Protein AF-A0ABD5N9R4-F1 (afdb_monomer_lite)

Structure (mmCIF, N/CA/C/O backbone):
data_AF-A0ABD5N9R4-F1
#
_entry.id   AF-A0ABD5N9R4-F1
#
loop_
_atom_site.group_PDB
_atom_site.id
_atom_site.type_symbol
_atom_site.label_atom_id
_atom_site.label_alt_id
_atom_site.label_comp_id
_atom_site.label_asym_id
_atom_site.label_entity_id
_atom_site.label_seq_id
_atom_site.pdbx_PDB_ins_code
_atom_site.Cartn_x
_atom_site.Cartn_y
_atom_site.Cartn_z
_atom_site.occupancy
_atom_site.B_iso_or_equiv
_atom_site.auth_seq_id
_atom_site.auth_comp_id
_atom_site.auth_asym_id
_atom_site.auth_atom_id
_atom_site.pdbx_PDB_model_num
ATOM 1 N N . MET A 1 1 ? -5.301 -21.729 -15.595 1.00 51.50 1 MET A N 1
ATOM 2 C CA . MET A 1 1 ? -5.747 -20.342 -15.837 1.00 51.50 1 MET A CA 1
ATOM 3 C C . MET A 1 1 ? -7.260 -20.371 -15.809 1.00 51.50 1 MET A C 1
ATOM 5 O O . MET A 1 1 ? -7.817 -21.216 -16.497 1.00 51.50 1 MET A O 1
ATOM 9 N N . ASN A 1 2 ? -7.903 -19.556 -14.974 1.00 59.22 2 ASN A N 1
ATOM 10 C CA . ASN A 1 2 ? -9.364 -19.480 -14.957 1.00 59.22 2 ASN A CA 1
ATOM 11 C C . ASN A 1 2 ? -9.816 -18.661 -16.173 1.00 59.22 2 ASN A C 1
ATOM 13 O O . ASN A 1 2 ? -9.183 -17.664 -16.515 1.00 59.22 2 ASN A O 1
ATOM 17 N N . ILE A 1 3 ? -10.873 -19.101 -16.843 1.00 66.06 3 ILE A N 1
ATOM 18 C CA . ILE A 1 3 ? -11.441 -18.445 -18.021 1.00 66.06 3 ILE A CA 1
ATOM 19 C C . ILE A 1 3 ? -12.918 -18.212 -17.729 1.00 66.06 3 ILE A C 1
ATOM 21 O O . ILE A 1 3 ? -13.575 -19.082 -17.156 1.00 66.06 3 ILE A O 1
ATOM 25 N N . VAL A 1 4 ? -13.426 -17.036 -18.092 1.00 63.66 4 VAL A N 1
ATOM 26 C CA . VAL A 1 4 ? -14.857 -16.722 -18.028 1.00 63.66 4 VAL A CA 1
ATOM 27 C C . VAL A 1 4 ? -15.351 -16.415 -19.425 1.00 63.66 4 VAL A C 1
ATOM 29 O O . VAL A 1 4 ? -14.721 -15.662 -20.163 1.00 63.66 4 VAL A O 1
ATOM 32 N N . GLU A 1 5 ? -16.484 -17.000 -19.781 1.00 67.12 5 GLU A N 1
ATOM 33 C CA . GLU A 1 5 ? -17.205 -16.638 -20.989 1.00 67.12 5 GLU A CA 1
ATOM 34 C C . GLU A 1 5 ? -17.888 -15.282 -20.786 1.00 67.12 5 GLU A C 1
ATOM 36 O O . GLU A 1 5 ? -18.753 -15.129 -19.924 1.00 67.12 5 GLU A O 1
ATOM 41 N N . ILE A 1 6 ? -17.489 -14.287 -21.575 1.00 62.09 6 ILE A N 1
ATOM 42 C CA . ILE A 1 6 ? -18.112 -12.961 -21.586 1.00 62.09 6 ILE A CA 1
ATOM 43 C C . ILE A 1 6 ? -18.734 -12.689 -22.952 1.00 62.09 6 ILE A C 1
ATOM 45 O O . ILE A 1 6 ? -18.165 -13.033 -23.993 1.00 62.09 6 ILE A O 1
ATOM 49 N N . SER A 1 7 ? -19.902 -12.049 -22.969 1.00 54.31 7 SER A N 1
ATOM 50 C CA . SER A 1 7 ? -20.544 -11.626 -24.209 1.00 54.31 7 SER A CA 1
ATOM 51 C C . SER A 1 7 ? -20.049 -10.232 -24.592 1.00 54.31 7 SER A C 1
ATOM 53 O O . SER A 1 7 ? -20.533 -9.209 -24.113 1.00 54.31 7 SER A O 1
ATOM 55 N N . LEU A 1 8 ? -19.083 -10.162 -25.509 1.00 58.31 8 LEU A N 1
ATOM 56 C CA . LEU A 1 8 ? -18.629 -8.893 -26.083 1.00 58.31 8 LEU A CA 1
ATOM 57 C C . LEU A 1 8 ? -19.235 -8.723 -27.475 1.00 58.31 8 LEU A C 1
ATOM 59 O O . LEU A 1 8 ? -18.879 -9.433 -28.416 1.00 58.31 8 LEU A O 1
ATOM 63 N N . GLY A 1 9 ? -20.163 -7.775 -27.628 1.00 50.84 9 GLY A N 1
ATOM 64 C CA . GLY A 1 9 ? -20.777 -7.514 -28.934 1.00 50.84 9 GLY A CA 1
ATOM 65 C C . GLY A 1 9 ? -21.716 -8.608 -29.430 1.00 50.84 9 GLY A C 1
ATOM 66 O O . GLY A 1 9 ? -21.839 -8.790 -30.638 1.00 50.84 9 GLY A O 1
ATOM 67 N N . GLY A 1 10 ? -22.334 -9.368 -28.519 1.00 47.50 10 GLY A N 1
ATOM 68 C CA . GLY A 1 10 ? -23.195 -10.505 -28.862 1.00 47.50 10 GLY A CA 1
ATOM 69 C C . GLY A 1 10 ? -22.431 -11.770 -29.270 1.00 47.50 10 GLY A C 1
ATOM 70 O O . GLY A 1 10 ? -23.050 -12.738 -29.705 1.00 47.50 10 GLY A O 1
ATOM 71 N N . LYS A 1 11 ? -21.097 -11.783 -29.136 1.00 48.91 11 LYS A N 1
ATOM 72 C CA . LYS A 1 11 ? -20.264 -12.980 -29.297 1.00 48.91 11 LYS A CA 1
ATOM 73 C C . LYS A 1 11 ? -19.715 -13.400 -27.938 1.00 48.91 11 LYS A C 1
ATOM 75 O O . LYS A 1 11 ? -19.073 -12.595 -27.265 1.00 48.91 11 LYS A O 1
ATOM 80 N N . ILE A 1 12 ? -19.942 -14.660 -27.576 1.00 52.25 12 ILE A N 1
ATOM 81 C CA . ILE A 1 12 ? -19.327 -15.283 -26.403 1.00 52.25 12 ILE A CA 1
ATOM 82 C C . ILE A 1 12 ? -17.834 -15.442 -26.690 1.00 52.25 12 ILE A C 1
ATOM 84 O O . ILE A 1 12 ? -17.449 -15.976 -27.733 1.00 52.25 12 ILE A O 1
ATOM 88 N N . ARG A 1 13 ? -16.995 -14.926 -25.796 1.00 65.44 13 ARG A N 1
ATOM 89 C CA . ARG A 1 13 ? -15.540 -15.045 -25.872 1.00 65.44 13 ARG A CA 1
ATOM 90 C C . ARG A 1 13 ? -14.983 -15.465 -24.526 1.00 65.44 13 ARG A C 1
ATOM 92 O O . ARG A 1 13 ? -15.447 -15.012 -23.485 1.00 65.44 13 ARG A O 1
ATOM 99 N N . GLU A 1 14 ? -13.949 -16.288 -24.577 1.00 69.00 14 GLU A N 1
ATOM 100 C CA . GLU A 1 14 ? -13.136 -16.632 -23.420 1.00 69.00 14 GLU A CA 1
ATOM 101 C C . GLU A 1 14 ? -12.318 -15.416 -22.975 1.00 69.00 14 GLU A C 1
ATOM 103 O O . GLU A 1 14 ? -11.557 -14.840 -23.757 1.00 69.00 14 GLU A O 1
ATOM 108 N N . PHE A 1 15 ? -12.479 -15.016 -21.717 1.00 77.94 15 PHE A N 1
ATOM 109 C CA . PHE A 1 15 ? -11.725 -13.931 -21.106 1.00 77.94 15 PHE A CA 1
ATOM 110 C C . PHE A 1 15 ? -10.826 -14.461 -19.988 1.00 77.94 15 PHE A C 1
ATOM 112 O O . PHE A 1 15 ? -11.316 -15.153 -19.087 1.00 77.94 15 PHE A O 1
ATOM 119 N N . PRO A 1 16 ? -9.516 -14.156 -20.022 1.00 78.88 16 PRO A N 1
ATOM 120 C CA . PRO A 1 16 ? -8.583 -14.670 -19.035 1.00 78.88 16 PRO A CA 1
ATOM 121 C C . PRO A 1 16 ? -8.808 -14.006 -17.673 1.00 78.88 16 PRO A C 1
ATOM 123 O O . PRO A 1 16 ? -8.843 -12.778 -17.549 1.00 78.88 16 PRO A O 1
ATOM 126 N N . LEU A 1 17 ? -8.915 -14.834 -16.636 1.00 83.44 17 LEU A N 1
ATOM 127 C CA . LEU A 1 17 ? -8.889 -14.403 -15.245 1.00 83.44 17 LEU A CA 1
ATOM 128 C C . LEU A 1 17 ? -7.485 -14.508 -14.644 1.00 83.44 17 LEU A C 1
ATOM 130 O O . LEU A 1 17 ? -6.694 -15.377 -15.022 1.00 83.44 17 LEU A O 1
ATOM 134 N N . GLY A 1 18 ? -7.194 -13.643 -13.672 1.00 86.88 18 GLY A N 1
ATOM 135 C CA . GLY A 1 18 ? -5.923 -13.663 -12.949 1.00 86.88 18 GLY A CA 1
ATOM 136 C C . GLY A 1 18 ? -4.744 -13.146 -13.775 1.00 86.88 18 GLY A C 1
ATOM 137 O O . GLY A 1 18 ? -3.619 -13.593 -13.565 1.00 86.88 18 GLY A O 1
ATOM 138 N N . VAL A 1 19 ? -4.987 -12.237 -14.726 1.00 90.06 19 VAL A N 1
ATOM 139 C CA . VAL A 1 19 ? -3.951 -11.645 -15.594 1.00 90.06 19 VAL A CA 1
ATOM 140 C C . VAL A 1 19 ? -3.947 -10.121 -15.521 1.00 90.06 19 VAL A C 1
ATOM 142 O O . VAL A 1 19 ? -4.953 -9.506 -15.177 1.00 90.06 19 VAL A O 1
ATOM 145 N N . SER A 1 20 ? -2.829 -9.491 -15.872 1.00 92.56 20 SER A N 1
ATOM 146 C CA . SER A 1 20 ? -2.759 -8.049 -16.116 1.00 92.56 20 SER A CA 1
ATOM 147 C C . SER A 1 20 ? -2.824 -7.745 -17.616 1.00 92.56 20 SER A C 1
ATOM 149 O O . SER A 1 20 ? -2.050 -8.281 -18.411 1.00 92.56 20 SER A O 1
ATOM 151 N N . LEU A 1 21 ? -3.759 -6.888 -18.017 1.00 93.12 21 LEU A N 1
ATOM 152 C CA . LEU A 1 21 ? -3.956 -6.450 -19.395 1.00 93.12 21 LEU A CA 1
ATOM 153 C C . LEU A 1 21 ? -3.776 -4.934 -19.492 1.00 93.12 21 LEU A C 1
ATOM 155 O O . LEU A 1 21 ? -4.336 -4.180 -18.696 1.00 93.12 21 LEU A O 1
ATOM 159 N N . LEU A 1 22 ? -3.032 -4.491 -20.501 1.00 94.81 22 LEU A N 1
ATOM 160 C CA . LEU A 1 22 ? -2.934 -3.088 -20.886 1.00 94.81 22 LEU A CA 1
ATOM 161 C C . LEU A 1 22 ? -3.953 -2.780 -21.982 1.00 94.81 22 LEU A C 1
ATOM 163 O O . LEU A 1 22 ? -4.025 -3.510 -22.965 1.00 94.81 22 LEU A O 1
ATOM 167 N N . MET A 1 23 ? -4.688 -1.681 -21.862 1.00 94.81 23 MET A N 1
ATOM 168 C CA . MET A 1 23 ? -5.454 -1.093 -22.960 1.00 94.81 23 MET A CA 1
ATOM 169 C C . MET A 1 23 ? -4.713 0.137 -23.462 1.00 94.81 23 MET A C 1
ATOM 171 O O . MET A 1 23 ? -4.661 1.148 -22.765 1.00 94.81 23 MET A O 1
ATOM 175 N N . TYR A 1 24 ? -4.142 0.038 -24.656 1.00 94.81 24 TYR A N 1
ATOM 176 C CA . TYR A 1 24 ? -3.303 1.059 -25.276 1.00 94.81 24 TYR A CA 1
ATOM 177 C C . TYR A 1 24 ? -4.003 1.673 -26.491 1.00 94.81 24 TYR A C 1
ATOM 179 O O . TYR A 1 24 ? -4.726 0.966 -27.177 1.00 94.81 24 TYR A O 1
ATOM 187 N N . GLY A 1 25 ? -3.827 2.964 -26.776 1.00 93.25 25 GLY A N 1
ATOM 188 C CA . GLY A 1 25 ? -4.340 3.588 -28.011 1.00 93.25 25 GLY A CA 1
ATOM 189 C C . GLY A 1 25 ? -4.744 5.057 -27.847 1.00 93.25 25 GLY A C 1
ATOM 190 O O . GLY A 1 25 ? -4.665 5.583 -26.731 1.00 93.25 25 GLY A O 1
ATOM 191 N N . PRO A 1 26 ? -5.243 5.739 -28.898 1.00 91.75 26 PRO A N 1
ATOM 192 C CA . PRO A 1 26 ? -5.515 7.178 -28.915 1.00 91.75 26 PRO A CA 1
ATOM 193 C C . PRO A 1 26 ? -6.707 7.577 -28.023 1.00 91.75 26 PRO A C 1
ATOM 195 O O . PRO A 1 26 ? -7.539 6.735 -27.656 1.00 91.75 26 PRO A O 1
ATOM 198 N N . VAL A 1 27 ? -6.804 8.859 -27.657 1.00 89.00 27 VAL A N 1
ATOM 199 C CA . VAL A 1 27 ? -7.923 9.399 -26.861 1.00 89.00 27 VAL A CA 1
ATOM 200 C C . VAL A 1 27 ? -9.216 9.222 -27.658 1.00 89.00 27 VAL A C 1
ATOM 202 O O . VAL A 1 27 ? -9.228 9.352 -28.879 1.00 89.00 27 VAL A O 1
ATOM 205 N N . GLY A 1 28 ? -10.317 8.875 -26.990 1.00 84.50 28 GLY A N 1
ATOM 206 C CA . GLY A 1 28 ? -11.612 8.700 -27.660 1.00 84.50 28 GLY A CA 1
ATOM 207 C C . GLY A 1 28 ? -11.765 7.401 -28.467 1.00 84.50 28 GLY A C 1
ATOM 208 O O . GLY A 1 28 ? -12.822 7.167 -29.050 1.00 84.50 28 GLY A O 1
ATOM 209 N N . SER A 1 29 ? -10.772 6.507 -28.447 1.00 88.12 29 SER A N 1
ATOM 210 C CA . SER A 1 29 ? -10.854 5.180 -29.084 1.00 88.12 29 SER A CA 1
ATOM 211 C C . SER A 1 29 ? -11.812 4.196 -28.393 1.00 88.12 29 SER A C 1
ATOM 213 O O . SER A 1 29 ? -12.108 3.135 -28.938 1.00 88.12 29 SER A O 1
ATOM 215 N N . GLY A 1 30 ? -12.355 4.556 -27.224 1.00 87.25 30 GLY A N 1
ATOM 216 C CA . GLY A 1 30 ? -13.383 3.780 -26.524 1.00 87.25 30 GLY A CA 1
ATOM 217 C C . GLY A 1 30 ? -12.875 2.849 -25.422 1.00 87.25 30 GLY A C 1
ATOM 218 O O . GLY A 1 30 ? -13.630 1.974 -25.011 1.00 87.25 30 GLY A O 1
ATOM 219 N N . LYS A 1 31 ? -11.648 3.042 -24.918 1.00 91.88 31 LYS A N 1
ATOM 220 C CA . LYS A 1 31 ? -11.060 2.252 -23.816 1.00 91.88 31 LYS A CA 1
ATOM 221 C C . LYS A 1 31 ? -11.963 2.204 -22.572 1.00 91.88 31 LYS A C 1
ATOM 223 O O . LYS A 1 31 ? -12.402 1.130 -22.177 1.00 91.88 31 LYS A O 1
ATOM 228 N N . THR A 1 32 ? -12.351 3.359 -22.024 1.00 91.75 32 THR A N 1
ATOM 229 C CA . THR A 1 32 ? -13.267 3.424 -20.868 1.00 91.75 32 THR A CA 1
ATOM 230 C C . THR A 1 32 ? -14.640 2.819 -21.185 1.00 91.75 32 THR A C 1
ATOM 232 O O . THR A 1 32 ? -15.190 2.083 -20.373 1.00 91.75 32 THR A O 1
ATOM 235 N N . SER A 1 33 ? -15.185 3.045 -22.389 1.00 89.69 33 SER A N 1
ATOM 236 C CA . SER A 1 33 ? -16.454 2.426 -22.815 1.00 89.69 33 SER A CA 1
ATOM 237 C C . SER A 1 33 ? -16.365 0.896 -22.860 1.00 89.69 33 SER A C 1
ATOM 239 O O . SER A 1 33 ? -17.309 0.207 -22.477 1.00 89.69 33 SER A O 1
ATOM 241 N N . PHE A 1 34 ? -15.225 0.355 -23.291 1.00 89.88 34 PHE A N 1
ATOM 242 C CA . PHE A 1 34 ? -14.964 -1.079 -23.263 1.00 89.88 34 PHE A CA 1
ATOM 243 C C . PHE A 1 34 ? -14.914 -1.602 -21.821 1.00 89.88 34 PHE A C 1
ATOM 245 O O . PHE A 1 34 ? -15.547 -2.613 -21.527 1.00 89.88 34 PHE A O 1
ATOM 252 N N . CYS A 1 35 ? -14.247 -0.892 -20.905 1.00 93.62 35 CYS A N 1
ATOM 253 C CA . CYS A 1 35 ? -14.219 -1.230 -19.477 1.00 93.62 35 CYS A CA 1
ATOM 254 C C . CYS A 1 35 ? -15.606 -1.202 -18.819 1.00 93.62 35 CYS A C 1
ATOM 256 O O . CYS A 1 35 ? -15.921 -2.074 -18.009 1.00 93.62 35 CYS A O 1
ATOM 258 N N . VAL A 1 36 ? -16.460 -0.245 -19.189 1.00 93.12 36 VAL A N 1
ATOM 259 C CA . VAL A 1 36 ? -17.861 -0.182 -18.739 1.00 93.12 36 VAL A CA 1
ATOM 260 C C . VAL A 1 36 ? -18.638 -1.414 -19.209 1.00 93.12 36 VAL A C 1
ATOM 262 O O . VAL A 1 36 ? -19.299 -2.071 -18.403 1.00 93.12 36 VAL A O 1
ATOM 265 N N . ASN A 1 37 ? -18.508 -1.792 -20.484 1.00 89.94 37 ASN A N 1
ATOM 266 C CA . ASN A 1 37 ? -19.157 -3.000 -20.993 1.00 89.94 37 ASN A CA 1
ATOM 267 C C . ASN A 1 37 ? -18.599 -4.277 -20.340 1.00 89.94 37 ASN A C 1
ATOM 269 O O . ASN A 1 37 ? -19.351 -5.192 -20.027 1.00 89.94 37 ASN A O 1
ATOM 273 N N . LEU A 1 38 ? -17.294 -4.331 -20.076 1.00 90.56 38 LEU A N 1
ATOM 274 C CA . LEU A 1 38 ? -16.677 -5.449 -19.364 1.00 90.56 38 LEU A CA 1
ATOM 275 C C . LEU A 1 38 ? -17.198 -5.554 -17.923 1.00 90.56 38 LEU A C 1
ATOM 277 O O . LEU A 1 38 ? -17.530 -6.642 -17.465 1.00 90.56 38 LEU A O 1
ATOM 281 N N . THR A 1 39 ? -17.348 -4.420 -17.235 1.00 94.00 39 THR A N 1
ATOM 282 C CA . THR A 1 39 ? -17.932 -4.352 -15.886 1.00 94.00 39 THR A CA 1
ATOM 283 C C . THR A 1 39 ? -19.353 -4.914 -15.875 1.00 94.00 39 THR A C 1
ATOM 285 O O . THR A 1 39 ? -19.696 -5.698 -14.992 1.00 94.00 39 THR A O 1
ATOM 288 N N . LYS A 1 40 ? -20.166 -4.580 -16.886 1.00 92.31 40 LYS A N 1
ATOM 289 C CA . LYS A 1 40 ? -21.520 -5.129 -17.050 1.00 92.31 40 LYS A CA 1
ATOM 290 C C . LYS A 1 40 ? -21.521 -6.656 -17.089 1.00 92.31 40 LYS A C 1
ATOM 292 O O . LYS A 1 40 ? -22.282 -7.286 -16.358 1.00 92.31 40 LYS A O 1
ATOM 297 N N . GLU A 1 41 ? -20.663 -7.238 -17.923 1.00 89.69 41 GLU A N 1
ATOM 298 C CA . GLU A 1 41 ? -20.555 -8.691 -18.087 1.00 89.69 41 GLU A CA 1
ATOM 299 C C . GLU A 1 41 ? -20.064 -9.373 -16.801 1.00 89.69 41 GLU A C 1
ATOM 301 O O . GLU A 1 41 ? -20.590 -10.413 -16.407 1.00 89.69 41 GLU A O 1
ATOM 306 N N . PHE A 1 42 ? -19.101 -8.779 -16.094 1.00 91.88 42 PHE A N 1
ATOM 307 C CA . PHE A 1 42 ? -18.612 -9.324 -14.824 1.00 91.88 42 PHE A CA 1
ATOM 308 C C . PHE A 1 42 ? -19.687 -9.288 -13.731 1.00 91.88 42 PHE A C 1
ATOM 310 O O . PHE A 1 42 ? -19.921 -10.305 -13.076 1.00 91.88 42 PHE A O 1
ATOM 317 N N . ILE A 1 43 ? -20.403 -8.169 -13.582 1.00 92.62 43 ILE A N 1
ATOM 318 C CA . ILE A 1 43 ? -21.507 -8.050 -12.619 1.00 92.62 43 ILE A CA 1
ATOM 319 C C . ILE A 1 43 ? -22.628 -9.045 -12.953 1.00 92.62 43 ILE A C 1
ATOM 321 O O . ILE A 1 43 ? -23.144 -9.703 -12.047 1.00 92.62 43 ILE A O 1
ATOM 325 N N . ALA A 1 44 ? -22.970 -9.219 -14.236 1.00 90.25 44 ALA A N 1
ATOM 326 C CA . ALA A 1 44 ? -23.965 -10.202 -14.674 1.00 90.25 44 ALA A CA 1
ATOM 327 C C . ALA A 1 44 ? -23.572 -11.643 -14.291 1.00 90.25 44 ALA A C 1
ATOM 329 O O . ALA A 1 44 ? -24.425 -12.438 -13.894 1.00 90.25 44 ALA A O 1
ATOM 330 N N . ASN A 1 45 ? -22.273 -11.950 -14.320 1.00 88.81 45 ASN A N 1
ATOM 331 C CA . ASN A 1 45 ? -21.705 -13.224 -13.879 1.00 88.81 45 ASN A CA 1
ATOM 332 C C . ASN A 1 45 ? -21.451 -13.307 -12.359 1.00 88.81 45 ASN A C 1
ATOM 334 O O . ASN A 1 45 ? -20.839 -14.268 -11.891 1.00 88.81 45 ASN A O 1
ATOM 338 N N . LYS A 1 46 ? -21.931 -12.334 -11.569 1.00 92.12 46 LYS A N 1
ATOM 339 C CA . LYS A 1 46 ? -21.718 -12.232 -10.111 1.00 92.12 46 LYS A CA 1
ATOM 340 C C . LYS A 1 46 ? -20.239 -12.183 -9.714 1.00 92.12 46 LYS A C 1
ATOM 342 O O . LYS A 1 46 ? -19.863 -12.671 -8.648 1.00 92.12 46 LYS A O 1
ATOM 347 N N . LEU A 1 47 ? -19.405 -11.594 -10.568 1.00 92.81 47 LEU A N 1
ATOM 348 C CA . LEU A 1 47 ? -17.993 -11.365 -10.301 1.00 92.81 47 LEU A CA 1
ATOM 349 C C . LEU A 1 47 ? -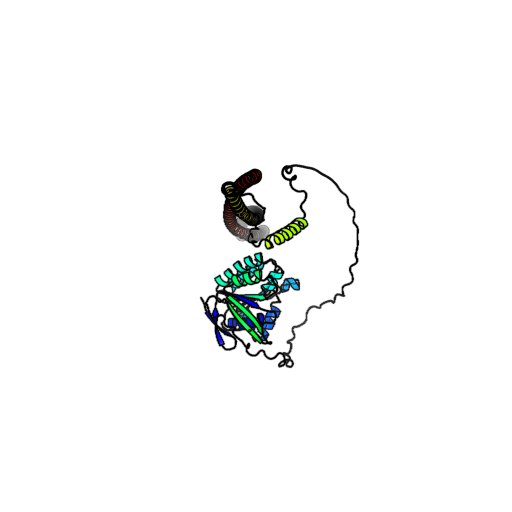17.774 -9.908 -9.868 1.00 92.81 47 LEU A C 1
ATOM 351 O O . LEU A 1 47 ? -18.216 -8.994 -10.570 1.00 92.81 47 LEU A O 1
ATOM 355 N N . PRO A 1 48 ? -17.099 -9.665 -8.732 1.00 95.38 48 PRO A N 1
ATOM 356 C CA . PRO A 1 48 ? -16.842 -8.319 -8.244 1.00 95.38 48 PRO A CA 1
ATOM 357 C C . PRO A 1 48 ? -15.946 -7.504 -9.183 1.00 95.38 48 PRO A C 1
ATOM 359 O O . PRO A 1 48 ? -15.002 -8.018 -9.784 1.00 95.38 48 PRO A O 1
ATOM 362 N N . CYS A 1 49 ? -16.230 -6.207 -9.263 1.00 96.44 49 CYS A N 1
ATOM 363 C CA . CYS A 1 49 ? -15.496 -5.209 -10.028 1.00 96.44 49 CYS A CA 1
ATOM 364 C C . CYS A 1 49 ? -15.032 -4.069 -9.116 1.00 96.44 49 CYS A C 1
ATOM 366 O O . CYS A 1 49 ? -15.814 -3.517 -8.340 1.00 96.44 49 CYS A O 1
ATOM 368 N N . VAL A 1 50 ? -13.762 -3.689 -9.241 1.00 97.56 50 VAL A N 1
ATOM 369 C CA . VAL A 1 50 ? -13.160 -2.560 -8.529 1.00 97.56 50 VAL A CA 1
ATOM 370 C C . VAL A 1 50 ? -12.690 -1.525 -9.540 1.00 97.56 50 VAL A C 1
ATOM 372 O O . VAL A 1 50 ? -11.848 -1.831 -10.381 1.00 97.56 50 VAL A O 1
ATOM 375 N N . TRP A 1 51 ? -13.197 -0.301 -9.439 1.00 97.69 51 TRP A N 1
ATOM 376 C CA . TRP A 1 51 ? -12.747 0.832 -10.248 1.00 97.69 51 TRP A CA 1
ATOM 377 C C . TRP A 1 51 ? -11.807 1.722 -9.443 1.00 97.69 51 TRP A C 1
ATOM 379 O O . TRP A 1 51 ? -12.198 2.284 -8.423 1.00 97.69 51 TRP A O 1
ATOM 389 N N . ILE A 1 52 ? -10.570 1.866 -9.901 1.00 96.94 52 ILE A N 1
ATOM 390 C CA . ILE A 1 52 ? -9.599 2.814 -9.360 1.00 96.94 52 ILE A CA 1
ATOM 391 C C . ILE A 1 52 ? -9.665 4.065 -10.230 1.00 96.94 52 ILE A C 1
ATOM 393 O O . ILE A 1 52 ? -9.286 4.029 -11.401 1.00 96.94 52 ILE A O 1
ATOM 397 N N . CYS A 1 53 ? -10.185 5.143 -9.651 1.00 95.75 53 CYS A N 1
ATOM 398 C CA . CYS A 1 53 ? -10.572 6.354 -10.359 1.00 95.75 53 CYS A CA 1
ATOM 399 C C . CYS A 1 53 ? -9.503 7.437 -10.150 1.00 95.75 53 CYS A C 1
ATOM 401 O O . CYS A 1 53 ? -9.386 7.987 -9.051 1.00 95.75 53 CYS A O 1
ATOM 403 N N . LEU A 1 54 ? -8.703 7.699 -11.186 1.00 94.19 54 LEU A N 1
ATOM 404 C CA . LEU A 1 54 ? -7.686 8.757 -11.217 1.00 94.19 54 LEU A CA 1
ATOM 405 C C . LEU A 1 54 ? -8.095 9.908 -12.141 1.00 94.19 54 LEU A C 1
ATOM 407 O O . LEU A 1 54 ? -7.722 11.045 -11.878 1.00 94.19 54 LEU A O 1
ATOM 411 N N . ASP A 1 55 ? -8.845 9.621 -13.207 1.00 91.56 55 ASP A N 1
ATOM 412 C CA . ASP A 1 55 ? -9.193 10.613 -14.236 1.00 91.56 55 ASP A CA 1
ATOM 413 C C . ASP A 1 55 ? -10.483 11.376 -13.905 1.00 91.56 55 ASP A C 1
ATOM 415 O O . ASP A 1 55 ? 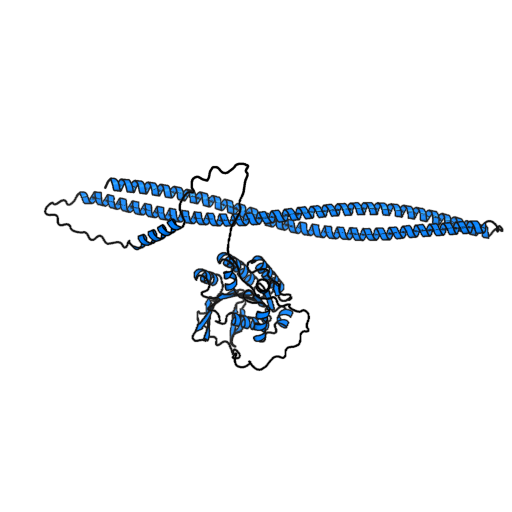-10.669 12.522 -14.317 1.00 91.56 55 ASP A O 1
ATOM 419 N N . GLU A 1 56 ? -11.388 10.736 -13.165 1.00 93.56 56 GLU A N 1
ATOM 420 C CA . GLU A 1 56 ? -12.711 11.260 -12.841 1.00 93.56 56 GLU A CA 1
ATOM 421 C C . GLU A 1 56 ? -13.220 10.746 -11.494 1.00 93.56 56 GLU A C 1
ATOM 423 O O . GLU A 1 56 ? -12.670 9.812 -10.914 1.00 93.56 56 GLU A O 1
ATOM 428 N N . SER A 1 57 ? -14.294 11.352 -10.985 1.00 95.00 57 SER A N 1
ATOM 429 C CA . SER A 1 57 ? -14.881 10.933 -9.712 1.00 95.00 57 SER A CA 1
ATOM 430 C C . SER A 1 57 ? -15.641 9.602 -9.848 1.00 95.00 57 SER A C 1
ATOM 432 O O . SER A 1 57 ? -16.260 9.356 -10.890 1.00 95.00 57 SER A O 1
ATOM 434 N N . PRO A 1 58 ? -15.731 8.786 -8.782 1.00 96.31 58 PRO A N 1
ATOM 435 C CA . PRO A 1 58 ? -16.576 7.591 -8.764 1.00 96.31 58 PRO A CA 1
ATOM 436 C C . PRO A 1 58 ? -18.040 7.858 -9.127 1.00 96.31 58 PRO A C 1
ATOM 438 O O . PRO A 1 58 ? -18.698 6.996 -9.698 1.00 96.31 58 PRO A O 1
ATOM 441 N N . ASN A 1 59 ? -18.563 9.053 -8.828 1.00 94.75 59 ASN A N 1
ATOM 442 C CA . ASN A 1 59 ? -19.925 9.431 -9.212 1.00 94.75 59 ASN A CA 1
ATOM 443 C C . ASN A 1 59 ? -20.069 9.529 -10.737 1.00 94.75 59 ASN A C 1
ATOM 445 O O . ASN A 1 59 ? -21.053 9.048 -11.286 1.00 94.75 59 ASN A O 1
ATOM 449 N N . THR A 1 60 ? -19.066 10.076 -11.424 1.00 94.12 60 THR A N 1
ATOM 450 C CA . THR A 1 60 ? -19.032 10.151 -12.891 1.00 94.12 60 THR A CA 1
ATOM 451 C C . THR A 1 60 ? -18.916 8.760 -13.515 1.00 94.12 60 THR A C 1
ATOM 453 O O . THR A 1 60 ? -19.623 8.450 -14.474 1.00 94.12 60 THR A O 1
ATOM 456 N N . VAL A 1 61 ? -18.087 7.880 -12.940 1.00 95.12 61 VAL A N 1
ATOM 457 C CA . VAL A 1 61 ? -18.024 6.469 -13.362 1.00 95.12 61 VAL A CA 1
ATOM 458 C C . VAL A 1 61 ? -19.383 5.792 -13.166 1.00 95.12 61 VAL A C 1
ATOM 460 O O . VAL A 1 61 ? -19.855 5.086 -14.056 1.00 95.12 61 VAL A O 1
ATOM 463 N N . ARG A 1 62 ? -20.053 6.047 -12.034 1.00 94.94 62 ARG A N 1
ATOM 464 C CA . ARG A 1 62 ? -21.385 5.509 -11.732 1.00 94.94 62 ARG A CA 1
ATOM 465 C C . ARG A 1 62 ? -22.418 5.933 -12.774 1.00 94.94 62 ARG A C 1
ATOM 467 O O . ARG A 1 62 ? -23.133 5.074 -13.278 1.00 94.94 62 ARG A O 1
ATOM 474 N N . GLU A 1 63 ? -22.448 7.210 -13.149 1.00 94.19 63 GLU A N 1
ATOM 475 C CA . GLU A 1 63 ? -23.332 7.728 -14.205 1.00 94.19 63 GLU A CA 1
ATOM 476 C C . GLU A 1 63 ? -23.090 7.021 -15.549 1.00 94.19 63 GLU A C 1
ATOM 478 O O . GLU A 1 63 ? -24.039 6.640 -16.238 1.00 94.19 63 GLU A O 1
ATOM 483 N N . LYS A 1 64 ? -21.823 6.770 -15.909 1.00 93.44 64 LYS A N 1
ATOM 484 C CA . LYS A 1 64 ? -21.476 6.008 -17.120 1.00 93.44 64 LYS A CA 1
ATOM 485 C C . LYS A 1 64 ? -21.941 4.557 -17.039 1.00 93.44 64 LYS A C 1
ATOM 487 O O . LYS A 1 64 ? -22.447 4.032 -18.023 1.00 93.44 64 LYS A O 1
ATOM 492 N N . LEU A 1 65 ? -21.780 3.895 -15.897 1.00 94.00 65 LEU A N 1
ATOM 493 C CA . LEU A 1 65 ? -22.240 2.517 -15.703 1.00 94.00 65 LEU A CA 1
ATOM 494 C C . LEU A 1 65 ? -23.778 2.430 -15.764 1.00 94.00 65 LEU A C 1
ATOM 496 O O . LEU A 1 65 ? -24.320 1.552 -16.441 1.00 94.00 65 LEU A O 1
ATOM 500 N N . GLU A 1 66 ? -24.480 3.377 -15.140 1.00 93.12 66 GLU A N 1
ATOM 501 C CA . GLU A 1 66 ? -25.945 3.481 -15.172 1.00 93.12 66 GLU A CA 1
ATOM 502 C C . GLU A 1 66 ? -26.469 3.716 -16.592 1.00 93.12 66 GLU A C 1
ATOM 504 O O . GLU A 1 66 ? -27.435 3.072 -17.005 1.00 93.12 66 GLU A O 1
ATOM 509 N N . PHE A 1 67 ? -25.784 4.546 -17.387 1.00 89.44 67 PHE A N 1
ATOM 510 C CA . PHE A 1 67 ? -26.096 4.733 -18.808 1.00 89.44 67 PHE A CA 1
ATOM 511 C C . PHE A 1 67 ? -26.047 3.415 -19.605 1.00 89.44 67 PHE A C 1
ATOM 513 O O . PHE A 1 67 ? -26.802 3.231 -20.560 1.00 89.44 67 PHE A O 1
ATOM 520 N N . PHE A 1 68 ? -25.219 2.452 -19.187 1.00 85.00 68 PHE A N 1
ATOM 521 C CA . PHE A 1 68 ? -25.133 1.112 -19.784 1.00 85.00 68 PHE A CA 1
ATOM 522 C C . PHE A 1 68 ? -26.112 0.088 -19.171 1.00 85.00 68 PHE A C 1
ATOM 524 O O . PHE A 1 68 ? -26.005 -1.121 -19.436 1.00 85.00 68 PHE A O 1
ATOM 531 N N . ASN A 1 69 ? -27.121 0.569 -18.434 1.00 89.00 69 ASN A N 1
ATOM 532 C CA . ASN A 1 69 ? -28.143 -0.206 -17.725 1.00 89.00 69 ASN A CA 1
ATOM 533 C C . ASN A 1 69 ? -27.571 -1.121 -16.631 1.00 89.00 69 ASN A C 1
ATOM 535 O O . ASN A 1 69 ? -28.042 -2.245 -16.449 1.00 89.00 69 ASN A O 1
ATOM 539 N N . ILE A 1 70 ? -26.539 -0.663 -15.922 1.00 90.81 70 ILE A N 1
ATOM 540 C CA . ILE A 1 70 ? -26.049 -1.320 -14.708 1.00 90.81 70 ILE A CA 1
ATOM 541 C C . ILE A 1 70 ? -26.704 -0.628 -13.512 1.00 90.81 70 ILE A C 1
ATOM 543 O O . ILE A 1 70 ? -26.554 0.578 -13.337 1.00 90.81 70 ILE A O 1
ATOM 547 N N . ASP A 1 71 ? -27.419 -1.381 -12.674 1.00 92.38 71 ASP A N 1
ATOM 548 C CA . ASP A 1 71 ? -27.901 -0.863 -11.390 1.00 92.38 71 ASP A CA 1
ATOM 549 C C . ASP A 1 71 ? -26.731 -0.819 -10.400 1.00 92.38 71 ASP A C 1
ATOM 551 O O . ASP A 1 71 ? -26.403 -1.805 -9.732 1.00 92.38 71 ASP A O 1
ATOM 555 N N . CYS A 1 72 ? -26.059 0.330 -10.358 1.00 93.31 72 CYS A N 1
ATOM 556 C CA . CYS A 1 72 ? -24.873 0.522 -9.539 1.00 93.31 72 CYS A CA 1
ATOM 557 C C . CYS A 1 72 ? -25.159 0.344 -8.048 1.00 93.31 72 CYS A C 1
ATOM 559 O O . CYS A 1 72 ? -24.347 -0.267 -7.362 1.00 93.31 72 CYS A O 1
ATOM 561 N N . ARG A 1 73 ? -26.308 0.810 -7.540 1.00 92.19 73 ARG A N 1
ATOM 562 C CA . ARG A 1 73 ? -26.639 0.678 -6.112 1.00 92.19 73 ARG A CA 1
ATOM 563 C C . ARG A 1 73 ? -26.863 -0.773 -5.726 1.00 92.19 73 ARG A C 1
ATOM 565 O O . ARG A 1 73 ? -26.287 -1.236 -4.746 1.00 92.19 73 ARG A O 1
ATOM 572 N N . LEU A 1 74 ? -27.598 -1.521 -6.547 1.00 92.44 74 LEU A N 1
ATOM 573 C CA . LEU A 1 74 ? -27.769 -2.951 -6.324 1.00 92.44 74 LEU A CA 1
ATOM 574 C C . LEU A 1 74 ? -26.431 -3.705 -6.400 1.00 92.44 74 LEU A C 1
ATOM 576 O O . LEU A 1 74 ? -26.196 -4.625 -5.614 1.00 92.44 74 LEU A O 1
ATOM 580 N N . ALA A 1 75 ? -25.544 -3.340 -7.329 1.00 94.12 75 ALA A N 1
ATOM 581 C CA . ALA A 1 75 ? -24.224 -3.957 -7.440 1.00 94.12 75 ALA A CA 1
ATOM 582 C C . ALA A 1 75 ? -23.321 -3.628 -6.236 1.00 94.12 75 ALA A C 1
ATOM 584 O O . ALA A 1 75 ? -22.625 -4.511 -5.736 1.00 94.12 75 ALA A O 1
ATOM 585 N N . GLU A 1 76 ? -23.352 -2.393 -5.738 1.00 95.06 76 GLU A N 1
ATOM 586 C CA . GLU A 1 76 ? -22.616 -1.951 -4.547 1.00 95.06 76 GLU A CA 1
ATOM 587 C C . GLU A 1 76 ? -23.091 -2.685 -3.282 1.00 95.06 76 GLU A C 1
ATOM 589 O O . GLU A 1 76 ? -22.271 -3.253 -2.553 1.00 95.06 76 GLU A O 1
ATOM 594 N N . ASP A 1 77 ? -24.409 -2.754 -3.063 1.00 93.25 77 ASP A N 1
ATOM 595 C CA . ASP A 1 77 ? -25.018 -3.425 -1.906 1.00 93.25 77 ASP A CA 1
ATOM 596 C C . ASP A 1 77 ? -24.701 -4.929 -1.884 1.00 93.25 77 ASP A C 1
ATOM 598 O O . ASP A 1 77 ? -24.424 -5.509 -0.830 1.00 93.25 77 ASP A O 1
ATOM 602 N N . ASN A 1 78 ? -24.659 -5.560 -3.062 1.00 92.88 78 ASN A N 1
ATOM 603 C CA . ASN A 1 78 ? -24.287 -6.968 -3.221 1.00 92.88 78 ASN A CA 1
ATOM 604 C C . ASN A 1 78 ? -22.770 -7.214 -3.231 1.00 92.88 78 ASN A C 1
ATOM 606 O O . ASN A 1 78 ? -22.345 -8.347 -3.460 1.00 92.88 78 ASN A O 1
ATOM 610 N N . LYS A 1 79 ? -21.946 -6.186 -2.979 1.00 93.81 79 LYS A N 1
ATOM 611 C CA . LYS A 1 79 ? -20.475 -6.266 -3.018 1.00 93.81 79 LYS A CA 1
ATOM 612 C C . LYS A 1 79 ? -19.932 -6.755 -4.368 1.00 93.81 79 LYS A C 1
ATOM 614 O O . LYS A 1 79 ? -18.921 -7.444 -4.425 1.00 93.81 79 LYS A O 1
ATOM 619 N N . LEU A 1 80 ? -20.605 -6.401 -5.458 1.00 94.62 80 LEU A N 1
ATOM 620 C CA . LEU A 1 80 ? -20.160 -6.657 -6.828 1.00 94.62 80 LEU A CA 1
ATOM 621 C C . LEU A 1 80 ? -19.482 -5.437 -7.456 1.00 94.62 80 LEU A C 1
ATOM 623 O O . LEU A 1 80 ? -18.818 -5.579 -8.476 1.00 94.62 80 LEU A O 1
ATOM 627 N N . LEU A 1 81 ? -19.625 -4.253 -6.861 1.00 96.31 81 LEU A N 1
ATOM 628 C CA . LEU A 1 81 ? -19.032 -3.021 -7.365 1.00 96.31 81 LEU A CA 1
ATOM 629 C C . LEU A 1 81 ? -18.456 -2.192 -6.215 1.00 96.31 81 LEU A C 1
ATOM 631 O O . LEU A 1 81 ? -19.140 -1.907 -5.232 1.00 96.31 81 LEU A O 1
ATOM 635 N N . LYS A 1 82 ? -17.183 -1.821 -6.334 1.00 97.25 82 LYS A N 1
ATOM 636 C CA . LYS A 1 82 ? -16.463 -0.960 -5.390 1.00 97.25 82 LYS A CA 1
ATOM 637 C C . LYS A 1 82 ? -15.605 0.044 -6.144 1.00 97.25 82 LYS A C 1
ATOM 639 O O . LYS A 1 82 ? -15.154 -0.223 -7.257 1.00 97.25 82 LYS A O 1
ATOM 644 N N . TYR A 1 83 ? -15.326 1.166 -5.496 1.00 97.75 83 TYR A N 1
ATOM 645 C CA . TYR A 1 83 ? -14.488 2.220 -6.049 1.00 97.75 83 TYR A CA 1
ATOM 646 C C . TYR A 1 83 ? -13.342 2.550 -5.105 1.00 97.75 83 TYR A C 1
ATOM 648 O O . TYR A 1 83 ? -13.508 2.560 -3.884 1.00 97.75 83 TYR A O 1
ATOM 656 N N . ILE A 1 84 ? -12.194 2.862 -5.687 1.00 97.00 84 ILE A N 1
ATOM 657 C CA . ILE A 1 84 ? -11.068 3.489 -5.011 1.00 97.00 84 ILE A CA 1
ATOM 658 C C . ILE A 1 84 ? -10.890 4.859 -5.652 1.00 97.00 84 ILE A C 1
ATOM 660 O O . ILE A 1 84 ? -10.599 4.954 -6.842 1.00 97.00 84 ILE A O 1
ATOM 664 N N . ASP A 1 85 ? -11.120 5.909 -4.875 1.00 96.31 85 ASP A N 1
ATOM 665 C CA . ASP A 1 85 ? -11.147 7.288 -5.351 1.00 96.31 85 ASP A CA 1
ATOM 666 C C . ASP A 1 85 ? -9.834 7.992 -5.034 1.00 96.31 85 ASP A C 1
ATOM 668 O O . ASP A 1 85 ? -9.513 8.212 -3.867 1.00 96.31 85 ASP A O 1
ATOM 672 N N . VAL A 1 86 ? -9.085 8.343 -6.075 1.00 94.38 86 VAL A N 1
ATOM 673 C CA . VAL A 1 86 ? -7.847 9.128 -5.982 1.00 94.38 86 VAL A CA 1
ATOM 674 C C . VAL A 1 86 ? -8.060 10.546 -6.539 1.00 94.38 86 VAL A C 1
ATOM 676 O O . VAL A 1 86 ? -7.189 11.401 -6.409 1.00 94.38 86 VAL A O 1
ATOM 679 N N . TYR A 1 87 ? -9.224 10.817 -7.136 1.00 93.38 87 TYR A N 1
ATOM 680 C CA . TYR A 1 87 ? -9.522 12.035 -7.882 1.00 93.38 87 TYR A CA 1
ATOM 681 C C . TYR A 1 87 ? -10.244 13.087 -7.031 1.00 93.38 87 TYR A C 1
ATOM 683 O O . TYR A 1 87 ? -9.836 14.251 -6.985 1.00 93.38 87 TYR A O 1
ATOM 691 N N . SER A 1 88 ? -11.328 12.709 -6.342 1.00 90.94 88 SER A N 1
ATOM 692 C CA . SER A 1 88 ? -12.272 13.699 -5.798 1.00 90.94 88 SER A CA 1
ATOM 693 C C . SER A 1 88 ? -11.658 14.584 -4.719 1.00 90.94 88 SER A C 1
ATOM 695 O O . SER A 1 88 ? -11.897 15.793 -4.717 1.00 90.94 88 SER A O 1
ATOM 697 N N . GLU A 1 89 ? -10.854 14.019 -3.814 1.00 89.56 89 GLU A N 1
ATOM 698 C CA . GLU A 1 89 ? -10.210 14.795 -2.749 1.00 89.56 89 GLU A CA 1
ATOM 699 C C . GLU A 1 89 ? -9.152 15.752 -3.308 1.00 89.56 89 GLU A C 1
ATOM 701 O O . GLU A 1 89 ? -9.053 16.886 -2.841 1.00 89.56 89 GLU A O 1
ATOM 706 N N . GLN A 1 90 ? -8.440 15.362 -4.369 1.00 83.88 90 GLN A N 1
ATOM 707 C CA . GLN A 1 90 ? -7.465 16.236 -5.024 1.00 83.88 90 GLN A CA 1
ATOM 708 C C . GLN A 1 90 ? -8.115 17.451 -5.685 1.00 83.88 90 GLN A C 1
ATOM 710 O O . GLN A 1 90 ? -7.572 18.552 -5.620 1.00 83.88 90 GLN A O 1
ATOM 715 N N . VAL A 1 91 ? -9.275 17.260 -6.317 1.00 84.50 91 VAL A N 1
ATOM 716 C CA . VAL A 1 91 ? -9.961 18.323 -7.064 1.00 84.50 91 VAL A CA 1
ATOM 717 C C . VAL A 1 91 ? -10.831 19.191 -6.157 1.00 84.50 91 VAL A C 1
ATOM 719 O O . VAL A 1 91 ? -10.857 20.412 -6.299 1.00 84.50 91 VAL A O 1
ATOM 722 N N . THR A 1 92 ? -11.558 18.580 -5.222 1.00 84.19 92 THR A N 1
ATOM 723 C CA . THR A 1 92 ? -12.564 19.276 -4.399 1.00 84.19 92 THR A CA 1
ATOM 724 C C . THR A 1 92 ? -12.086 19.595 -2.981 1.00 84.19 92 THR A C 1
ATOM 726 O O . THR A 1 92 ? -12.772 20.312 -2.247 1.00 84.19 92 THR A O 1
ATOM 729 N N . GLY A 1 93 ? -10.930 19.062 -2.569 1.00 83.75 93 GLY A N 1
ATOM 730 C CA . GLY A 1 93 ? -10.395 19.181 -1.210 1.00 83.75 93 GLY A CA 1
ATOM 731 C C . GLY A 1 93 ? -11.178 18.392 -0.157 1.00 83.75 93 GLY A C 1
ATOM 732 O O . GLY A 1 93 ? -10.985 18.617 1.038 1.00 83.75 93 GLY A O 1
ATOM 733 N N . LYS A 1 94 ? -12.119 17.529 -0.569 1.00 84.12 94 LYS A N 1
ATOM 734 C CA . LYS A 1 94 ? -12.965 16.742 0.335 1.00 84.12 94 LYS A CA 1
ATOM 735 C C . LYS A 1 94 ? -13.138 15.309 -0.181 1.00 84.12 94 LYS A C 1
ATOM 737 O O . LYS A 1 94 ? -13.437 15.135 -1.361 1.00 84.12 94 LYS A O 1
ATOM 742 N N . PRO A 1 95 ? -13.036 14.292 0.692 1.00 88.44 95 PRO A N 1
ATOM 743 C CA . PRO A 1 95 ? -13.338 12.918 0.317 1.00 88.44 95 PRO A CA 1
ATOM 744 C C . PRO A 1 95 ? -14.846 12.713 0.139 1.00 88.44 95 PRO A C 1
ATOM 746 O O . PRO A 1 95 ? -15.670 13.359 0.804 1.00 88.44 95 PRO A O 1
ATOM 749 N N . LEU A 1 96 ? -15.217 11.762 -0.717 1.00 89.75 96 LEU A N 1
ATOM 750 C CA . LEU A 1 96 ? -16.604 11.340 -0.875 1.00 89.75 96 LEU A CA 1
ATOM 751 C C . LEU A 1 96 ? -17.034 10.465 0.307 1.00 89.75 96 LEU A C 1
ATOM 753 O O . LEU A 1 96 ? -16.312 9.578 0.758 1.00 89.75 96 LEU A O 1
ATOM 757 N N . LYS A 1 97 ? -18.246 10.696 0.814 1.00 89.81 97 LYS A N 1
ATOM 758 C CA . LYS A 1 97 ? -18.830 9.904 1.904 1.00 89.81 97 LYS A CA 1
ATOM 759 C C . LYS A 1 97 ? -19.799 8.874 1.334 1.00 89.81 97 LYS A C 1
ATOM 761 O O . LYS A 1 97 ? -20.994 9.139 1.253 1.00 89.81 97 LYS A O 1
ATOM 766 N N . ASP A 1 98 ? -19.282 7.715 0.946 1.00 91.19 98 ASP A N 1
ATOM 767 C CA . ASP A 1 98 ? -20.080 6.599 0.431 1.00 91.19 98 ASP A CA 1
ATOM 768 C C . ASP A 1 98 ? -19.408 5.266 0.826 1.00 91.19 98 ASP A C 1
ATOM 770 O O . ASP A 1 98 ? -18.201 5.123 0.629 1.00 91.19 98 ASP A O 1
ATOM 774 N N . PRO A 1 99 ? -20.133 4.286 1.401 1.00 89.12 99 PRO A N 1
ATOM 775 C CA . PRO A 1 99 ? -19.560 2.999 1.805 1.00 89.12 99 PRO A CA 1
ATOM 776 C C . PRO A 1 99 ? -19.019 2.161 0.635 1.00 89.12 99 PRO A C 1
ATOM 778 O O . PRO A 1 99 ? -18.208 1.255 0.858 1.00 89.12 99 PRO A O 1
ATOM 781 N N . ALA A 1 100 ? -19.441 2.427 -0.603 1.00 91.75 100 ALA A N 1
ATOM 782 C CA . ALA A 1 100 ? -18.897 1.781 -1.793 1.00 91.75 100 ALA A CA 1
ATOM 783 C C . ALA A 1 100 ? -17.544 2.367 -2.239 1.00 91.75 100 ALA A C 1
ATOM 785 O O . ALA A 1 100 ? -16.879 1.774 -3.091 1.00 91.75 100 ALA A O 1
ATOM 786 N N . ILE A 1 101 ? -17.128 3.500 -1.659 1.00 95.88 101 ILE A N 1
ATOM 787 C CA . ILE A 1 101 ? -15.953 4.267 -2.071 1.00 95.88 101 ILE A CA 1
ATOM 788 C C . ILE A 1 101 ? -14.884 4.233 -0.974 1.00 95.88 101 ILE A C 1
ATOM 790 O O . ILE A 1 101 ? -15.121 4.601 0.177 1.00 95.88 101 ILE A O 1
ATOM 794 N N . VAL A 1 102 ? -13.675 3.823 -1.346 1.00 96.06 102 VAL A N 1
ATOM 795 C CA . VAL A 1 102 ? -12.470 3.948 -0.523 1.00 96.06 102 VAL A CA 1
ATOM 796 C C . VAL A 1 102 ? -11.677 5.147 -1.033 1.00 96.06 102 VAL A C 1
ATOM 798 O O . VAL A 1 102 ? -11.166 5.117 -2.146 1.00 96.06 102 VAL A O 1
ATOM 801 N N . ASN A 1 103 ? -11.589 6.212 -0.241 1.00 94.31 103 ASN A N 1
ATOM 802 C CA . ASN A 1 103 ? -10.882 7.431 -0.640 1.00 94.31 103 ASN A CA 1
ATOM 803 C C . ASN A 1 103 ? -9.379 7.303 -0.374 1.00 94.31 103 ASN A C 1
ATOM 805 O O . ASN A 1 103 ? -8.978 6.730 0.639 1.00 94.31 103 ASN A O 1
ATOM 809 N N . CYS A 1 104 ? -8.576 7.865 -1.271 1.00 92.44 104 CYS A N 1
ATOM 810 C CA . CYS A 1 104 ? -7.141 8.064 -1.127 1.00 92.44 104 CYS A CA 1
ATOM 811 C C . CYS A 1 104 ? -6.840 9.565 -1.139 1.00 92.44 104 CYS A C 1
ATOM 813 O O . CYS A 1 104 ? -7.317 10.286 -2.015 1.00 92.44 104 CYS A O 1
ATOM 815 N N . THR A 1 105 ? -6.002 10.026 -0.210 1.00 86.94 105 THR A N 1
ATOM 816 C CA . THR A 1 105 ? -5.727 11.465 -0.047 1.00 86.94 105 THR A CA 1
ATOM 817 C C . THR A 1 105 ? -4.987 12.099 -1.228 1.00 86.94 105 THR A C 1
ATOM 819 O O . THR A 1 105 ? -5.149 13.288 -1.505 1.00 86.94 105 THR A O 1
ATOM 822 N N . SER A 1 106 ? -4.132 11.339 -1.923 1.00 86.31 106 SER A N 1
ATOM 823 C CA . SER A 1 106 ? -3.321 11.863 -3.024 1.00 86.31 106 SER A CA 1
ATOM 824 C C . SER A 1 106 ? -2.816 10.776 -3.972 1.00 86.31 106 SER A C 1
ATOM 826 O O . SER A 1 106 ? -2.374 9.715 -3.535 1.00 86.31 106 SER A O 1
ATOM 828 N N . ILE A 1 107 ? -2.755 11.105 -5.264 1.00 86.25 107 ILE A N 1
ATOM 829 C CA . ILE A 1 107 ? -2.116 10.327 -6.336 1.00 86.25 107 ILE A CA 1
ATOM 830 C C . ILE A 1 107 ? -0.626 10.065 -6.096 1.00 86.25 107 ILE A C 1
ATOM 832 O O . ILE A 1 107 ? -0.091 9.067 -6.567 1.00 86.25 107 ILE A O 1
ATOM 836 N N . LEU A 1 108 ? 0.045 10.930 -5.326 1.00 86.69 108 LEU A N 1
ATOM 837 C CA . LEU A 1 108 ? 1.450 10.748 -4.954 1.00 86.69 108 LEU A CA 1
ATOM 838 C C . LEU A 1 108 ? 1.618 9.732 -3.815 1.00 86.69 108 LEU A C 1
ATOM 840 O O . LEU A 1 108 ? 2.713 9.210 -3.606 1.00 86.69 108 LEU A O 1
ATOM 844 N N . ASN A 1 109 ? 0.547 9.432 -3.072 1.00 88.56 109 ASN A N 1
ATOM 845 C CA . ASN A 1 109 ? 0.579 8.486 -1.964 1.00 88.56 109 ASN A CA 1
ATOM 846 C C . ASN A 1 109 ? 0.287 7.059 -2.445 1.00 88.56 109 ASN A C 1
ATOM 848 O O . ASN A 1 109 ? -0.735 6.446 -2.133 1.00 88.56 109 ASN A O 1
ATOM 852 N N . LEU A 1 110 ? 1.236 6.502 -3.195 1.00 88.56 110 LEU A N 1
ATOM 853 C CA . LEU A 1 110 ? 1.135 5.152 -3.757 1.00 88.56 110 LEU A CA 1
ATOM 854 C C . LEU A 1 110 ? 0.970 4.059 -2.692 1.00 88.56 110 LEU A C 1
ATOM 856 O O . LEU A 1 110 ? 0.383 3.011 -2.961 1.00 88.56 110 LEU A O 1
ATOM 860 N N . ASN A 1 111 ? 1.462 4.296 -1.475 1.00 87.75 111 ASN A N 1
ATOM 861 C CA . ASN A 1 111 ? 1.301 3.374 -0.351 1.00 87.75 111 ASN A CA 1
ATOM 862 C C . ASN A 1 111 ? -0.155 3.300 0.119 1.00 87.75 111 ASN A C 1
ATOM 864 O O . ASN A 1 111 ? -0.659 2.215 0.404 1.00 87.75 111 ASN A O 1
ATOM 868 N N . GLU A 1 112 ? -0.846 4.436 0.177 1.00 91.50 112 GLU A N 1
ATOM 869 C CA . GLU A 1 112 ? -2.263 4.485 0.530 1.00 91.50 112 GLU A CA 1
ATOM 870 C C . GLU A 1 112 ? -3.132 3.813 -0.533 1.00 91.50 112 GLU A C 1
ATOM 872 O O . GLU A 1 112 ? -4.006 3.015 -0.190 1.00 91.50 112 GLU A O 1
ATOM 877 N N . LEU A 1 113 ? -2.830 4.032 -1.815 1.00 91.56 113 LEU A N 1
ATOM 878 C CA . LEU A 1 113 ? -3.494 3.337 -2.919 1.00 91.56 113 LEU A CA 1
ATOM 879 C C . LEU A 1 113 ? -3.271 1.815 -2.851 1.00 91.56 113 LEU A C 1
ATOM 881 O O . LEU A 1 113 ? -4.215 1.035 -2.991 1.00 91.56 113 LEU A O 1
ATOM 885 N N . ASN A 1 114 ? -2.045 1.378 -2.545 1.00 88.62 114 ASN A N 1
ATOM 886 C CA . ASN A 1 114 ? -1.709 -0.028 -2.294 1.00 88.62 114 ASN A CA 1
ATOM 887 C C . ASN A 1 114 ? -2.522 -0.636 -1.143 1.00 88.62 114 ASN A C 1
ATOM 889 O O . ASN A 1 114 ? -3.075 -1.732 -1.276 1.00 88.62 114 ASN A O 1
ATOM 893 N N . MET A 1 115 ? -2.593 0.057 -0.004 1.00 90.44 115 MET A N 1
ATOM 894 C CA . MET A 1 115 ? -3.350 -0.402 1.163 1.00 90.44 115 MET A CA 1
ATOM 895 C C . MET A 1 115 ? -4.855 -0.441 0.888 1.00 90.44 115 MET A C 1
ATOM 897 O O . MET A 1 115 ? -5.518 -1.403 1.277 1.00 90.44 115 MET A O 1
ATOM 901 N N . SER A 1 116 ? -5.380 0.559 0.182 1.00 93.75 116 SER A N 1
ATOM 902 C CA . SER A 1 116 ? -6.790 0.643 -0.203 1.00 93.75 116 SER A CA 1
ATOM 903 C C . SER A 1 116 ? -7.175 -0.481 -1.155 1.00 93.75 116 SER A C 1
ATOM 905 O O . SER A 1 116 ? -8.172 -1.169 -0.920 1.00 93.75 116 SER A O 1
ATOM 907 N N . LEU A 1 117 ? -6.347 -0.752 -2.170 1.00 93.00 117 LEU A N 1
ATOM 908 C CA . LEU A 1 117 ? -6.554 -1.881 -3.073 1.00 93.00 117 LEU A CA 1
ATOM 909 C C . LEU A 1 117 ? -6.505 -3.205 -2.321 1.00 93.00 117 LEU A C 1
ATOM 911 O O . LEU A 1 117 ? -7.412 -4.019 -2.461 1.00 93.00 117 LEU A O 1
ATOM 915 N N . ARG A 1 118 ? -5.485 -3.403 -1.481 1.00 90.38 118 ARG A N 1
ATOM 916 C CA . ARG A 1 118 ? -5.368 -4.592 -0.633 1.00 90.38 118 ARG A CA 1
ATOM 917 C C . ARG A 1 118 ? -6.646 -4.840 0.157 1.00 90.38 118 ARG A C 1
ATOM 919 O O . ARG A 1 118 ? -7.207 -5.924 0.070 1.00 90.38 118 ARG A O 1
ATOM 926 N N . LYS A 1 119 ? -7.076 -3.842 0.927 1.00 91.81 119 LYS A N 1
ATOM 927 C CA . LYS A 1 119 ? -8.231 -3.961 1.812 1.00 91.81 119 LYS A CA 1
ATOM 928 C C . LYS A 1 119 ? -9.493 -4.277 1.011 1.00 91.81 119 LYS A C 1
ATOM 930 O O . LYS A 1 119 ? -10.252 -5.154 1.400 1.00 91.81 119 LYS A O 1
ATOM 935 N N . THR A 1 120 ? -9.662 -3.622 -0.136 1.00 94.31 120 THR A N 1
ATOM 936 C CA . THR A 1 120 ? -10.807 -3.841 -1.027 1.00 94.31 120 THR A CA 1
ATOM 937 C C . THR A 1 120 ? -10.827 -5.267 -1.583 1.00 94.31 120 THR A C 1
ATOM 939 O O . THR A 1 120 ? -11.861 -5.927 -1.535 1.00 94.31 120 THR A O 1
ATOM 942 N N . LEU A 1 121 ? -9.690 -5.786 -2.058 1.00 92.31 121 LEU A N 1
ATOM 943 C CA . LEU A 1 121 ? -9.601 -7.163 -2.560 1.00 92.31 121 LEU A CA 1
ATOM 944 C C . LEU A 1 121 ? -9.809 -8.202 -1.442 1.00 92.31 121 LEU A C 1
ATOM 946 O O . LEU A 1 121 ? -10.532 -9.179 -1.642 1.00 92.31 121 LEU A O 1
ATOM 950 N N . ASP A 1 122 ? -9.237 -7.965 -0.256 1.00 89.50 122 ASP A N 1
ATOM 951 C CA . ASP A 1 122 ? -9.395 -8.829 0.923 1.00 89.50 122 ASP A CA 1
ATOM 952 C C . ASP A 1 122 ? -10.868 -8.868 1.409 1.00 89.50 122 ASP A C 1
ATOM 954 O O . ASP A 1 122 ? -11.341 -9.901 1.897 1.00 89.50 122 ASP A O 1
ATOM 958 N N . GLU A 1 123 ? -11.609 -7.761 1.257 1.00 90.31 123 GLU A N 1
ATOM 959 C CA . GLU A 1 123 ? -13.039 -7.649 1.581 1.00 90.31 123 GLU A CA 1
ATOM 960 C C . GLU A 1 123 ? -13.943 -8.386 0.585 1.00 90.31 123 GLU A C 1
ATOM 962 O O . GLU A 1 123 ? -14.902 -9.042 1.004 1.00 90.31 123 GLU A O 1
ATOM 967 N N . LEU A 1 124 ? -13.661 -8.266 -0.715 1.00 88.31 124 LEU A N 1
ATOM 968 C CA . LEU A 1 124 ? -14.495 -8.831 -1.780 1.00 88.31 124 LEU A CA 1
ATOM 969 C C . LEU A 1 124 ? -14.291 -10.344 -1.935 1.00 88.31 124 LEU A C 1
ATOM 971 O O . LEU A 1 124 ? -15.265 -11.061 -2.161 1.00 88.31 124 LEU A O 1
ATOM 975 N N . LYS A 1 125 ? -13.059 -10.835 -1.719 1.00 79.56 125 LYS A N 1
ATOM 976 C CA . LYS A 1 125 ? -12.642 -12.244 -1.878 1.00 79.56 125 LYS A CA 1
ATOM 977 C C . LYS A 1 125 ? -12.968 -12.815 -3.275 1.00 79.56 125 LYS A C 1
ATOM 979 O O . LYS A 1 125 ? -13.628 -12.194 -4.101 1.00 79.56 125 LYS A O 1
ATOM 984 N N . GLY A 1 126 ? -12.463 -14.009 -3.577 1.00 84.06 126 GLY A N 1
ATOM 985 C CA . GLY A 1 126 ? -12.739 -14.683 -4.852 1.00 84.06 126 GLY A CA 1
ATOM 986 C C . GLY A 1 126 ? -11.977 -14.092 -6.041 1.00 84.06 126 GLY A C 1
ATOM 987 O O . GLY A 1 126 ? -10.847 -13.655 -5.884 1.00 84.06 126 GLY A O 1
ATOM 988 N N . GLN A 1 127 ? -12.590 -14.130 -7.224 1.00 90.19 127 GLN A N 1
ATOM 989 C CA . GLN A 1 127 ? -12.020 -13.670 -8.495 1.00 90.19 127 GLN A CA 1
ATOM 990 C C . GLN A 1 127 ? -12.886 -12.551 -9.073 1.00 90.19 127 GLN A C 1
ATOM 992 O O . GLN A 1 127 ? -14.095 -12.545 -8.854 1.00 90.19 127 GLN A O 1
ATOM 997 N N . GLY A 1 128 ? -12.299 -11.634 -9.833 1.00 93.75 128 GLY A N 1
ATOM 998 C CA . GLY A 1 128 ? -13.036 -10.483 -10.343 1.00 93.75 128 GLY A CA 1
ATOM 999 C C . GLY A 1 128 ? -12.215 -9.597 -11.266 1.00 93.75 128 GLY A C 1
ATOM 1000 O O . GLY A 1 128 ? -11.226 -10.036 -11.856 1.00 93.75 128 GLY A O 1
ATOM 1001 N N . LEU A 1 129 ? -12.632 -8.343 -11.382 1.00 95.62 129 LEU A N 1
ATOM 1002 C CA . LEU A 1 129 ? -12.034 -7.342 -12.257 1.00 95.62 129 LEU A CA 1
ATOM 1003 C C . LEU A 1 129 ? -11.538 -6.146 -11.444 1.00 95.62 129 LEU A C 1
ATOM 1005 O O . LEU A 1 129 ? -12.243 -5.648 -10.571 1.00 95.62 129 LEU A O 1
ATOM 1009 N N . VAL A 1 130 ? -10.343 -5.658 -11.752 1.00 97.31 130 VAL A N 1
ATOM 1010 C CA . VAL A 1 130 ? -9.832 -4.372 -11.270 1.00 97.31 130 VAL A CA 1
ATOM 1011 C C . VAL A 1 130 ? -9.543 -3.508 -12.485 1.00 97.31 130 VAL A C 1
ATOM 1013 O O . VAL A 1 130 ? -8.791 -3.927 -13.357 1.00 97.31 130 VAL A O 1
ATOM 1016 N N . ILE A 1 131 ? -10.119 -2.314 -12.551 1.00 97.44 131 ILE A N 1
ATOM 1017 C CA . ILE A 1 131 ? -9.892 -1.351 -13.630 1.00 97.44 131 ILE A CA 1
ATOM 1018 C C . ILE A 1 131 ? -9.136 -0.161 -13.055 1.00 97.44 131 ILE A C 1
ATOM 1020 O O . ILE A 1 131 ? -9.583 0.458 -12.095 1.00 97.44 131 ILE A O 1
ATOM 1024 N N . PHE A 1 132 ? -7.985 0.141 -13.643 1.00 96.25 132 PHE A N 1
ATOM 1025 C CA . PHE A 1 132 ? -7.136 1.271 -13.303 1.00 96.25 132 PHE A CA 1
ATOM 1026 C C . PHE A 1 132 ? -7.272 2.342 -14.392 1.00 96.25 132 PHE A C 1
ATOM 1028 O O . PHE A 1 132 ? -6.679 2.205 -15.470 1.00 96.25 132 PHE A O 1
ATOM 1035 N N . ASP A 1 133 ? -8.067 3.381 -14.113 1.00 93.75 133 ASP A N 1
ATOM 1036 C CA . ASP A 1 133 ? -8.407 4.450 -15.061 1.00 93.75 133 ASP A CA 1
ATOM 1037 C C . ASP A 1 133 ? -7.909 5.825 -14.554 1.00 93.75 133 ASP A C 1
ATOM 1039 O O . ASP A 1 133 ? -8.565 6.452 -13.721 1.00 93.75 133 ASP A O 1
ATOM 1043 N N . SER A 1 134 ? -6.734 6.314 -14.973 1.00 92.25 134 SER A N 1
ATOM 1044 C CA . SER A 1 134 ? -5.795 5.710 -15.934 1.00 92.25 134 SER A CA 1
ATOM 1045 C C . SER A 1 134 ? -4.332 5.705 -15.474 1.00 92.25 134 SER A C 1
ATOM 1047 O O . SER A 1 134 ? -3.895 6.481 -14.621 1.00 92.25 134 SER A O 1
ATOM 1049 N N . LEU A 1 135 ? -3.533 4.811 -16.070 1.00 94.25 135 LEU A N 1
ATOM 1050 C CA . LEU A 1 135 ? -2.081 4.757 -15.869 1.00 94.25 135 LEU A CA 1
ATOM 1051 C C . LEU A 1 135 ? -1.393 6.011 -16.418 1.00 94.25 135 LEU A C 1
ATOM 1053 O O . LEU A 1 135 ? -0.396 6.467 -15.864 1.00 94.25 135 LEU A O 1
ATOM 1057 N N . THR A 1 136 ? -1.950 6.583 -17.484 1.00 93.94 136 THR A N 1
ATOM 1058 C CA . THR A 1 136 ? -1.514 7.862 -18.045 1.00 93.94 136 THR A CA 1
ATOM 1059 C C . THR A 1 136 ? -1.546 8.959 -16.999 1.00 93.94 136 THR A C 1
ATOM 1061 O O . THR A 1 136 ? -0.536 9.627 -16.806 1.00 93.94 136 THR A O 1
ATOM 1064 N N . THR A 1 137 ? -2.657 9.114 -16.278 1.00 92.94 137 THR A N 1
ATOM 1065 C CA . THR A 1 137 ? -2.751 10.148 -15.244 1.00 92.94 137 THR A CA 1
ATOM 1066 C C . THR A 1 137 ? -1.728 9.921 -14.146 1.00 92.94 137 THR A C 1
ATOM 1068 O O . THR A 1 137 ? -1.053 10.865 -13.755 1.00 92.94 137 THR A O 1
ATOM 1071 N N . LEU A 1 138 ? -1.499 8.677 -13.716 1.00 92.75 138 LEU A N 1
ATOM 1072 C CA . LEU A 1 138 ? -0.449 8.380 -12.738 1.00 92.75 138 LEU A CA 1
ATOM 1073 C C . LEU A 1 138 ? 0.946 8.837 -13.205 1.00 92.75 138 LEU A C 1
ATOM 1075 O O . LEU A 1 138 ? 1.684 9.463 -12.442 1.00 92.75 138 LEU A O 1
ATOM 1079 N N . LEU A 1 139 ? 1.287 8.566 -14.466 1.00 92.56 139 LEU A N 1
ATOM 1080 C CA . LEU A 1 139 ? 2.570 8.930 -15.074 1.00 92.56 139 LEU A CA 1
ATOM 1081 C C . LEU A 1 139 ? 2.755 10.442 -15.291 1.00 92.56 139 LEU A C 1
ATOM 1083 O O . LEU A 1 139 ? 3.876 10.882 -15.543 1.00 92.56 139 LEU A O 1
ATOM 1087 N N . LEU A 1 140 ? 1.695 11.252 -15.182 1.00 90.69 140 LEU A N 1
ATOM 1088 C CA . LEU A 1 140 ? 1.809 12.717 -15.184 1.00 90.69 140 LEU A CA 1
ATOM 1089 C C . LEU A 1 140 ? 2.343 13.267 -13.854 1.00 90.69 140 LEU A C 1
ATOM 1091 O O . LEU A 1 140 ? 2.939 14.344 -13.837 1.00 90.69 140 LEU A O 1
ATOM 1095 N N . TYR A 1 141 ? 2.137 12.547 -12.749 1.00 89.00 141 TYR A N 1
ATOM 1096 C CA . TYR A 1 141 ? 2.522 12.997 -11.405 1.00 89.00 141 TYR A CA 1
ATOM 1097 C C . TYR A 1 141 ? 3.721 12.238 -10.834 1.00 89.00 141 TYR A C 1
ATOM 1099 O O . TYR A 1 141 ? 4.439 12.769 -9.987 1.00 89.00 141 TYR A O 1
ATOM 1107 N N . VAL A 1 142 ? 3.939 11.001 -11.281 1.00 89.81 142 VAL A N 1
ATOM 1108 C CA . VAL A 1 142 ? 4.974 10.099 -10.769 1.00 89.81 142 VAL A CA 1
ATOM 1109 C C . VAL A 1 142 ? 5.959 9.767 -11.886 1.00 89.81 142 VAL A C 1
ATOM 1111 O O . VAL A 1 142 ? 5.568 9.522 -13.024 1.00 89.81 142 VAL A O 1
ATOM 1114 N N . ASN A 1 143 ? 7.254 9.729 -11.568 1.00 90.19 143 ASN A N 1
ATOM 1115 C CA . ASN A 1 143 ? 8.275 9.322 -12.531 1.00 90.19 143 ASN A CA 1
ATOM 1116 C C . ASN A 1 143 ? 8.075 7.865 -12.979 1.00 90.19 143 ASN A C 1
ATOM 1118 O O . ASN A 1 143 ? 7.669 7.004 -12.195 1.00 90.19 143 ASN A O 1
ATOM 1122 N N . SER A 1 144 ? 8.433 7.575 -14.232 1.00 90.50 144 SER A N 1
ATOM 1123 C CA . SER A 1 144 ? 8.234 6.258 -14.850 1.00 90.50 144 SER A CA 1
ATOM 1124 C C . SER A 1 144 ? 8.801 5.112 -14.012 1.00 90.50 144 SER A C 1
ATOM 1126 O O . SER A 1 144 ? 8.085 4.151 -13.773 1.00 90.50 144 SER A O 1
ATOM 1128 N N . SER A 1 145 ? 10.012 5.243 -13.460 1.00 90.31 145 SER A N 1
ATOM 1129 C CA . SER A 1 145 ? 10.638 4.188 -12.644 1.00 90.31 145 SER A CA 1
ATOM 1130 C C . SER A 1 145 ? 9.845 3.830 -11.381 1.00 90.31 145 SER A C 1
ATOM 1132 O O . SER A 1 145 ? 9.697 2.654 -11.062 1.00 90.31 145 SER A O 1
ATOM 1134 N N . VAL A 1 146 ? 9.278 4.818 -10.681 1.00 90.81 146 VAL A N 1
ATOM 1135 C CA . VAL A 1 146 ? 8.438 4.549 -9.498 1.00 90.81 146 VAL A CA 1
ATOM 1136 C C . VAL A 1 146 ? 7.091 3.967 -9.924 1.00 90.81 146 VAL A C 1
ATOM 1138 O O . VAL A 1 146 ? 6.566 3.074 -9.264 1.00 90.81 146 VAL A O 1
ATOM 1141 N N . CYS A 1 147 ? 6.546 4.417 -11.056 1.00 90.94 147 CYS A N 1
ATOM 1142 C CA . CYS A 1 147 ? 5.333 3.841 -11.632 1.00 90.94 147 CYS A CA 1
ATOM 1143 C C . CYS A 1 147 ? 5.540 2.377 -12.081 1.00 90.94 147 CYS A C 1
ATOM 1145 O O . CYS A 1 147 ? 4.656 1.538 -11.910 1.00 90.94 147 CYS A O 1
ATOM 1147 N N . GLU A 1 148 ? 6.727 2.025 -12.580 1.00 91.19 148 GLU A N 1
ATOM 1148 C CA . GLU A 1 148 ? 7.112 0.645 -12.886 1.00 91.19 148 GLU A CA 1
ATOM 1149 C C . GLU A 1 148 ? 7.167 -0.221 -11.618 1.00 91.19 148 GLU A C 1
ATOM 1151 O O . GLU A 1 148 ? 6.606 -1.317 -11.592 1.00 91.19 148 GLU A O 1
ATOM 1156 N N . GLU A 1 149 ? 7.808 0.245 -10.545 1.00 89.81 149 GLU A N 1
ATOM 1157 C CA . GLU A 1 149 ? 7.828 -0.470 -9.258 1.00 89.81 149 GLU A CA 1
ATOM 1158 C C . GLU A 1 149 ? 6.420 -0.658 -8.692 1.00 89.81 149 GLU A C 1
ATOM 1160 O O . GLU A 1 149 ? 6.038 -1.765 -8.300 1.00 89.81 149 GLU A O 1
ATOM 1165 N N . PHE A 1 150 ? 5.621 0.406 -8.736 1.00 89.44 150 PHE A N 1
ATOM 1166 C CA . PHE A 1 150 ? 4.216 0.388 -8.368 1.00 89.44 150 PHE A CA 1
ATOM 1167 C C . PHE A 1 150 ? 3.452 -0.675 -9.158 1.00 89.44 150 PHE A C 1
ATOM 1169 O O . PHE A 1 150 ? 2.838 -1.565 -8.566 1.00 89.44 150 PHE A O 1
ATOM 1176 N N . LEU A 1 151 ? 3.533 -0.657 -10.489 1.00 90.69 151 LEU A N 1
ATOM 1177 C CA . LEU A 1 151 ? 2.825 -1.627 -11.312 1.00 90.69 151 LEU A CA 1
ATOM 1178 C C . LEU A 1 151 ? 3.300 -3.057 -11.081 1.00 90.69 151 LEU A C 1
ATOM 1180 O O . LEU A 1 151 ? 2.454 -3.949 -11.053 1.00 90.69 151 LEU A O 1
ATOM 1184 N N . LYS A 1 152 ? 4.595 -3.307 -10.850 1.00 88.25 152 LYS A N 1
ATOM 1185 C CA . LYS A 1 152 ? 5.087 -4.652 -10.493 1.00 88.25 152 LYS A CA 1
ATOM 1186 C C . LYS A 1 152 ? 4.404 -5.173 -9.230 1.00 88.25 152 LYS A C 1
ATOM 1188 O O . LYS A 1 152 ? 3.935 -6.308 -9.210 1.00 88.25 152 LYS A O 1
ATOM 1193 N N . VAL A 1 153 ? 4.301 -4.349 -8.189 1.00 87.94 153 VAL A N 1
ATOM 1194 C CA . VAL A 1 153 ? 3.639 -4.737 -6.933 1.00 87.94 153 VAL A CA 1
ATOM 1195 C C . VAL A 1 153 ? 2.131 -4.923 -7.138 1.00 87.94 153 VAL A C 1
ATOM 1197 O O . VAL A 1 153 ? 1.568 -5.936 -6.715 1.00 87.94 153 VAL A O 1
ATOM 1200 N N . HIS A 1 154 ? 1.477 -3.988 -7.829 1.00 86.81 154 HIS A N 1
ATOM 1201 C CA . HIS A 1 154 ? 0.028 -3.994 -8.033 1.00 86.81 154 HIS A CA 1
ATOM 1202 C C . HIS A 1 154 ? -0.453 -5.134 -8.929 1.00 86.81 154 HIS A C 1
ATOM 1204 O O . HIS A 1 154 ? -1.393 -5.842 -8.568 1.00 86.81 154 HIS A O 1
ATOM 1210 N N . THR A 1 155 ? 0.193 -5.345 -10.074 1.00 89.94 155 THR A N 1
ATOM 1211 C CA . THR A 1 155 ? -0.160 -6.424 -11.009 1.00 89.94 155 THR A CA 1
ATOM 1212 C C . THR A 1 155 ? 0.007 -7.790 -10.353 1.00 89.94 155 THR A C 1
ATOM 1214 O O . THR A 1 155 ? -0.925 -8.592 -10.390 1.00 89.94 155 THR A O 1
ATOM 1217 N N . ASN A 1 156 ? 1.126 -8.030 -9.659 1.00 87.56 156 ASN A N 1
ATOM 1218 C CA . ASN A 1 156 ? 1.349 -9.269 -8.911 1.00 87.56 156 ASN A CA 1
ATOM 1219 C C . ASN A 1 156 ? 0.270 -9.494 -7.852 1.00 87.56 156 ASN A C 1
ATOM 1221 O O . ASN A 1 156 ? -0.198 -10.615 -7.672 1.00 87.56 156 ASN A O 1
ATOM 1225 N N . ARG A 1 157 ? -0.167 -8.440 -7.161 1.00 88.12 157 ARG A N 1
ATOM 1226 C CA . ARG A 1 157 ? -1.194 -8.555 -6.125 1.00 88.12 157 ARG A CA 1
ATOM 1227 C C . ARG A 1 157 ? -2.583 -8.855 -6.683 1.00 88.12 157 ARG A C 1
ATOM 1229 O O . ARG A 1 157 ? -3.277 -9.720 -6.147 1.00 88.12 157 ARG A O 1
ATOM 1236 N N . ILE A 1 158 ? -2.977 -8.146 -7.739 1.00 90.62 158 ILE A N 1
ATOM 1237 C CA . ILE A 1 158 ? -4.259 -8.341 -8.427 1.00 90.62 158 ILE A CA 1
ATOM 1238 C C . ILE A 1 158 ? -4.336 -9.779 -8.953 1.00 90.62 158 ILE A C 1
ATOM 1240 O O . ILE A 1 158 ? -5.264 -10.515 -8.617 1.00 90.62 158 ILE A O 1
ATOM 1244 N N . THR A 1 159 ? -3.299 -10.216 -9.670 1.00 89.19 159 THR A N 1
ATOM 1245 C CA . THR A 1 159 ? -3.231 -11.562 -10.256 1.00 89.19 159 THR A CA 1
ATOM 1246 C C . THR A 1 159 ? -3.136 -12.667 -9.200 1.00 89.19 159 THR A C 1
ATOM 1248 O O . THR A 1 159 ? -3.853 -13.662 -9.297 1.00 89.19 159 THR A O 1
ATOM 1251 N N . SER A 1 160 ? -2.354 -12.478 -8.127 1.00 86.38 160 SER A N 1
ATOM 1252 C CA . SER A 1 160 ? -2.285 -13.432 -7.002 1.00 86.38 160 SER A CA 1
ATOM 1253 C C . SER A 1 160 ? -3.631 -13.606 -6.297 1.00 86.38 160 SER A C 1
ATOM 1255 O O . SER A 1 160 ? -3.925 -14.685 -5.788 1.00 86.38 160 SER A O 1
ATOM 1257 N N . SER A 1 161 ? -4.473 -12.569 -6.311 1.00 85.94 161 SER A N 1
ATOM 1258 C CA . SER A 1 161 ? -5.834 -12.614 -5.767 1.00 85.94 161 SER A CA 1
ATOM 1259 C C . SER A 1 161 ? -6.850 -13.215 -6.748 1.00 85.94 161 SER A C 1
ATOM 1261 O O . SER A 1 161 ? -8.033 -13.191 -6.456 1.00 85.94 161 SER A O 1
ATOM 1263 N N . GLN A 1 162 ? -6.421 -13.747 -7.903 1.00 87.62 162 GLN A N 1
ATOM 1264 C CA . GLN A 1 162 ? -7.278 -14.235 -9.000 1.00 87.62 162 GLN A CA 1
ATOM 1265 C C . GLN A 1 162 ? -8.132 -13.148 -9.679 1.00 87.62 162 GLN A C 1
ATOM 1267 O O . GLN A 1 162 ? -9.062 -13.462 -10.422 1.00 87.62 162 GLN A O 1
ATOM 1272 N N . TYR A 1 163 ? -7.813 -11.868 -9.477 1.00 93.50 163 TYR A N 1
ATOM 1273 C CA . TYR A 1 163 ? -8.450 -10.775 -10.207 1.00 93.50 163 TYR A CA 1
ATOM 1274 C C . TYR A 1 163 ? -7.716 -10.517 -11.525 1.00 93.50 163 TYR A C 1
ATOM 1276 O O . TYR A 1 163 ? -6.497 -10.672 -11.616 1.00 93.50 163 TYR A O 1
ATOM 1284 N N . THR A 1 164 ? -8.458 -10.087 -12.542 1.00 93.12 164 THR A N 1
ATOM 1285 C CA . THR A 1 164 ? -7.877 -9.526 -13.765 1.00 93.12 164 THR A CA 1
ATOM 1286 C C . THR A 1 164 ? -7.737 -8.021 -13.624 1.00 93.12 164 THR A C 1
ATOM 1288 O O . THR A 1 164 ? -8.707 -7.333 -13.319 1.00 93.12 164 THR A O 1
ATOM 1291 N N . GLY A 1 165 ? -6.526 -7.513 -13.836 1.00 94.94 165 GLY A N 1
ATOM 1292 C CA . GLY A 1 165 ? -6.227 -6.085 -13.807 1.00 94.94 165 GLY A CA 1
ATOM 1293 C C . GLY A 1 165 ? -6.246 -5.497 -15.208 1.00 94.94 165 GLY A C 1
ATOM 1294 O O . GLY A 1 165 ? -5.494 -5.954 -16.062 1.00 94.94 165 GLY A O 1
ATOM 1295 N N . ILE A 1 166 ? -7.063 -4.477 -15.435 1.00 95.88 166 ILE A N 1
ATOM 1296 C CA . ILE A 1 166 ? -7.074 -3.665 -16.648 1.00 95.88 166 ILE A CA 1
ATOM 1297 C C . ILE A 1 166 ? -6.393 -2.340 -16.348 1.00 95.88 166 ILE A C 1
ATOM 1299 O O . ILE A 1 166 ? -6.824 -1.617 -15.456 1.00 95.88 166 ILE A O 1
ATOM 1303 N N . PHE A 1 167 ? -5.367 -2.004 -17.118 1.00 96.12 167 PHE A N 1
ATOM 1304 C CA . PHE A 1 167 ? -4.649 -0.741 -17.004 1.00 96.12 167 PHE A CA 1
ATOM 1305 C C . PHE A 1 167 ? -4.835 0.055 -18.286 1.00 96.12 167 PHE A C 1
ATOM 1307 O O . PHE A 1 167 ? -4.508 -0.430 -19.368 1.00 96.12 167 PHE A O 1
ATOM 1314 N N . ILE A 1 168 ? -5.370 1.267 -18.179 1.00 96.19 168 ILE A N 1
ATOM 1315 C CA . ILE A 1 168 ? -5.594 2.126 -19.343 1.00 96.19 168 ILE A CA 1
ATOM 1316 C C . ILE A 1 168 ? -4.365 3.009 -19.545 1.00 96.19 168 ILE A C 1
ATOM 1318 O O . ILE A 1 168 ? -3.999 3.770 -18.653 1.00 96.19 168 ILE A O 1
ATOM 1322 N N . LEU A 1 169 ? -3.744 2.914 -20.720 1.00 95.69 169 LEU A N 1
ATOM 1323 C CA . LEU A 1 169 ? -2.630 3.758 -21.137 1.00 95.69 169 LEU A CA 1
ATOM 1324 C C . LEU A 1 169 ? -2.970 4.452 -22.457 1.00 95.69 169 LEU A C 1
ATOM 1326 O O . LEU A 1 169 ? -3.436 3.857 -23.429 1.00 95.69 169 LEU A O 1
ATOM 1330 N N . GLN A 1 170 ? -2.751 5.751 -22.474 1.00 94.38 170 GLN A N 1
ATOM 1331 C CA . GLN A 1 170 ? -2.956 6.617 -23.612 1.00 94.38 170 GLN A CA 1
ATOM 1332 C C . GLN A 1 170 ? -1.677 6.674 -24.449 1.00 94.38 170 GLN A C 1
ATOM 1334 O O . GLN A 1 170 ? -0.607 6.972 -23.930 1.00 94.38 170 GLN A O 1
ATOM 1339 N N . GLU A 1 171 ? -1.813 6.377 -25.737 1.00 92.94 171 GLU A N 1
ATOM 1340 C CA . GLU A 1 171 ? -0.724 6.432 -26.714 1.00 92.94 171 GLU A CA 1
ATOM 1341 C C . GLU A 1 171 ? -0.224 7.868 -26.940 1.00 92.94 171 GLU A C 1
ATOM 1343 O O . GLU A 1 171 ? -1.036 8.803 -26.970 1.00 92.94 171 GLU A O 1
ATOM 1348 N N . ASN A 1 172 ? 1.088 8.000 -27.178 1.00 88.56 172 ASN A N 1
ATOM 1349 C CA . ASN A 1 172 ? 1.799 9.225 -27.559 1.00 88.56 172 ASN A CA 1
ATOM 1350 C C . ASN A 1 172 ? 1.752 10.347 -26.504 1.00 88.56 172 ASN A C 1
ATOM 1352 O O . ASN A 1 172 ? 1.832 11.527 -26.853 1.00 88.56 172 ASN A O 1
ATOM 1356 N N . ILE A 1 173 ? 1.619 10.002 -25.219 1.00 90.19 173 ILE A N 1
ATOM 1357 C CA . ILE A 1 173 ? 1.717 10.978 -24.116 1.00 90.19 173 ILE A CA 1
ATOM 1358 C C . ILE A 1 173 ? 3.087 10.917 -23.443 1.00 90.19 173 ILE A C 1
ATOM 1360 O O . ILE A 1 173 ? 3.615 11.954 -23.038 1.00 90.19 173 ILE A O 1
ATOM 1364 N N . HIS A 1 174 ? 3.675 9.726 -23.338 1.00 90.25 174 HIS A N 1
ATOM 1365 C CA . HIS A 1 174 ? 4.981 9.529 -22.718 1.00 90.25 174 HIS A CA 1
ATOM 1366 C C . HIS A 1 174 ? 6.020 9.126 -23.767 1.00 90.25 174 HIS A C 1
ATOM 1368 O O . HIS A 1 174 ? 5.699 8.826 -24.912 1.00 90.25 174 HIS A O 1
ATOM 1374 N N . GLU A 1 175 ? 7.300 9.138 -23.388 1.00 89.56 175 GLU A N 1
ATOM 1375 C CA . GLU A 1 175 ? 8.364 8.659 -24.273 1.00 89.56 175 GLU A CA 1
ATOM 1376 C C . GLU A 1 175 ? 8.094 7.208 -24.697 1.00 89.56 175 GLU A C 1
ATOM 1378 O O . GLU A 1 175 ? 7.781 6.371 -23.849 1.00 89.56 175 GLU A O 1
ATOM 1383 N N . ASN A 1 176 ? 8.293 6.884 -25.980 1.00 90.06 176 ASN A N 1
ATOM 1384 C CA . ASN A 1 176 ? 8.015 5.548 -26.529 1.00 90.06 176 ASN A CA 1
ATOM 1385 C C . ASN A 1 176 ? 8.627 4.420 -25.691 1.00 90.06 176 ASN A C 1
ATOM 1387 O O . ASN A 1 176 ? 7.984 3.407 -25.444 1.00 90.06 176 ASN A O 1
ATOM 1391 N N . ARG A 1 177 ? 9.848 4.623 -25.179 1.00 91.25 177 ARG A N 1
ATOM 1392 C CA . ARG A 1 177 ? 10.528 3.655 -24.310 1.00 91.25 177 ARG A CA 1
ATOM 1393 C C . ARG A 1 177 ? 9.725 3.335 -23.044 1.00 91.25 177 ARG A C 1
ATOM 1395 O O . ARG A 1 177 ? 9.713 2.188 -22.602 1.00 91.25 177 ARG A O 1
ATOM 1402 N N . VAL A 1 178 ? 9.092 4.337 -22.440 1.00 91.31 178 VAL A N 1
ATOM 1403 C CA . VAL A 1 178 ? 8.265 4.176 -21.238 1.00 91.31 178 VAL A CA 1
ATOM 1404 C C . VAL A 1 178 ? 7.002 3.393 -21.589 1.00 91.31 178 VAL A C 1
ATOM 1406 O O . VAL A 1 178 ? 6.689 2.407 -20.926 1.00 91.31 178 VAL A O 1
ATOM 1409 N N . GLU A 1 179 ? 6.319 3.770 -22.672 1.00 93.19 179 GLU A N 1
ATOM 1410 C CA . GLU A 1 179 ? 5.108 3.081 -23.135 1.00 93.19 179 GLU A CA 1
ATOM 1411 C C . GLU A 1 179 ? 5.385 1.605 -23.489 1.00 93.19 179 GLU A C 1
ATOM 1413 O O . GLU A 1 179 ? 4.660 0.712 -23.045 1.00 93.19 179 GLU A O 1
ATOM 1418 N N . GLU A 1 180 ? 6.482 1.325 -24.200 1.00 91.19 180 GLU A N 1
ATOM 1419 C CA . GLU A 1 180 ? 6.949 -0.034 -24.511 1.00 91.19 180 GLU A CA 1
ATOM 1420 C C . GLU A 1 180 ? 7.283 -0.838 -23.249 1.00 91.19 180 GLU A C 1
ATOM 1422 O O . GLU A 1 180 ? 6.910 -2.008 -23.141 1.00 91.19 180 GLU A O 1
ATOM 1427 N N . THR A 1 181 ? 7.927 -0.215 -22.259 1.00 92.94 181 THR A N 1
ATOM 1428 C CA . THR A 1 181 ? 8.247 -0.874 -20.982 1.00 92.94 181 THR A CA 1
ATOM 1429 C C . THR A 1 181 ? 6.970 -1.341 -20.280 1.00 92.94 181 THR A C 1
ATOM 1431 O O . THR A 1 181 ? 6.887 -2.490 -19.837 1.00 92.94 181 THR A O 1
ATOM 1434 N N . PHE A 1 182 ? 5.925 -0.510 -20.255 1.00 92.69 182 PHE A N 1
ATOM 1435 C CA . PHE A 1 182 ? 4.636 -0.895 -19.679 1.00 92.69 182 PHE A CA 1
ATOM 1436 C C . PHE A 1 182 ? 3.921 -1.988 -20.480 1.00 92.69 182 PHE A C 1
ATOM 1438 O O . PHE A 1 182 ? 3.387 -2.920 -19.874 1.00 92.69 182 PHE A O 1
ATOM 1445 N N . LYS A 1 183 ? 3.969 -1.952 -21.820 1.00 92.06 183 LYS A N 1
ATOM 1446 C CA . LYS A 1 183 ? 3.482 -3.060 -22.669 1.00 92.06 183 LYS A CA 1
ATOM 1447 C C . LYS A 1 183 ? 4.185 -4.381 -22.329 1.00 92.06 183 LYS A C 1
ATOM 1449 O O . LYS A 1 183 ? 3.541 -5.426 -22.209 1.00 92.06 183 LYS A O 1
ATOM 1454 N N . MET A 1 184 ? 5.503 -4.349 -22.117 1.00 89.06 184 MET A N 1
ATOM 1455 C CA . MET A 1 184 ? 6.288 -5.537 -21.768 1.00 89.06 184 MET A CA 1
ATOM 1456 C C . MET A 1 184 ? 5.922 -6.112 -20.394 1.00 89.06 184 MET A C 1
ATOM 1458 O O . MET A 1 184 ? 5.867 -7.336 -20.254 1.00 89.06 184 MET A O 1
ATOM 1462 N N . MET A 1 185 ? 5.649 -5.251 -19.409 1.00 89.50 185 MET A N 1
ATOM 1463 C CA . MET A 1 185 ? 5.326 -5.646 -18.033 1.00 89.50 185 MET A CA 1
ATOM 1464 C C . MET A 1 185 ? 3.966 -6.337 -17.876 1.00 89.50 185 MET A C 1
ATOM 1466 O O . MET A 1 185 ? 3.783 -7.107 -16.933 1.00 89.50 185 MET A O 1
ATOM 1470 N N . MET A 1 186 ? 3.012 -6.079 -18.772 1.00 90.81 186 MET A N 1
ATOM 1471 C CA . MET A 1 186 ? 1.672 -6.666 -18.696 1.00 90.81 186 MET A CA 1
ATOM 1472 C C . MET A 1 186 ? 1.628 -8.059 -19.331 1.00 90.81 186 MET A C 1
ATOM 1474 O O . MET A 1 186 ? 2.386 -8.365 -20.257 1.00 90.81 186 MET A O 1
ATOM 1478 N N . ASN A 1 187 ? 0.731 -8.929 -18.857 1.00 88.81 187 ASN A N 1
ATOM 1479 C CA . ASN A 1 187 ? 0.552 -10.256 -19.455 1.00 88.81 187 ASN A CA 1
ATOM 1480 C C . ASN A 1 187 ? -0.057 -10.175 -20.861 1.00 88.81 187 ASN A C 1
ATOM 1482 O O . ASN A 1 187 ? 0.257 -11.017 -21.703 1.00 88.81 187 ASN A O 1
ATOM 1486 N N . GLY A 1 188 ? -0.888 -9.163 -21.119 1.00 89.19 188 GLY A N 1
ATOM 1487 C CA . GLY A 1 188 ? -1.450 -8.890 -22.436 1.00 89.19 188 GLY A CA 1
ATOM 1488 C C . GLY A 1 188 ? -1.624 -7.403 -22.733 1.00 89.19 188 GLY A C 1
ATOM 1489 O O . GLY A 1 188 ? -1.627 -6.574 -21.825 1.00 89.19 188 GLY A O 1
ATOM 1490 N N . VAL A 1 189 ? -1.762 -7.081 -24.016 1.00 90.25 189 VAL A N 1
ATOM 1491 C CA . VAL A 1 189 ? -1.930 -5.727 -24.549 1.00 90.25 189 VAL A CA 1
ATOM 1492 C C . VAL A 1 189 ? -3.047 -5.756 -25.590 1.00 90.25 189 VAL A C 1
ATOM 1494 O O . VAL A 1 189 ? -3.002 -6.522 -26.554 1.00 90.25 189 VAL A O 1
ATOM 1497 N N . LEU A 1 190 ? -4.058 -4.924 -25.362 1.00 90.25 190 LEU A N 1
ATOM 1498 C CA . LEU A 1 190 ? -5.158 -4.642 -26.274 1.00 90.25 190 LEU A CA 1
ATOM 1499 C C . LEU A 1 190 ? -4.918 -3.261 -26.881 1.00 90.25 190 LEU A C 1
ATOM 1501 O O . LEU A 1 190 ? -4.910 -2.263 -26.158 1.00 90.25 190 LEU A O 1
ATOM 1505 N N . GLU A 1 191 ? -4.727 -3.204 -28.192 1.00 89.31 191 GLU A N 1
ATOM 1506 C CA . GLU A 1 191 ? -4.509 -1.956 -28.917 1.00 89.31 191 GLU A CA 1
ATOM 1507 C C . GLU A 1 191 ? -5.817 -1.437 -29.496 1.00 89.31 191 GLU A C 1
ATOM 1509 O O . GLU A 1 191 ? -6.533 -2.124 -30.215 1.00 89.31 191 GLU A O 1
ATOM 1514 N N . PHE A 1 192 ? -6.144 -0.199 -29.177 1.00 89.75 192 PHE A N 1
ATOM 1515 C CA . PHE A 1 192 ? -7.322 0.493 -29.646 1.00 89.75 192 PHE A CA 1
ATOM 1516 C C . PHE A 1 192 ? -6.906 1.446 -30.758 1.00 89.75 192 PHE A C 1
ATOM 1518 O O . PHE A 1 192 ? -5.909 2.148 -30.642 1.00 89.75 192 PHE A O 1
ATOM 1525 N N . GLY A 1 193 ? -7.695 1.500 -31.824 1.00 86.06 193 GLY A N 1
ATOM 1526 C CA . GLY A 1 193 ? -7.442 2.352 -32.979 1.00 86.06 193 GLY A CA 1
ATOM 1527 C C . GLY A 1 193 ? -8.693 3.102 -33.415 1.00 86.06 193 GLY A C 1
ATOM 1528 O O . GLY A 1 193 ? -9.823 2.674 -33.162 1.00 86.06 193 GLY A O 1
ATOM 1529 N N . LEU A 1 194 ? -8.481 4.228 -34.088 1.00 82.94 194 LEU A N 1
ATOM 1530 C CA . LEU A 1 194 ? -9.512 4.976 -34.799 1.00 82.94 194 LEU A CA 1
ATOM 1531 C C . LEU A 1 194 ? -9.115 5.007 -36.272 1.00 82.94 194 LEU A C 1
ATOM 1533 O O . LEU A 1 194 ? -8.149 5.667 -36.635 1.00 82.94 194 LEU A O 1
ATOM 1537 N N . GLU A 1 195 ? -9.854 4.296 -37.116 1.00 76.81 195 GLU A N 1
ATOM 1538 C CA . GLU A 1 195 ? -9.585 4.245 -38.553 1.00 76.81 195 GLU A CA 1
ATOM 1539 C C . GLU A 1 195 ? -10.878 4.560 -39.303 1.00 76.81 195 GLU A C 1
ATOM 1541 O O . GLU A 1 195 ? -11.894 3.892 -39.105 1.00 76.81 195 GLU A O 1
ATOM 1546 N N . GLU A 1 196 ? -10.864 5.622 -40.115 1.00 74.69 196 GLU A N 1
ATOM 1547 C CA . GLU A 1 196 ? -12.033 6.100 -40.876 1.00 74.69 196 GLU A CA 1
ATOM 1548 C C . GLU A 1 196 ? -13.287 6.346 -40.006 1.00 74.69 196 GLU A C 1
ATOM 1550 O O . GLU A 1 196 ? -14.416 6.050 -40.397 1.00 74.69 196 GLU A O 1
ATOM 1555 N N . GLY A 1 197 ? -13.099 6.845 -38.778 1.00 68.94 197 GLY A N 1
ATOM 1556 C CA . GLY A 1 197 ? -14.191 7.084 -37.822 1.00 68.94 197 GLY A CA 1
ATOM 1557 C C . GLY A 1 197 ? -14.751 5.818 -37.159 1.00 68.94 197 GLY A C 1
ATOM 1558 O O . GLY A 1 197 ? -15.636 5.914 -36.310 1.00 68.94 197 GLY A O 1
ATOM 1559 N N . LYS A 1 198 ? -14.223 4.633 -37.489 1.00 72.94 198 LYS A N 1
ATOM 1560 C CA . LYS A 1 198 ? -14.562 3.369 -36.830 1.00 72.94 198 LYS A CA 1
ATOM 1561 C C . LYS A 1 198 ? -13.546 3.065 -35.734 1.00 72.94 198 LYS A C 1
ATOM 1563 O O . LYS A 1 198 ? -12.336 3.141 -35.945 1.00 72.94 198 LYS A O 1
ATOM 1568 N N . ARG A 1 199 ? -14.050 2.683 -34.560 1.00 78.31 199 ARG A N 1
ATOM 1569 C CA . ARG A 1 199 ? -13.230 2.170 -33.455 1.00 78.31 199 ARG A CA 1
ATOM 1570 C C . ARG A 1 199 ? -12.817 0.732 -33.771 1.00 78.31 199 ARG A C 1
ATOM 1572 O O . ARG A 1 199 ? -13.649 -0.065 -34.199 1.00 78.31 199 ARG A O 1
ATOM 1579 N N . ARG A 1 200 ? -11.543 0.400 -33.577 1.00 78.38 200 ARG A N 1
ATOM 1580 C CA . ARG A 1 200 ? -10.993 -0.955 -33.747 1.00 78.38 200 ARG A CA 1
ATOM 1581 C C . ARG A 1 200 ? -10.271 -1.378 -32.476 1.00 78.38 200 ARG A C 1
ATOM 1583 O O . ARG A 1 200 ? -9.731 -0.526 -31.775 1.00 78.38 200 ARG A O 1
ATOM 1590 N N . VAL A 1 201 ? -10.268 -2.680 -32.197 1.00 82.06 201 VAL A N 1
ATOM 1591 C CA . VAL A 1 201 ? -9.500 -3.269 -31.094 1.00 82.06 201 VAL A CA 1
ATOM 1592 C C . VAL A 1 201 ? -8.694 -4.441 -31.645 1.00 82.06 201 VAL A C 1
ATOM 1594 O O . VAL A 1 201 ? -9.255 -5.409 -32.153 1.00 82.06 201 VAL A O 1
ATOM 1597 N N . GLY A 1 202 ? -7.376 -4.331 -31.588 1.00 77.31 202 GLY A N 1
ATOM 1598 C CA . GLY A 1 202 ? -6.422 -5.386 -31.883 1.00 77.31 202 GLY A CA 1
ATOM 1599 C C . GLY A 1 202 ? -5.909 -6.030 -30.601 1.00 77.31 202 GLY A C 1
ATOM 1600 O O . GLY A 1 202 ? -5.890 -5.420 -29.532 1.00 77.31 202 GLY A O 1
ATOM 1601 N N . VAL A 1 203 ? -5.496 -7.285 -30.714 1.00 80.50 203 VAL A N 1
ATOM 1602 C CA . VAL A 1 203 ? -4.746 -7.968 -29.665 1.00 80.50 203 VAL A CA 1
ATOM 1603 C C . VAL A 1 203 ? -3.283 -7.974 -30.085 1.00 80.50 203 VAL A C 1
ATOM 1605 O O . VAL A 1 203 ? -2.926 -8.665 -31.034 1.00 80.50 203 VAL A O 1
ATOM 1608 N N . ASP A 1 204 ? -2.454 -7.208 -29.382 1.00 75.94 204 ASP A N 1
ATOM 1609 C CA . ASP A 1 204 ? -1.004 -7.177 -29.607 1.00 75.94 204 ASP A CA 1
ATOM 1610 C C . ASP A 1 204 ? -0.313 -8.311 -28.833 1.00 75.94 204 ASP A C 1
ATOM 1612 O O . ASP A 1 204 ? 0.539 -9.030 -29.353 1.00 75.94 204 ASP A O 1
ATOM 1616 N N . LYS A 1 205 ? -0.761 -8.559 -27.596 1.00 76.44 205 LYS A N 1
ATOM 1617 C CA . LYS A 1 205 ? -0.201 -9.598 -26.724 1.00 76.44 205 LYS A CA 1
ATOM 1618 C C . LYS A 1 205 ? -1.296 -10.264 -25.898 1.00 76.44 205 LYS A C 1
ATOM 1620 O O . LYS A 1 205 ? -2.088 -9.581 -25.255 1.00 76.44 205 LYS A O 1
ATOM 1625 N N . LEU A 1 206 ? -1.302 -11.596 -25.833 1.00 74.50 206 LEU A N 1
ATOM 1626 C CA . LEU A 1 206 ? -2.072 -12.364 -24.848 1.00 74.50 206 LEU A CA 1
ATOM 1627 C C . LEU A 1 206 ? -1.243 -13.538 -24.311 1.00 74.50 206 LEU A C 1
ATOM 1629 O O . LEU A 1 206 ? -0.473 -14.136 -25.065 1.00 74.50 206 LEU A O 1
ATOM 1633 N N . PRO A 1 207 ? -1.451 -13.942 -23.044 1.00 59.31 207 PRO A N 1
ATOM 1634 C CA . PRO A 1 207 ? -0.711 -15.041 -22.425 1.00 59.31 207 PRO A CA 1
ATOM 1635 C C . PRO A 1 207 ? -0.981 -16.430 -23.041 1.00 59.31 207 PRO A C 1
ATOM 1637 O O . PRO A 1 207 ? -0.266 -17.372 -22.715 1.00 59.31 207 PRO A O 1
ATOM 1640 N N . LEU A 1 208 ? -1.974 -16.571 -23.932 1.00 53.03 208 LEU A N 1
ATOM 1641 C CA . LEU A 1 208 ? -2.381 -17.842 -24.557 1.00 53.03 208 LEU A CA 1
ATOM 1642 C C . LEU A 1 208 ? -2.117 -17.924 -26.076 1.00 53.03 208 LEU A C 1
ATOM 1644 O O . LEU A 1 208 ? -2.604 -18.841 -26.729 1.00 53.03 208 LEU A O 1
ATOM 1648 N N . GLY A 1 209 ? -1.332 -17.006 -26.654 1.00 45.22 209 GLY A N 1
ATOM 1649 C CA . GLY A 1 209 ? -0.849 -17.155 -28.037 1.00 45.22 209 GLY A CA 1
ATOM 1650 C C . GLY A 1 209 ? -1.933 -17.134 -29.127 1.00 45.22 209 GLY A C 1
ATOM 1651 O O . GLY A 1 209 ? -1.774 -17.778 -30.160 1.00 45.22 209 GLY A O 1
ATOM 1652 N N . SER A 1 210 ? -3.038 -16.416 -28.921 1.00 41.25 210 SER A N 1
ATOM 1653 C CA . SER A 1 210 ? -4.068 -16.236 -29.953 1.00 41.25 210 SER A CA 1
ATOM 1654 C C . SER A 1 210 ? -3.698 -15.080 -30.892 1.00 41.25 210 SER A C 1
ATOM 1656 O O . SER A 1 210 ? -3.255 -14.030 -30.436 1.00 41.25 210 SER A O 1
ATOM 1658 N N . SER A 1 211 ? -3.857 -15.317 -32.196 1.00 40.19 211 SER A N 1
ATOM 1659 C CA . SER A 1 211 ? -3.402 -14.518 -33.345 1.00 40.19 211 SER A CA 1
ATOM 1660 C C . SER A 1 211 ? -3.545 -12.994 -33.235 1.00 40.19 211 SER A C 1
ATOM 1662 O O . SER A 1 211 ? -4.572 -12.488 -32.786 1.00 40.19 211 SER A O 1
ATOM 1664 N N . SER A 1 212 ? -2.565 -12.289 -33.809 1.00 40.00 212 SER A N 1
ATOM 1665 C CA . SER A 1 212 ? -2.461 -10.833 -34.015 1.00 40.00 212 SER A CA 1
ATOM 1666 C C . SER A 1 212 ? -3.494 -10.242 -34.995 1.00 40.00 212 SER A C 1
ATOM 1668 O O . SER A 1 212 ? -3.181 -9.335 -35.768 1.00 40.00 212 SER A O 1
ATOM 1670 N N . GLU A 1 213 ? -4.714 -10.779 -35.045 1.00 41.19 213 GLU A N 1
ATOM 1671 C CA . GLU A 1 213 ? -5.754 -10.251 -35.927 1.00 41.19 213 GLU A CA 1
ATOM 1672 C C . GLU A 1 213 ? -6.478 -9.076 -35.267 1.00 41.19 213 GLU A C 1
ATOM 1674 O O . GLU A 1 213 ? -6.994 -9.168 -34.150 1.00 41.19 213 GLU A O 1
ATOM 1679 N N . TRP A 1 214 ? -6.554 -7.963 -35.996 1.00 41.12 214 TRP A N 1
ATOM 1680 C CA . TRP A 1 214 ? -7.421 -6.842 -35.663 1.00 41.12 214 TRP A CA 1
ATOM 1681 C C . TRP A 1 214 ? -8.871 -7.318 -35.636 1.00 41.12 214 TRP A C 1
ATOM 1683 O O . TRP A 1 214 ? -9.466 -7.619 -36.672 1.00 41.12 214 TRP A O 1
ATOM 1693 N N . ILE A 1 215 ? -9.475 -7.354 -34.452 1.00 46.81 215 ILE A N 1
ATOM 1694 C CA . ILE A 1 215 ? -10.890 -7.666 -34.329 1.00 46.81 215 ILE A CA 1
ATOM 1695 C C . ILE A 1 215 ? -11.646 -6.361 -34.566 1.00 46.81 215 ILE A C 1
ATOM 1697 O O . ILE A 1 215 ? -11.810 -5.517 -33.681 1.00 46.81 215 ILE A O 1
ATOM 1701 N N . GLY A 1 216 ? -12.136 -6.191 -35.793 1.00 36.50 216 GLY A N 1
ATOM 1702 C CA . GLY A 1 216 ? -13.136 -5.176 -36.093 1.00 36.50 216 GLY A CA 1
ATOM 1703 C C . GLY A 1 216 ? -14.377 -5.436 -35.243 1.00 36.50 216 GLY A C 1
ATOM 1704 O O . GLY A 1 216 ? -15.164 -6.332 -35.543 1.00 36.50 216 GLY A O 1
ATOM 1705 N N . SER A 1 217 ? -14.553 -4.677 -34.163 1.00 38.31 217 SER A N 1
ATOM 1706 C CA . SER A 1 217 ? -15.835 -4.603 -33.479 1.00 38.31 217 SER A CA 1
ATOM 1707 C C . SER A 1 217 ? -16.538 -3.340 -33.953 1.00 38.31 217 SER A C 1
ATOM 1709 O O . SER A 1 217 ? -16.182 -2.224 -33.591 1.00 38.31 217 SER A O 1
ATOM 1711 N N . SER A 1 218 ? -17.593 -3.510 -34.749 1.00 37.94 218 SER A N 1
ATOM 1712 C CA . SER A 1 218 ? -18.751 -2.655 -34.531 1.00 37.94 218 SER A CA 1
ATOM 1713 C C . SER A 1 218 ? -19.181 -2.938 -33.092 1.00 37.94 218 SER A C 1
ATOM 1715 O O . SER A 1 218 ? -19.747 -4.001 -32.824 1.00 37.94 218 SER A O 1
ATOM 1717 N N . MET A 1 219 ? -18.812 -2.071 -32.143 1.00 36.81 219 MET A N 1
ATOM 1718 C CA . MET A 1 219 ? -19.413 -2.123 -30.811 1.00 36.81 219 MET A CA 1
ATOM 1719 C C . MET A 1 219 ? -20.938 -2.185 -31.013 1.00 36.81 219 MET A C 1
ATOM 1721 O 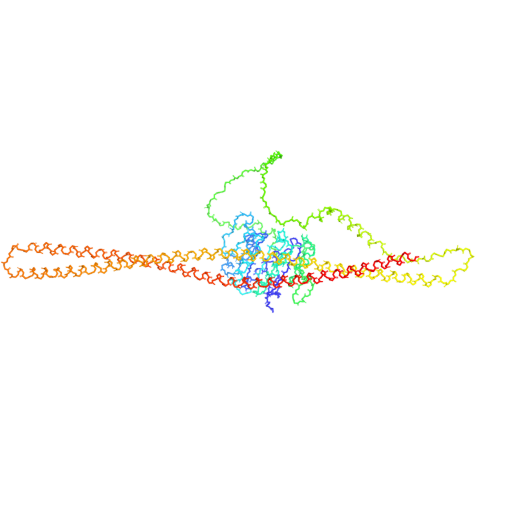O . MET A 1 219 ? -21.456 -1.437 -31.847 1.00 36.81 219 MET A O 1
ATOM 1725 N N . PRO A 1 220 ? -21.650 -3.114 -30.355 1.00 33.44 220 PRO A N 1
ATOM 1726 C CA . PRO A 1 220 ? -23.085 -3.271 -30.559 1.00 33.44 220 PRO A CA 1
ATOM 1727 C C . PRO A 1 220 ? -23.770 -1.949 -30.208 1.00 33.44 220 PRO A C 1
ATOM 1729 O O . PRO A 1 220 ? -23.504 -1.406 -29.140 1.00 33.44 220 PRO A O 1
ATOM 1732 N N . ASN A 1 221 ? -24.587 -1.447 -31.141 1.00 33.69 221 ASN A N 1
ATOM 1733 C CA . ASN A 1 221 ? -25.477 -0.288 -31.044 1.00 33.69 221 ASN A CA 1
ATOM 1734 C C . ASN A 1 221 ? -25.252 0.582 -29.797 1.00 33.69 221 ASN A C 1
ATOM 1736 O O . ASN A 1 221 ? -25.937 0.426 -28.784 1.00 33.69 221 ASN A O 1
ATOM 1740 N N . MET A 1 222 ? -24.334 1.548 -29.906 1.00 33.66 222 MET A N 1
ATOM 1741 C CA . MET A 1 222 ? -24.563 2.818 -29.219 1.00 33.66 222 MET A CA 1
ATOM 1742 C C . MET A 1 222 ? -25.989 3.250 -29.597 1.00 33.66 222 MET A C 1
ATOM 1744 O O . MET A 1 222 ? -26.283 3.267 -30.795 1.00 33.66 222 MET A O 1
ATOM 1748 N N . PRO A 1 223 ? -26.896 3.560 -28.654 1.00 30.45 223 PRO A N 1
ATOM 1749 C CA . PRO A 1 223 ? -28.003 4.427 -29.016 1.00 30.45 223 PRO A CA 1
ATOM 1750 C C . PRO A 1 223 ? -27.353 5.676 -29.607 1.00 30.45 223 PRO A C 1
ATOM 1752 O O . PRO A 1 223 ? -26.510 6.291 -28.950 1.00 30.45 223 PRO A O 1
ATOM 1755 N N . ASP A 1 224 ? -27.647 5.966 -30.875 1.00 29.83 224 ASP A N 1
ATOM 1756 C CA . ASP A 1 224 ? -27.167 7.176 -31.526 1.00 29.83 224 ASP A CA 1
ATOM 1757 C C . ASP A 1 224 ? -27.432 8.336 -30.560 1.00 29.83 224 ASP A C 1
ATOM 1759 O O . ASP A 1 224 ? -28.560 8.508 -30.091 1.00 29.83 224 ASP A O 1
ATOM 1763 N N . GLU A 1 225 ? -26.415 9.147 -30.251 1.00 35.28 225 GLU A N 1
ATOM 1764 C CA . GLU A 1 225 ? -26.546 10.331 -29.378 1.00 35.28 225 GLU A CA 1
ATOM 1765 C C . GLU A 1 225 ? -27.586 11.348 -29.908 1.00 35.28 225 GLU A C 1
ATOM 1767 O O . GLU A 1 225 ? -27.842 12.379 -29.290 1.00 35.28 225 GLU A O 1
ATOM 1772 N N . ARG A 1 226 ? -28.226 11.057 -31.046 1.00 31.14 226 ARG A N 1
ATOM 1773 C CA . ARG A 1 226 ? -29.299 11.829 -31.669 1.00 31.14 226 ARG A CA 1
ATOM 1774 C C . ARG A 1 226 ? -30.708 11.349 -31.303 1.00 31.14 226 ARG A C 1
ATOM 1776 O O . ARG A 1 226 ? -31.632 12.151 -31.402 1.00 31.14 226 ARG A O 1
ATOM 1783 N N . ASP A 1 227 ? -30.883 10.117 -30.818 1.00 30.08 227 ASP A N 1
ATOM 1784 C CA . ASP A 1 227 ? -32.213 9.488 -30.729 1.00 30.08 227 ASP A CA 1
ATOM 1785 C C . ASP A 1 227 ? -32.881 9.536 -29.344 1.00 30.08 227 ASP A C 1
ATOM 1787 O O . ASP A 1 227 ? -34.005 9.067 -29.198 1.00 30.08 227 ASP A O 1
ATOM 1791 N N . ASN A 1 228 ? -32.274 10.163 -28.327 1.00 30.58 228 ASN A N 1
ATOM 1792 C CA . ASN A 1 228 ? -32.913 10.309 -27.004 1.00 30.58 228 ASN A CA 1
ATOM 1793 C C . ASN A 1 228 ? -32.764 11.694 -26.345 1.00 30.58 228 ASN A C 1
ATOM 1795 O O . ASN A 1 228 ? -32.887 11.834 -25.128 1.00 30.58 228 ASN A O 1
ATOM 1799 N N . ILE A 1 229 ? -32.599 12.758 -27.140 1.00 28.58 229 ILE A N 1
ATOM 1800 C CA . ILE A 1 229 ? -32.584 14.149 -26.633 1.00 28.58 229 ILE A CA 1
ATOM 1801 C C . ILE A 1 229 ? -33.979 14.618 -26.139 1.00 28.58 229 ILE A C 1
ATOM 1803 O O . ILE A 1 229 ? -34.095 15.660 -25.496 1.00 28.58 229 ILE A O 1
ATOM 1807 N N . PHE A 1 230 ? -35.051 13.833 -26.314 1.00 27.84 230 PHE A N 1
ATOM 1808 C CA . PHE A 1 230 ? -36.398 14.211 -25.860 1.00 27.84 230 PHE A CA 1
ATOM 1809 C C . PHE A 1 230 ? -37.181 13.100 -25.144 1.00 27.84 230 PHE A C 1
ATOM 1811 O O . PHE A 1 230 ? -38.337 12.841 -25.461 1.00 27.84 230 PHE A O 1
ATOM 1818 N N . SER A 1 231 ? -36.637 12.522 -24.073 1.00 26.61 231 SER A N 1
ATOM 1819 C CA . SER A 1 231 ? -37.507 12.051 -22.984 1.00 26.61 231 SER A CA 1
ATOM 1820 C C . SER A 1 231 ? -36.824 12.211 -21.631 1.00 26.61 231 SER A C 1
ATOM 1822 O O . SER A 1 231 ? -36.048 11.369 -21.192 1.00 26.61 231 SER A O 1
ATOM 1824 N N . LYS A 1 232 ? -37.120 13.332 -20.967 1.00 26.56 232 LYS A N 1
ATOM 1825 C CA . LYS A 1 232 ? -36.690 13.632 -19.597 1.00 26.56 232 LYS A CA 1
ATOM 1826 C C . LYS A 1 232 ? -37.040 12.466 -18.653 1.00 26.56 232 LYS A C 1
ATOM 1828 O O . LYS A 1 232 ? -38.234 12.184 -18.504 1.00 26.56 232 LYS A O 1
ATOM 1833 N N . PRO A 1 233 ? -36.091 11.876 -17.907 1.00 26.69 233 PRO A N 1
ATOM 1834 C CA . PRO A 1 233 ? -36.438 11.250 -16.643 1.00 26.69 233 PRO A CA 1
ATOM 1835 C C . PRO A 1 233 ? -36.872 12.371 -15.689 1.00 26.69 233 PRO A C 1
ATOM 1837 O O . PRO A 1 233 ? -36.195 13.390 -15.547 1.00 26.69 233 PRO A O 1
ATOM 1840 N N . LYS A 1 234 ? -38.047 12.233 -15.069 1.00 25.25 234 LYS A N 1
ATOM 1841 C CA . LYS A 1 234 ? -38.540 13.208 -14.085 1.00 25.25 234 LYS A CA 1
ATOM 1842 C C . LYS A 1 234 ? -37.568 13.261 -12.893 1.00 25.25 234 LYS A C 1
ATOM 1844 O O . LYS A 1 234 ? -37.333 12.209 -12.299 1.00 25.25 234 LYS A O 1
ATOM 1849 N N . PRO A 1 235 ? -37.065 14.438 -12.480 1.00 25.88 235 PRO A N 1
ATOM 1850 C CA . PRO A 1 235 ? -36.254 14.533 -11.274 1.00 25.88 235 PRO A CA 1
ATOM 1851 C C . PRO A 1 235 ? -37.121 14.214 -10.050 1.00 25.88 235 PRO A C 1
ATOM 1853 O O . PRO A 1 235 ? -38.137 14.871 -9.800 1.00 25.88 235 PRO A O 1
ATOM 1856 N N . ARG A 1 236 ? -36.738 13.188 -9.280 1.00 28.06 236 ARG A N 1
ATOM 1857 C CA . ARG A 1 236 ? -37.251 13.003 -7.918 1.00 28.06 236 ARG A CA 1
ATOM 1858 C C . ARG A 1 236 ? -36.589 14.057 -7.033 1.00 28.06 236 ARG A C 1
ATOM 1860 O O . ARG A 1 236 ? -35.368 14.134 -6.963 1.00 28.06 236 ARG A O 1
ATOM 1867 N N . LYS A 1 237 ? -37.420 14.888 -6.398 1.00 24.73 237 LYS A N 1
ATOM 1868 C CA . LYS A 1 237 ? -37.012 15.923 -5.442 1.00 24.73 237 LYS A CA 1
ATOM 1869 C C . LYS A 1 237 ? -36.233 15.289 -4.286 1.00 24.73 237 LYS A C 1
ATOM 1871 O O . LYS A 1 237 ? -36.821 14.541 -3.510 1.00 24.73 237 LYS A O 1
ATOM 1876 N N . TYR A 1 238 ? -34.960 15.640 -4.146 1.00 28.53 238 TYR A N 1
ATOM 1877 C CA . TYR A 1 238 ? -34.282 15.598 -2.854 1.00 28.53 238 TYR A CA 1
ATOM 1878 C C . TYR A 1 238 ? -34.460 16.966 -2.195 1.00 28.53 238 TYR A C 1
ATOM 1880 O O . TYR A 1 238 ? -34.312 17.998 -2.848 1.00 28.53 238 TYR A O 1
ATOM 1888 N N . LEU A 1 239 ? -34.900 16.950 -0.938 1.00 27.61 239 LEU A N 1
ATOM 1889 C CA . LEU A 1 239 ? -35.158 18.136 -0.131 1.00 27.61 239 LEU A CA 1
ATOM 1890 C C . LEU A 1 239 ? -33.874 18.933 0.132 1.00 27.61 239 LEU A C 1
ATOM 1892 O O . LEU A 1 239 ? -32.824 18.360 0.415 1.00 27.61 239 LEU A O 1
ATOM 1896 N N . ASP A 1 240 ? -34.036 20.253 0.075 1.00 26.59 240 ASP A N 1
ATOM 1897 C CA . ASP A 1 240 ? -33.097 21.297 0.474 1.00 26.59 240 ASP A CA 1
ATOM 1898 C C . ASP A 1 240 ? -32.497 21.091 1.871 1.00 26.59 240 ASP A C 1
ATOM 1900 O O . ASP A 1 240 ? -33.226 20.866 2.838 1.00 26.59 240 ASP A O 1
ATOM 1904 N N . SER A 1 241 ? -31.194 21.362 1.991 1.00 25.38 241 SER A N 1
ATOM 1905 C CA . SER A 1 241 ? -30.661 22.148 3.111 1.00 25.38 241 SER A CA 1
ATOM 1906 C C . SER A 1 241 ? -29.230 22.631 2.834 1.00 25.38 241 SER A C 1
ATOM 1908 O O . SER A 1 241 ? -28.304 21.822 2.809 1.00 25.38 241 SER A O 1
ATOM 1910 N N . GLY A 1 242 ? -29.045 23.952 2.729 1.00 26.61 242 GLY A N 1
ATOM 1911 C CA . GLY A 1 242 ? -27.770 24.631 3.015 1.00 26.61 242 GLY A CA 1
ATOM 1912 C C . GLY A 1 242 ? -27.130 25.349 1.826 1.00 26.61 242 GLY A C 1
ATOM 1913 O O . GLY A 1 242 ? -26.560 24.715 0.948 1.00 26.61 242 GLY A O 1
ATOM 1914 N N . GLY A 1 243 ? -27.229 26.681 1.822 1.00 25.30 243 GLY A N 1
ATOM 1915 C CA . GLY A 1 243 ? -26.897 27.563 0.704 1.00 25.30 243 GLY A CA 1
ATOM 1916 C C . GLY A 1 243 ? -25.409 27.844 0.482 1.00 25.30 243 GLY A C 1
ATOM 1917 O O . GLY A 1 243 ? -24.605 27.870 1.413 1.00 25.30 243 GLY A O 1
ATOM 1918 N N . TYR A 1 244 ? -25.079 28.115 -0.780 1.00 25.94 244 TYR A N 1
ATOM 1919 C CA . TYR A 1 244 ? -23.792 28.642 -1.218 1.00 25.94 244 TYR A CA 1
ATOM 1920 C C . TYR A 1 244 ? -23.875 30.166 -1.352 1.00 25.94 244 TYR A C 1
ATOM 1922 O O . TYR A 1 244 ? -24.713 30.691 -2.081 1.00 25.94 244 TYR A O 1
ATOM 1930 N N . LEU A 1 245 ? -22.995 30.857 -0.627 1.00 27.05 245 LEU A N 1
ATOM 1931 C CA . LEU A 1 245 ? -22.669 32.264 -0.834 1.00 27.05 245 LEU A CA 1
ATOM 1932 C C . LEU A 1 245 ? -21.681 32.371 -2.001 1.00 27.05 245 LEU A C 1
ATOM 1934 O O . LEU A 1 245 ? -20.634 31.724 -2.001 1.00 27.05 245 LEU A O 1
ATOM 1938 N N . GLU A 1 246 ? -22.043 33.190 -2.982 1.00 26.31 246 GLU A N 1
ATOM 1939 C CA . GLU A 1 246 ? -21.217 33.598 -4.117 1.00 26.31 246 GLU A CA 1
ATOM 1940 C C . GLU A 1 246 ? -20.000 34.418 -3.645 1.00 26.31 246 GLU A C 1
ATOM 1942 O O . GLU A 1 246 ? -20.128 35.319 -2.814 1.00 26.31 246 GLU A O 1
ATOM 1947 N N . GLY A 1 247 ? -18.814 34.120 -4.186 1.00 26.44 247 GLY A N 1
ATOM 1948 C CA . GLY A 1 247 ? -17.593 34.917 -4.017 1.00 26.44 247 GLY A CA 1
ATOM 1949 C C . GLY A 1 247 ? -17.200 35.615 -5.333 1.00 26.44 247 GLY A C 1
ATOM 1950 O O . GLY A 1 247 ? -17.345 34.997 -6.389 1.00 26.44 247 GLY A O 1
ATOM 1951 N N . PRO A 1 248 ? -16.720 36.877 -5.311 1.00 29.39 248 PRO A N 1
ATOM 1952 C CA . PRO A 1 248 ? -16.487 37.684 -6.514 1.00 29.39 248 PRO A CA 1
ATOM 1953 C C . PRO A 1 248 ? -15.078 37.487 -7.133 1.00 29.39 248 PRO A C 1
ATOM 1955 O O . PRO A 1 248 ? -14.213 36.861 -6.516 1.00 29.39 248 PRO A O 1
ATOM 1958 N N . PRO A 1 249 ? -14.833 38.002 -8.361 1.00 28.12 249 PRO A N 1
ATOM 1959 C CA . PRO A 1 249 ? -13.746 37.561 -9.237 1.00 28.12 249 PRO A CA 1
ATOM 1960 C C . PRO A 1 249 ? -12.376 38.198 -8.942 1.00 28.12 249 PRO A C 1
ATOM 1962 O O . PRO A 1 249 ? -12.256 39.300 -8.412 1.00 28.12 249 PRO A O 1
ATOM 1965 N N . THR A 1 250 ? -11.331 37.481 -9.357 1.00 28.48 250 THR A N 1
ATOM 1966 C CA . THR A 1 250 ? -9.897 37.784 -9.228 1.00 28.48 250 THR A CA 1
ATOM 1967 C C . THR A 1 250 ? -9.451 39.069 -9.942 1.00 28.48 250 THR A C 1
ATOM 1969 O O . THR A 1 250 ? -9.682 39.221 -11.142 1.00 28.48 250 THR A O 1
ATOM 1972 N N . GLN A 1 251 ? -8.697 39.930 -9.243 1.00 26.58 251 GLN A N 1
ATOM 1973 C CA . GLN A 1 251 ? -7.902 41.027 -9.817 1.00 26.58 251 GLN A CA 1
ATOM 1974 C C . GLN A 1 251 ? -6.401 40.871 -9.502 1.00 26.58 251 GLN A C 1
ATOM 1976 O O . GLN A 1 251 ? -6.018 40.717 -8.349 1.00 26.58 251 GLN A O 1
ATOM 1981 N N . GLY A 1 252 ? -5.581 40.961 -10.558 1.00 26.23 252 GLY A N 1
ATOM 1982 C CA . GLY A 1 252 ? -4.336 41.746 -10.651 1.00 26.23 252 GLY A CA 1
ATOM 1983 C C . GLY A 1 252 ? -3.180 41.509 -9.666 1.00 26.23 252 GLY A C 1
ATOM 1984 O O . GLY A 1 252 ? -3.203 41.976 -8.535 1.00 26.23 252 GLY A O 1
ATOM 1985 N N . TRP A 1 253 ? -2.079 40.943 -10.167 1.00 26.39 253 TRP A N 1
ATOM 1986 C CA . TRP A 1 253 ? -0.750 41.018 -9.542 1.00 26.39 253 TRP A CA 1
ATOM 1987 C C . TRP A 1 253 ? -0.053 42.359 -9.842 1.00 26.39 253 TRP A C 1
ATOM 1989 O O . TRP A 1 253 ? -0.074 42.789 -10.999 1.00 26.39 253 TRP A O 1
ATOM 1999 N N . PRO A 1 254 ? 0.703 42.938 -8.887 1.00 29.09 254 PRO A N 1
ATOM 2000 C CA . PRO A 1 254 ? 1.780 43.870 -9.203 1.00 29.09 254 PRO A CA 1
ATOM 2001 C C . PRO A 1 254 ? 3.180 43.356 -8.809 1.00 29.09 254 PRO A C 1
ATOM 2003 O O . PRO A 1 254 ? 3.374 42.599 -7.861 1.00 29.09 254 PRO A O 1
ATOM 2006 N N . LYS A 1 255 ? 4.163 43.804 -9.598 1.00 28.78 255 LYS A N 1
ATOM 2007 C CA . LYS A 1 255 ? 5.609 43.544 -9.521 1.00 28.78 255 LYS A CA 1
ATOM 2008 C C . LYS A 1 255 ? 6.307 44.394 -8.438 1.00 28.78 255 LYS A C 1
ATOM 2010 O O . LYS A 1 255 ? 5.993 45.571 -8.322 1.00 28.78 255 LYS A O 1
ATOM 2015 N N . GLY A 1 256 ? 7.382 43.854 -7.842 1.00 26.75 256 GLY A N 1
ATOM 2016 C CA . GLY A 1 256 ? 8.675 44.559 -7.704 1.00 26.75 256 GLY A CA 1
ATOM 2017 C C . GLY A 1 256 ? 9.161 45.077 -6.329 1.00 26.75 256 GLY A C 1
ATOM 2018 O O . GLY A 1 256 ? 8.787 46.175 -5.950 1.00 26.75 256 GLY A O 1
ATOM 2019 N N . VAL A 1 257 ? 10.156 44.352 -5.761 1.00 24.52 257 VAL A N 1
ATOM 2020 C CA . VAL A 1 257 ? 11.432 44.766 -5.071 1.00 24.52 257 VAL A CA 1
ATOM 2021 C C . VAL A 1 257 ? 11.402 45.673 -3.802 1.00 24.52 257 VAL A C 1
ATOM 2023 O O . VAL A 1 257 ? 10.401 46.339 -3.580 1.00 24.52 257 VAL A O 1
ATOM 2026 N N . PRO A 1 258 ? 12.509 45.870 -3.019 1.00 38.34 258 PRO A N 1
ATOM 2027 C CA . PRO A 1 258 ? 13.738 45.090 -2.722 1.00 38.34 258 PRO A CA 1
ATOM 2028 C C . PRO A 1 258 ? 14.029 44.895 -1.203 1.00 38.34 258 PRO A C 1
ATOM 2030 O O . PRO A 1 258 ? 13.293 45.355 -0.341 1.00 38.34 258 PRO A O 1
ATOM 2033 N N . GLY A 1 259 ? 15.128 44.187 -0.895 1.00 27.66 259 GLY A N 1
ATOM 2034 C CA . GLY A 1 259 ? 15.471 43.628 0.418 1.00 27.66 259 GLY A CA 1
ATOM 2035 C C . GLY A 1 259 ? 16.093 44.541 1.483 1.00 27.66 259 GLY A C 1
ATOM 2036 O O . GLY A 1 259 ? 16.333 45.722 1.274 1.00 27.66 259 GLY A O 1
ATOM 2037 N N . THR A 1 260 ? 16.454 43.920 2.610 1.00 29.09 260 THR A N 1
ATOM 2038 C CA . THR A 1 260 ? 17.397 44.431 3.619 1.00 29.09 260 THR A CA 1
ATOM 2039 C C . THR A 1 260 ? 18.089 43.250 4.298 1.00 29.09 260 THR A C 1
ATOM 2041 O O . THR A 1 260 ? 17.427 42.299 4.707 1.00 29.09 260 THR A O 1
ATOM 2044 N N . GLY A 1 261 ? 19.419 43.303 4.389 1.00 24.77 261 GLY A N 1
ATOM 2045 C CA . GLY A 1 261 ? 20.252 42.279 5.023 1.00 24.77 261 GLY A CA 1
ATOM 2046 C C . GLY A 1 261 ? 20.660 42.587 6.471 1.00 24.77 261 GLY A C 1
ATOM 2047 O O . GLY A 1 261 ? 20.106 43.480 7.109 1.00 24.77 261 GLY A O 1
ATOM 2048 N N . ARG A 1 262 ? 21.740 41.894 6.878 1.00 24.97 262 ARG A N 1
ATOM 2049 C CA . ARG A 1 262 ? 22.456 41.824 8.181 1.00 24.97 262 ARG A CA 1
ATOM 2050 C C . ARG A 1 262 ? 21.933 40.714 9.108 1.00 24.97 262 ARG A C 1
ATOM 2052 O O . ARG A 1 262 ? 20.743 40.640 9.347 1.00 24.97 262 ARG A O 1
ATOM 2059 N N . GLY A 1 263 ? 22.751 39.843 9.697 1.00 24.02 263 GLY A N 1
ATOM 2060 C CA . GLY A 1 263 ? 24.207 39.674 9.690 1.00 24.02 263 GLY A CA 1
ATOM 2061 C C . GLY A 1 263 ? 24.658 38.929 10.960 1.00 24.02 263 GLY A C 1
ATOM 2062 O O . GLY A 1 263 ? 24.080 39.177 12.010 1.00 24.02 263 GLY A O 1
ATOM 2063 N N . SER A 1 264 ? 25.723 38.113 10.838 1.00 25.80 264 SER A N 1
ATOM 2064 C CA . SER A 1 264 ? 26.691 37.661 11.882 1.00 25.80 264 SER A CA 1
ATOM 2065 C C . SER A 1 264 ? 26.146 36.842 13.082 1.00 25.80 264 SER A C 1
ATOM 2067 O O . SER A 1 264 ? 25.057 37.104 13.551 1.00 25.80 264 SER A O 1
ATOM 2069 N N . GLN A 1 265 ? 26.818 35.857 13.696 1.00 26.64 265 GLN A N 1
ATOM 2070 C CA . GLN A 1 265 ? 28.247 35.529 13.793 1.00 26.64 265 GLN A CA 1
ATOM 2071 C C . GLN A 1 265 ? 28.436 34.109 14.409 1.00 26.64 265 GLN A C 1
ATOM 2073 O O . GLN A 1 265 ? 27.858 33.808 15.443 1.00 26.64 265 GLN A O 1
ATOM 2078 N N . THR A 1 266 ? 29.275 33.289 13.760 1.00 25.56 266 THR A N 1
ATOM 2079 C CA . THR A 1 266 ? 30.401 32.450 14.262 1.00 25.56 266 THR A CA 1
ATOM 2080 C C . THR A 1 266 ? 30.340 31.445 15.438 1.00 25.56 266 THR A C 1
ATOM 2082 O O . THR A 1 266 ? 29.908 31.781 16.536 1.00 25.56 266 THR A O 1
ATOM 2085 N N . ARG A 1 267 ? 31.120 30.358 15.198 1.00 25.81 267 ARG A N 1
ATOM 2086 C CA . ARG A 1 267 ? 31.840 29.385 16.072 1.00 25.81 267 ARG A CA 1
ATOM 2087 C C . ARG A 1 267 ? 31.126 28.044 16.302 1.00 25.81 267 ARG A C 1
ATOM 2089 O O . ARG A 1 267 ? 29.945 28.038 16.591 1.00 25.81 267 ARG A O 1
ATOM 2096 N N . ASP A 1 268 ? 31.764 26.873 16.248 1.00 25.33 268 ASP A N 1
ATOM 2097 C CA . ASP A 1 268 ? 33.113 26.437 15.848 1.00 25.33 268 ASP A CA 1
ATOM 2098 C C . ASP A 1 268 ? 33.118 24.891 15.773 1.00 25.33 268 ASP A C 1
ATOM 2100 O O . ASP A 1 268 ? 32.233 24.238 16.327 1.00 25.33 268 ASP A O 1
ATOM 2104 N N . SER A 1 269 ? 34.195 24.339 15.205 1.00 27.78 269 SER A N 1
ATOM 2105 C CA . SER A 1 269 ? 34.613 22.920 15.155 1.00 27.78 269 SER A CA 1
ATOM 2106 C C . SER A 1 269 ? 33.911 22.041 14.104 1.00 27.78 269 SER A C 1
ATOM 2108 O O . SER A 1 269 ? 32.697 21.969 14.034 1.00 27.78 269 SER A O 1
ATOM 2110 N N . GLY A 1 270 ? 34.599 21.330 13.214 1.00 30.36 270 GLY A N 1
ATOM 2111 C CA . GLY A 1 270 ? 36.025 21.032 13.135 1.00 30.36 270 GLY A CA 1
ATOM 2112 C C . GLY A 1 270 ? 36.203 19.617 12.599 1.00 30.36 270 GLY A C 1
ATOM 2113 O O . GLY A 1 270 ? 36.676 18.774 13.342 1.00 30.36 270 GLY A O 1
ATOM 2114 N N . TYR A 1 271 ? 35.772 19.347 11.360 1.00 26.56 271 TYR A N 1
ATOM 2115 C CA . TYR A 1 271 ? 35.964 18.046 10.700 1.00 26.56 271 TYR A CA 1
ATOM 2116 C C . TYR A 1 271 ? 35.844 18.134 9.164 1.00 26.56 271 TYR A C 1
ATOM 2118 O O . TYR A 1 271 ? 35.279 17.255 8.544 1.00 26.56 271 TYR A O 1
ATOM 2126 N N . ASP A 1 272 ? 36.353 19.191 8.517 1.00 30.67 272 ASP A N 1
ATOM 2127 C CA . ASP A 1 272 ? 36.283 19.288 7.045 1.00 30.67 272 ASP A CA 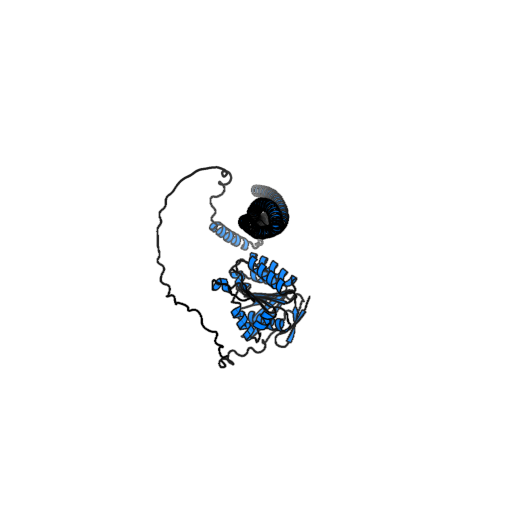1
ATOM 2128 C C . ASP A 1 272 ? 37.463 20.062 6.445 1.00 30.67 272 ASP A C 1
ATOM 2130 O O . ASP A 1 272 ? 37.357 21.204 5.997 1.00 30.67 272 ASP A O 1
ATOM 2134 N N . ARG A 1 273 ? 38.646 19.436 6.445 1.00 27.42 273 ARG A N 1
ATOM 2135 C CA . ARG A 1 273 ? 39.825 19.998 5.764 1.00 27.42 273 ARG A CA 1
ATOM 2136 C C . ARG A 1 273 ? 40.644 18.975 4.980 1.00 27.42 273 ARG A C 1
ATOM 2138 O O . ARG A 1 273 ? 41.866 19.053 4.966 1.00 27.42 273 ARG A O 1
ATOM 2145 N N . ALA A 1 274 ? 39.965 18.045 4.303 1.00 28.08 274 ALA A N 1
ATOM 2146 C CA . ALA A 1 274 ? 40.626 17.089 3.407 1.00 28.08 274 ALA A CA 1
ATOM 2147 C C . ALA A 1 274 ? 39.933 16.841 2.048 1.00 28.08 274 ALA A C 1
ATOM 2149 O O . ALA A 1 274 ? 40.401 15.984 1.307 1.00 28.08 274 ALA A O 1
ATOM 2150 N N . GLN A 1 275 ? 38.869 17.563 1.663 1.00 29.12 275 GLN A N 1
ATOM 2151 C CA . GLN A 1 275 ? 38.177 17.283 0.383 1.00 29.12 275 GLN A CA 1
ATOM 2152 C C . GLN A 1 275 ? 37.919 18.474 -0.557 1.00 29.12 275 GLN A C 1
ATOM 2154 O O . GLN A 1 275 ? 37.235 18.301 -1.559 1.00 29.12 275 GLN A O 1
ATOM 2159 N N . ASN A 1 276 ? 38.496 19.660 -0.327 1.00 27.88 276 ASN A N 1
ATOM 2160 C CA . ASN A 1 276 ? 38.113 20.865 -1.086 1.00 27.88 276 ASN A CA 1
ATOM 2161 C C . ASN A 1 276 ? 39.228 21.550 -1.902 1.00 27.88 276 ASN A C 1
ATOM 2163 O O . ASN A 1 276 ? 39.255 22.773 -2.003 1.00 27.88 276 ASN A O 1
ATOM 2167 N N . GLU A 1 277 ? 40.107 20.774 -2.544 1.00 26.94 277 GLU A N 1
ATOM 2168 C CA . GLU A 1 277 ? 41.025 21.304 -3.578 1.00 26.94 277 GLU A CA 1
ATOM 2169 C C . GLU A 1 277 ? 40.786 20.761 -5.002 1.00 26.94 277 GLU A C 1
ATOM 2171 O O . GLU A 1 277 ? 41.495 21.146 -5.925 1.00 26.94 277 GLU A O 1
ATOM 2176 N N . ALA A 1 278 ? 39.738 19.965 -5.248 1.00 28.12 278 ALA A N 1
ATOM 2177 C CA . ALA A 1 278 ? 39.464 19.394 -6.579 1.00 28.12 278 ALA A CA 1
ATOM 2178 C C . ALA A 1 278 ? 38.185 19.920 -7.266 1.00 28.12 278 ALA A C 1
ATOM 2180 O O . ALA A 1 278 ? 37.648 19.266 -8.156 1.00 28.12 278 ALA A O 1
ATOM 2181 N N . ALA A 1 279 ? 37.675 21.093 -6.876 1.00 30.59 279 ALA A N 1
ATOM 2182 C CA . ALA A 1 279 ? 36.441 21.643 -7.443 1.00 30.59 279 ALA A CA 1
ATOM 2183 C C . ALA A 1 279 ? 36.543 23.147 -7.737 1.00 30.59 279 ALA A C 1
ATOM 2185 O O . ALA A 1 279 ? 35.898 23.976 -7.099 1.00 30.59 279 ALA A O 1
ATOM 2186 N N . LYS A 1 280 ? 37.321 23.511 -8.762 1.00 29.72 280 LYS A N 1
ATOM 2187 C CA . LYS A 1 280 ? 37.070 24.737 -9.530 1.00 29.72 280 LYS A CA 1
ATOM 2188 C C . LYS A 1 280 ? 37.173 24.459 -11.024 1.00 29.72 280 LYS A C 1
ATOM 2190 O O . LYS A 1 280 ? 38.259 24.277 -11.554 1.00 29.72 280 LYS A O 1
ATOM 2195 N N . GLY A 1 281 ? 36.008 24.519 -11.665 1.00 31.23 281 GLY A N 1
ATOM 2196 C CA . GLY A 1 281 ? 35.858 24.871 -13.072 1.00 31.23 281 GLY A CA 1
ATOM 2197 C C . GLY A 1 281 ? 35.717 23.697 -14.026 1.00 31.23 281 GLY A C 1
ATOM 2198 O O . GLY A 1 281 ? 36.696 23.311 -14.635 1.00 31.23 281 GLY A O 1
ATOM 2199 N N . PHE A 1 282 ? 34.492 23.209 -14.222 1.00 31.42 282 PHE A N 1
ATOM 2200 C CA . PHE A 1 282 ? 33.993 22.866 -15.558 1.00 31.42 282 PHE A CA 1
ATOM 2201 C C . PHE A 1 282 ? 32.468 23.008 -15.545 1.00 31.42 282 PHE A C 1
ATOM 2203 O O . PHE A 1 282 ? 31.762 22.311 -14.818 1.00 31.42 282 PHE A O 1
ATOM 2210 N N . SER A 1 283 ? 31.967 23.982 -16.301 1.00 41.25 283 SER A N 1
ATOM 2211 C CA . SER A 1 283 ? 30.536 24.222 -16.482 1.00 41.25 283 SER A CA 1
ATOM 2212 C C . SER A 1 283 ? 29.919 23.073 -17.296 1.00 41.25 283 SER A C 1
ATOM 2214 O O . SER A 1 283 ? 30.512 22.606 -18.271 1.00 41.25 283 SER A O 1
ATOM 2216 N N . GLN A 1 284 ? 28.703 22.640 -16.933 1.00 38.41 284 GLN A N 1
ATOM 2217 C CA . GLN A 1 284 ? 27.909 21.642 -17.676 1.00 38.41 284 GLN A CA 1
ATOM 2218 C C . GLN A 1 284 ? 27.673 22.025 -19.155 1.00 38.41 284 GLN A C 1
ATOM 2220 O O . GLN A 1 284 ? 27.321 21.177 -19.975 1.00 38.41 284 GLN A O 1
ATOM 2225 N N . GLU A 1 285 ? 27.918 23.282 -19.525 1.00 37.69 285 GLU A N 1
ATOM 2226 C CA . GLU A 1 285 ? 27.783 23.800 -20.885 1.00 37.69 285 GLU A CA 1
ATOM 2227 C C . GLU A 1 285 ? 29.035 23.550 -21.755 1.00 37.69 285 GLU A C 1
ATOM 2229 O O . GLU A 1 285 ? 28.931 23.388 -22.973 1.00 37.69 285 GLU A O 1
ATOM 2234 N N . GLU A 1 286 ? 30.216 23.405 -21.143 1.00 38.62 286 GLU A N 1
ATOM 2235 C CA . GLU A 1 286 ? 31.460 23.026 -21.835 1.00 38.62 286 GLU A CA 1
ATOM 2236 C C . GLU A 1 286 ? 31.553 21.511 -22.071 1.00 38.62 286 GLU A C 1
ATOM 2238 O O . GLU A 1 286 ? 32.083 21.074 -23.097 1.00 38.62 286 GLU A O 1
ATOM 2243 N N . ALA A 1 287 ? 30.967 20.705 -21.178 1.00 40.56 287 ALA A N 1
ATOM 2244 C CA . ALA A 1 287 ? 30.839 19.258 -21.357 1.00 40.56 287 ALA A CA 1
ATOM 2245 C C . ALA A 1 287 ? 29.910 18.912 -22.540 1.00 40.56 287 ALA A C 1
ATOM 2247 O O . ALA A 1 287 ? 30.281 18.108 -23.397 1.00 40.56 287 ALA A O 1
ATOM 2248 N N . ARG A 1 288 ? 28.770 19.611 -22.678 1.00 41.25 288 ARG A N 1
ATOM 2249 C CA . ARG A 1 288 ? 27.845 19.441 -23.818 1.00 41.25 288 ARG A CA 1
ATOM 2250 C C . ARG A 1 288 ? 28.432 19.898 -25.158 1.00 41.25 288 ARG A C 1
ATOM 2252 O O . ARG A 1 288 ? 28.194 19.250 -26.178 1.00 41.25 288 ARG A O 1
ATOM 2259 N N . LYS A 1 289 ? 29.250 20.959 -25.180 1.00 40.00 289 LYS A N 1
ATOM 2260 C CA . LYS A 1 289 ? 29.969 21.382 -26.401 1.00 40.00 289 LYS A CA 1
ATOM 2261 C C . LYS A 1 289 ? 31.043 20.374 -26.834 1.00 40.00 289 LYS A C 1
ATOM 2263 O O . LYS A 1 289 ? 31.245 20.191 -28.034 1.00 40.00 289 LYS A O 1
ATOM 2268 N N . ARG A 1 290 ? 31.687 19.673 -25.891 1.00 40.03 290 ARG A N 1
ATOM 2269 C CA . ARG A 1 290 ? 32.692 18.631 -26.186 1.00 40.03 290 ARG A CA 1
ATOM 2270 C C . ARG A 1 290 ? 32.084 17.284 -26.594 1.00 40.03 290 ARG A C 1
ATOM 2272 O O . ARG A 1 290 ? 32.669 16.611 -27.440 1.00 40.03 290 ARG A O 1
ATOM 2279 N N . GLU A 1 291 ? 30.910 16.912 -26.085 1.00 40.22 291 GLU A N 1
ATOM 2280 C CA . GLU A 1 291 ? 30.182 15.715 -26.549 1.00 40.22 291 GLU A CA 1
ATOM 2281 C C . GLU A 1 291 ? 29.607 15.889 -27.963 1.00 40.22 291 GLU A C 1
ATOM 2283 O O . GLU A 1 291 ? 29.726 14.981 -28.787 1.00 40.22 291 GLU A O 1
ATOM 2288 N N . GLY A 1 292 ? 29.103 17.084 -28.300 1.00 35.62 292 GLY A N 1
ATOM 2289 C CA . GLY A 1 292 ? 28.691 17.419 -29.669 1.00 35.62 292 GLY A CA 1
ATOM 2290 C C . GLY A 1 292 ? 29.852 17.413 -30.677 1.00 35.62 292 GLY A C 1
ATOM 2291 O O . GLY A 1 292 ? 29.685 16.957 -31.808 1.00 35.62 292 GLY A O 1
ATOM 2292 N N . GLN A 1 293 ? 31.054 17.837 -30.264 1.00 37.09 293 GLN A N 1
ATOM 2293 C CA . GLN A 1 293 ? 32.260 17.766 -31.102 1.00 37.09 293 GLN A CA 1
ATOM 2294 C C . GLN A 1 293 ? 32.830 16.342 -31.228 1.00 37.09 293 GLN A C 1
ATOM 2296 O O . GLN A 1 293 ? 33.258 15.966 -32.318 1.00 37.09 293 GLN A O 1
ATOM 2301 N N . LYS A 1 294 ? 32.785 15.506 -30.179 1.00 36.03 294 LYS A N 1
ATOM 2302 C CA . LYS A 1 294 ? 33.215 14.093 -30.259 1.00 36.03 294 LYS A CA 1
ATOM 2303 C C . LYS A 1 294 ? 32.279 13.229 -31.115 1.00 36.03 294 LYS A C 1
ATOM 2305 O O . LYS A 1 294 ? 32.761 12.376 -31.857 1.00 36.03 294 LYS A O 1
ATOM 2310 N N . ALA A 1 295 ? 30.969 13.485 -31.084 1.00 34.22 295 ALA A N 1
ATOM 2311 C CA . ALA A 1 295 ? 30.002 12.796 -31.944 1.00 34.22 295 ALA A CA 1
ATOM 2312 C C . ALA A 1 295 ? 30.125 13.191 -33.433 1.00 34.22 295 ALA A C 1
ATOM 2314 O O . ALA A 1 295 ? 29.821 12.380 -34.309 1.00 34.22 295 ALA A O 1
ATOM 2315 N N . GLY A 1 296 ? 30.616 14.404 -33.726 1.00 31.31 296 GLY A N 1
ATOM 2316 C CA . GLY A 1 296 ? 30.934 14.856 -35.086 1.00 31.31 296 GLY A CA 1
ATOM 2317 C C . GLY A 1 296 ? 32.223 14.254 -35.659 1.00 31.31 296 GLY A C 1
ATOM 2318 O O . GLY A 1 296 ? 32.294 13.994 -36.856 1.00 31.31 296 GLY A O 1
ATOM 2319 N N . ILE A 1 297 ? 33.216 13.961 -34.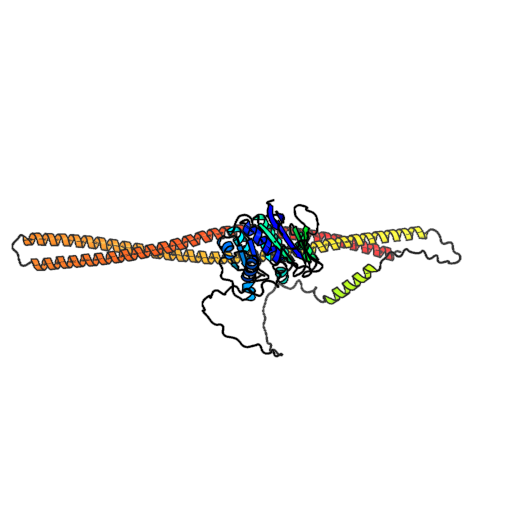813 1.00 35.53 297 ILE A N 1
ATOM 2320 C CA . ILE A 1 297 ? 34.506 13.385 -35.240 1.00 35.53 297 ILE A CA 1
ATOM 2321 C C . ILE A 1 297 ? 34.395 11.868 -35.507 1.00 35.53 297 ILE A C 1
ATOM 2323 O O . ILE A 1 297 ? 35.071 11.347 -36.389 1.00 35.53 297 ILE A O 1
ATOM 2327 N N . MET A 1 298 ? 33.473 11.160 -34.841 1.00 32.25 298 MET A N 1
ATOM 2328 C CA . MET A 1 298 ? 33.275 9.706 -35.007 1.00 32.25 298 MET A CA 1
ATOM 2329 C C . MET A 1 298 ? 32.446 9.295 -36.244 1.00 32.25 298 MET A C 1
ATOM 2331 O O . MET A 1 298 ? 32.413 8.114 -36.575 1.00 32.25 298 MET A O 1
ATOM 2335 N N . ARG A 1 299 ? 31.799 10.227 -36.966 1.00 34.66 299 ARG A N 1
ATOM 2336 C CA . ARG A 1 299 ? 31.077 9.924 -38.230 1.00 34.66 299 ARG A CA 1
ATOM 2337 C C . ARG A 1 299 ? 31.904 10.144 -39.505 1.00 34.66 299 ARG A C 1
ATOM 2339 O O . ARG A 1 299 ? 31.393 9.904 -40.593 1.00 34.66 299 ARG A O 1
ATOM 2346 N N . GLY A 1 300 ? 33.156 10.591 -39.389 1.00 29.69 300 GLY A N 1
ATOM 2347 C CA . GLY A 1 300 ? 33.997 10.959 -40.537 1.00 29.69 300 GLY A CA 1
ATOM 2348 C C . GLY A 1 300 ? 35.032 9.921 -40.984 1.00 29.69 300 GLY A C 1
ATOM 2349 O O . GLY A 1 300 ? 35.646 10.109 -42.028 1.00 29.69 300 GLY A O 1
ATOM 2350 N N . MET A 1 301 ? 35.249 8.834 -40.240 1.00 30.59 301 MET A N 1
ATOM 2351 C CA . MET A 1 301 ? 36.277 7.839 -40.580 1.00 30.59 301 MET A CA 1
ATOM 2352 C C . MET A 1 301 ? 35.661 6.620 -41.277 1.00 30.59 301 MET A C 1
ATOM 2354 O O . MET A 1 301 ? 35.549 5.541 -40.704 1.00 30.59 301 MET A O 1
ATOM 2358 N N . GLN A 1 302 ? 35.262 6.794 -42.539 1.00 32.31 302 GLN A N 1
ATOM 2359 C CA . GLN A 1 302 ? 35.262 5.676 -43.488 1.00 32.31 302 GLN A CA 1
ATOM 2360 C C . GLN A 1 302 ? 36.722 5.343 -43.848 1.00 32.31 302 GLN A C 1
ATOM 2362 O O . GLN A 1 302 ? 37.525 6.268 -43.993 1.00 32.31 302 GLN A O 1
ATOM 2367 N N . PRO A 1 303 ? 37.096 4.062 -44.016 1.00 34.56 303 PRO A N 1
ATOM 2368 C CA . PRO A 1 303 ? 38.450 3.698 -44.409 1.00 34.56 303 PRO A CA 1
ATOM 2369 C C . PRO A 1 303 ? 38.686 4.144 -45.856 1.00 34.56 303 PRO A C 1
ATOM 2371 O O . PRO A 1 303 ? 38.245 3.496 -46.805 1.00 34.56 303 PRO A O 1
ATOM 2374 N N . GLN A 1 304 ? 39.372 5.274 -46.037 1.00 30.88 304 GLN A N 1
ATOM 2375 C CA . GLN A 1 304 ? 39.937 5.628 -47.332 1.00 30.88 304 GLN A CA 1
ATOM 2376 C C . GLN A 1 304 ? 41.042 4.619 -47.639 1.00 30.88 304 GLN A C 1
ATOM 2378 O O . GLN A 1 304 ? 42.118 4.633 -47.046 1.00 30.88 304 GLN A O 1
ATOM 2383 N N . ILE A 1 305 ? 40.723 3.703 -48.549 1.00 31.92 305 ILE A N 1
ATOM 2384 C CA . ILE A 1 305 ? 41.664 2.808 -49.213 1.00 31.92 305 ILE A CA 1
ATOM 2385 C C . ILE A 1 305 ? 42.840 3.659 -49.701 1.00 31.92 305 ILE A C 1
ATOM 2387 O O . ILE A 1 305 ? 42.661 4.562 -50.518 1.00 31.92 305 ILE A O 1
ATOM 2391 N N . ILE A 1 306 ? 44.035 3.380 -49.182 1.00 31.55 306 ILE A N 1
ATOM 2392 C CA . ILE A 1 306 ? 45.285 4.006 -49.613 1.00 31.55 306 ILE A CA 1
ATOM 2393 C C . ILE A 1 306 ? 45.472 3.676 -51.100 1.00 31.55 306 ILE A C 1
ATOM 2395 O O . ILE A 1 306 ? 45.878 2.572 -51.461 1.00 31.55 306 ILE A O 1
ATOM 2399 N N . GLN A 1 307 ? 45.163 4.627 -51.982 1.00 27.62 307 GLN A N 1
ATOM 2400 C CA . GLN A 1 307 ? 45.677 4.604 -53.345 1.00 27.62 307 GLN A CA 1
ATOM 2401 C C . GLN A 1 307 ? 47.176 4.880 -53.262 1.00 27.62 307 GLN A C 1
ATOM 2403 O O . GLN A 1 307 ? 47.601 5.977 -52.903 1.00 27.62 307 GLN A O 1
ATOM 2408 N N . ALA A 1 308 ? 47.979 3.869 -53.586 1.00 30.48 308 ALA A N 1
ATOM 2409 C CA . ALA A 1 308 ? 49.411 4.015 -53.769 1.00 30.48 308 ALA A CA 1
ATOM 2410 C C . ALA A 1 308 ? 49.681 5.045 -54.882 1.00 30.48 308 ALA A C 1
ATOM 2412 O O . ALA A 1 308 ? 49.581 4.741 -56.072 1.00 30.48 308 ALA A O 1
ATOM 2413 N N . GLN A 1 309 ? 50.018 6.277 -54.501 1.00 28.11 309 GLN A N 1
ATOM 2414 C CA . GLN A 1 309 ? 50.561 7.256 -55.433 1.00 28.11 309 GLN A CA 1
ATOM 2415 C C . GLN A 1 309 ? 51.960 6.798 -55.845 1.00 28.11 309 GLN A C 1
ATOM 2417 O O . GLN A 1 309 ? 52.905 6.801 -55.061 1.00 28.11 309 GLN A O 1
ATOM 2422 N N . THR A 1 310 ? 52.083 6.383 -57.104 1.00 27.50 310 THR A N 1
ATOM 2423 C CA . THR A 1 310 ? 53.379 6.148 -57.738 1.00 27.50 310 THR A CA 1
ATOM 2424 C C . THR A 1 310 ? 53.974 7.509 -58.084 1.00 27.50 310 THR A C 1
ATOM 2426 O O . THR A 1 310 ? 53.634 8.097 -59.109 1.00 27.50 310 THR A O 1
ATOM 2429 N N . ILE A 1 311 ? 54.848 8.031 -57.224 1.00 31.91 311 ILE A N 1
ATOM 2430 C CA . ILE A 1 311 ? 55.713 9.156 -57.580 1.00 31.91 311 ILE A CA 1
ATOM 2431 C C . ILE A 1 311 ? 56.774 8.605 -58.540 1.00 31.91 311 ILE A C 1
ATOM 2433 O O . ILE A 1 311 ? 57.621 7.802 -58.151 1.00 31.91 311 ILE A O 1
ATOM 2437 N N . LYS A 1 312 ? 56.714 9.010 -59.814 1.00 30.72 312 LYS A N 1
ATOM 2438 C CA . LYS A 1 312 ? 57.842 8.868 -60.741 1.00 30.72 312 LYS A CA 1
ATOM 2439 C C . LYS A 1 312 ? 58.930 9.842 -60.292 1.00 30.72 312 LYS A C 1
ATOM 2441 O O . LYS A 1 312 ? 58.817 11.037 -60.538 1.00 30.72 312 LYS A O 1
ATOM 2446 N N . LEU A 1 313 ? 59.954 9.323 -59.626 1.00 31.39 313 LEU A N 1
ATOM 2447 C CA . LEU A 1 313 ? 61.251 9.980 -59.522 1.00 31.39 313 LEU A CA 1
ATOM 2448 C C . LEU A 1 313 ? 62.193 9.273 -60.489 1.00 31.39 313 LEU A C 1
ATOM 2450 O O . LEU A 1 313 ? 62.339 8.049 -60.452 1.00 31.39 313 LEU A O 1
ATOM 2454 N N . ASP A 1 314 ? 62.769 10.058 -61.388 1.00 31.73 314 ASP A N 1
ATOM 2455 C CA . ASP A 1 314 ? 63.742 9.602 -62.362 1.00 31.73 314 ASP A CA 1
ATOM 2456 C C . ASP A 1 314 ? 64.936 8.940 -61.660 1.00 31.73 314 ASP A C 1
ATOM 2458 O O . ASP A 1 314 ? 65.628 9.544 -60.846 1.00 31.73 314 ASP A O 1
ATOM 2462 N N . GLY A 1 315 ? 65.171 7.674 -62.006 1.00 37.00 315 GLY A N 1
ATOM 2463 C CA . GLY A 1 315 ? 66.506 7.092 -62.055 1.00 37.00 315 GLY A CA 1
ATOM 2464 C C . GLY A 1 315 ? 67.295 6.941 -60.754 1.00 37.00 315 GLY A C 1
ATOM 2465 O O . GLY A 1 315 ? 68.456 7.317 -60.757 1.00 37.00 315 GLY A O 1
ATOM 2466 N N . VAL A 1 316 ? 66.769 6.285 -59.710 1.00 34.47 316 VAL A N 1
ATOM 2467 C CA . VAL A 1 316 ? 67.611 5.494 -58.781 1.00 34.47 316 VAL A CA 1
ATOM 2468 C C . VAL A 1 316 ? 66.841 4.262 -58.293 1.00 34.47 316 VAL A C 1
ATOM 2470 O O . VAL A 1 316 ? 65.808 4.366 -57.635 1.00 34.47 316 VAL A O 1
ATOM 2473 N N . ASN A 1 317 ? 67.368 3.073 -58.598 1.00 38.03 317 ASN A N 1
ATOM 2474 C CA . ASN A 1 317 ? 66.974 1.806 -57.979 1.00 38.03 317 ASN A CA 1
ATOM 2475 C C . ASN A 1 317 ? 67.340 1.828 -56.482 1.00 38.03 317 ASN A C 1
ATOM 2477 O O . ASN A 1 317 ? 68.428 1.410 -56.101 1.00 38.03 317 ASN A O 1
ATOM 2481 N N . LEU A 1 318 ? 66.424 2.287 -55.630 1.00 38.84 318 LEU A N 1
ATOM 2482 C CA . LEU A 1 318 ? 66.422 2.013 -54.188 1.00 38.84 318 LEU A CA 1
ATOM 2483 C C . LEU A 1 318 ? 65.237 1.093 -53.875 1.00 38.84 318 LEU A C 1
ATOM 2485 O O . LEU A 1 318 ? 64.232 1.483 -53.289 1.00 38.84 318 LEU A O 1
ATOM 2489 N N . LYS A 1 319 ? 65.338 -0.155 -54.331 1.00 46.44 319 LYS A N 1
ATOM 2490 C CA . LYS A 1 319 ? 64.457 -1.254 -53.930 1.00 46.44 319 LYS A CA 1
ATOM 2491 C C . LYS A 1 319 ? 65.333 -2.289 -53.231 1.00 46.44 319 LYS A C 1
ATOM 2493 O O . LYS A 1 319 ? 66.145 -2.899 -53.913 1.00 46.44 319 LYS A O 1
ATOM 2498 N N . LEU A 1 320 ? 65.164 -2.457 -51.911 1.00 45.03 320 LEU A N 1
ATOM 2499 C CA . LEU A 1 320 ? 64.767 -3.738 -51.280 1.00 45.03 320 LEU A CA 1
ATOM 2500 C C . LEU A 1 320 ? 65.158 -3.963 -49.804 1.00 45.03 320 LEU A C 1
ATOM 2502 O O . LEU A 1 320 ? 64.631 -4.908 -49.235 1.00 45.03 320 LEU A O 1
ATOM 2506 N N . GLU A 1 321 ? 65.931 -3.111 -49.121 1.00 43.28 321 GLU A N 1
ATOM 2507 C CA . GLU A 1 321 ? 66.216 -3.339 -47.678 1.00 43.28 321 GLU A CA 1
ATOM 2508 C C . GLU A 1 321 ? 65.353 -2.512 -46.707 1.00 43.28 321 GLU A C 1
ATOM 2510 O O . GLU A 1 321 ? 65.035 -2.972 -45.614 1.00 43.28 321 GLU A O 1
ATOM 2515 N N . MET A 1 322 ? 64.857 -1.338 -47.113 1.00 46.78 322 MET A N 1
ATOM 2516 C CA . MET A 1 322 ? 64.023 -0.487 -46.243 1.00 46.78 322 MET A CA 1
ATOM 2517 C C . MET A 1 322 ? 62.578 -0.988 -46.060 1.00 46.78 322 MET A C 1
ATOM 2519 O O . MET A 1 322 ? 61.866 -0.504 -45.185 1.00 46.78 322 MET A O 1
ATOM 2523 N N . GLN A 1 323 ? 62.118 -1.955 -46.863 1.00 53.88 323 GLN A N 1
ATOM 2524 C CA . GLN A 1 323 ? 60.727 -2.427 -46.814 1.00 53.88 323 GLN A CA 1
ATOM 2525 C C . GLN A 1 323 ? 60.447 -3.418 -45.675 1.00 53.88 323 GLN A C 1
ATOM 2527 O O . GLN A 1 323 ? 59.292 -3.547 -45.282 1.00 53.88 323 GLN A O 1
ATOM 2532 N N . GLY A 1 324 ? 61.463 -4.103 -45.137 1.00 56.66 324 GLY A N 1
ATOM 2533 C CA . GLY A 1 324 ? 61.289 -5.059 -44.036 1.00 56.66 324 GLY A CA 1
ATOM 2534 C C . GLY A 1 324 ? 61.073 -4.368 -42.689 1.00 56.66 324 GLY A C 1
ATOM 2535 O O . GLY A 1 324 ? 60.037 -4.561 -42.059 1.00 56.66 324 GLY A O 1
ATOM 2536 N N . ASN A 1 325 ? 62.015 -3.502 -42.301 1.00 61.84 325 ASN A N 1
ATOM 2537 C CA . ASN A 1 325 ? 62.019 -2.851 -40.984 1.00 61.84 325 ASN A CA 1
ATOM 2538 C C . ASN A 1 325 ? 60.894 -1.817 -40.822 1.00 61.84 325 ASN A C 1
ATOM 2540 O O . ASN A 1 325 ? 60.267 -1.744 -39.772 1.00 61.84 325 ASN A O 1
ATOM 2544 N N . VAL A 1 326 ? 60.590 -1.039 -41.868 1.00 66.12 326 VAL A N 1
ATOM 2545 C CA . VAL A 1 326 ? 59.488 -0.060 -41.814 1.00 66.12 326 VAL A CA 1
ATOM 2546 C C . VAL A 1 326 ? 58.136 -0.768 -41.725 1.00 66.12 326 VAL A C 1
ATOM 2548 O O . VAL A 1 326 ? 57.247 -0.317 -41.010 1.00 66.12 326 VAL A O 1
ATOM 2551 N N . LYS A 1 327 ? 57.978 -1.906 -42.413 1.00 74.12 327 LYS A N 1
ATOM 2552 C CA . LYS A 1 327 ? 56.745 -2.696 -42.364 1.00 74.12 327 LYS A CA 1
ATOM 2553 C C . LYS A 1 327 ? 56.542 -3.347 -40.995 1.00 74.12 327 LYS A C 1
ATOM 2555 O O . LYS A 1 327 ? 55.430 -3.282 -40.482 1.00 74.12 327 LYS A O 1
ATOM 2560 N N . SER A 1 328 ? 57.590 -3.912 -40.390 1.00 75.56 328 SER A N 1
ATOM 2561 C CA . SER A 1 328 ? 57.493 -4.504 -39.049 1.00 75.56 328 SER A CA 1
ATOM 2562 C C . SER A 1 328 ? 57.169 -3.461 -37.978 1.00 75.56 328 SER A C 1
ATOM 2564 O O . SER A 1 328 ? 56.330 -3.720 -37.122 1.00 75.56 328 SER A O 1
ATOM 2566 N N . LEU A 1 329 ? 57.760 -2.261 -38.062 1.00 77.31 329 LEU A N 1
ATOM 2567 C CA . LEU A 1 329 ? 57.437 -1.147 -37.161 1.00 77.31 329 LEU A CA 1
ATOM 2568 C C . LEU A 1 329 ? 55.974 -0.701 -37.307 1.00 77.31 329 LEU A C 1
ATOM 2570 O O . LEU A 1 329 ? 55.296 -0.468 -36.310 1.00 77.31 329 LEU A O 1
ATOM 2574 N N . LEU A 1 330 ? 55.456 -0.627 -38.538 1.00 76.50 330 LEU A N 1
ATOM 2575 C CA . LEU A 1 330 ? 54.051 -0.291 -38.799 1.00 76.50 330 LEU A CA 1
ATOM 2576 C C . LEU A 1 330 ? 53.080 -1.358 -38.270 1.00 76.50 330 LEU A C 1
ATOM 2578 O O . LEU A 1 330 ? 52.032 -1.014 -37.724 1.00 76.50 330 LEU A O 1
ATOM 2582 N N . GLU A 1 331 ? 53.417 -2.642 -38.416 1.00 81.38 331 GLU A N 1
ATOM 2583 C CA . GLU A 1 331 ? 52.629 -3.756 -37.871 1.00 81.38 331 GLU A CA 1
ATOM 2584 C C . GLU A 1 331 ? 52.606 -3.728 -36.331 1.00 81.38 331 GLU A C 1
ATOM 2586 O O . GLU A 1 331 ? 51.545 -3.899 -35.729 1.00 81.38 331 GLU A O 1
ATOM 2591 N N . GLU A 1 332 ? 53.737 -3.423 -35.687 1.00 84.44 332 GLU A N 1
ATOM 2592 C CA . GLU A 1 332 ? 53.829 -3.282 -34.228 1.00 84.44 332 GLU A CA 1
ATOM 2593 C C . GLU A 1 332 ? 53.056 -2.055 -33.707 1.00 84.44 332 GLU A C 1
ATOM 2595 O O . GLU A 1 332 ? 52.323 -2.152 -32.719 1.00 84.44 332 GLU A O 1
ATOM 2600 N N . GLN A 1 333 ? 53.129 -0.916 -34.408 1.00 82.38 333 GLN A N 1
ATOM 2601 C CA . GLN A 1 333 ? 52.336 0.279 -34.089 1.00 82.38 333 GLN A CA 1
ATOM 2602 C C . GLN A 1 333 ? 50.825 0.023 -34.197 1.00 82.38 333 GLN A C 1
ATOM 2604 O O . GLN A 1 333 ? 50.062 0.479 -33.339 1.00 82.38 333 GLN A O 1
ATOM 2609 N N . LEU A 1 334 ? 50.380 -0.705 -35.229 1.00 82.75 334 LEU A N 1
ATOM 2610 C CA . LEU A 1 334 ? 48.975 -1.095 -35.384 1.00 82.75 334 LEU A CA 1
ATOM 2611 C C . LEU A 1 334 ? 48.528 -2.016 -34.242 1.00 82.75 334 LEU A C 1
ATOM 2613 O O . LEU A 1 334 ? 47.503 -1.746 -33.619 1.00 82.75 334 LEU A O 1
ATOM 2617 N N . SER A 1 335 ? 49.337 -3.023 -33.895 1.00 88.12 335 SER A N 1
ATOM 2618 C CA . SER A 1 335 ? 49.042 -3.939 -32.785 1.00 88.12 335 SER A CA 1
ATOM 2619 C C . SER A 1 335 ? 48.916 -3.220 -31.437 1.00 88.12 335 SER A C 1
ATOM 2621 O O . SER A 1 335 ? 48.014 -3.528 -30.660 1.00 88.12 335 SER A O 1
ATOM 2623 N N . LEU A 1 336 ? 49.793 -2.255 -31.138 1.00 85.94 336 LEU A N 1
ATOM 2624 C CA . LEU A 1 336 ? 49.718 -1.475 -29.895 1.00 85.94 336 LEU A CA 1
ATOM 2625 C C . LEU A 1 336 ? 48.503 -0.545 -29.865 1.00 85.94 336 LEU A C 1
ATOM 2627 O O . LEU A 1 336 ? 47.908 -0.334 -28.808 1.00 85.94 336 LEU A O 1
ATOM 2631 N N . ARG A 1 337 ? 48.110 0.011 -31.017 1.00 85.44 337 ARG A N 1
ATOM 2632 C CA . ARG A 1 337 ? 46.898 0.832 -31.120 1.00 85.44 337 ARG A CA 1
ATOM 2633 C C . ARG A 1 337 ? 45.639 -0.002 -30.857 1.00 85.44 337 ARG A C 1
ATOM 2635 O O . ARG A 1 337 ? 44.746 0.483 -30.162 1.00 85.44 337 ARG A O 1
ATOM 2642 N N . ASP A 1 338 ? 45.598 -1.240 -31.345 1.00 86.88 338 ASP A N 1
ATOM 2643 C CA . ASP A 1 338 ? 44.513 -2.183 -31.055 1.00 86.88 338 ASP A CA 1
ATOM 2644 C C . ASP A 1 338 ? 44.488 -2.573 -29.564 1.00 86.88 338 ASP A C 1
ATOM 2646 O O . ASP A 1 338 ? 43.425 -2.558 -28.940 1.00 86.88 338 ASP A O 1
ATOM 2650 N N . GLU A 1 339 ? 45.651 -2.818 -28.945 1.00 90.69 339 GLU A N 1
ATOM 2651 C CA . GLU A 1 339 ? 45.761 -3.101 -27.502 1.00 90.69 339 GLU A CA 1
ATOM 2652 C C . GLU A 1 339 ? 45.254 -1.928 -26.639 1.00 90.69 339 GLU A C 1
ATOM 2654 O O . GLU A 1 339 ? 44.493 -2.128 -25.686 1.00 90.69 339 GLU A O 1
ATOM 2659 N N . ILE A 1 340 ? 45.612 -0.686 -26.989 1.00 86.69 340 ILE A N 1
ATOM 2660 C CA . ILE A 1 340 ? 45.111 0.524 -26.315 1.00 86.69 340 ILE A CA 1
ATOM 2661 C C . ILE A 1 340 ? 43.589 0.632 -26.459 1.00 86.69 340 ILE A C 1
ATOM 2663 O O . ILE A 1 340 ? 42.905 0.915 -25.473 1.00 86.69 340 ILE A O 1
ATOM 2667 N N . HIS A 1 341 ? 43.049 0.367 -27.652 1.00 86.62 341 HIS A N 1
ATOM 2668 C CA . HIS A 1 341 ? 41.606 0.397 -27.892 1.00 86.62 341 HIS A CA 1
ATOM 2669 C C . HIS A 1 341 ? 40.855 -0.637 -27.035 1.00 86.62 341 HIS A C 1
ATOM 2671 O O . HIS A 1 341 ? 39.821 -0.329 -26.432 1.00 86.62 341 HIS A O 1
ATOM 2677 N N . ASP A 1 342 ? 41.401 -1.845 -26.906 1.00 88.31 342 ASP A N 1
ATOM 2678 C CA . ASP A 1 342 ? 40.852 -2.888 -26.041 1.00 88.31 342 ASP A CA 1
ATOM 2679 C C . ASP A 1 342 ? 40.905 -2.507 -24.554 1.00 88.31 342 ASP A C 1
ATOM 2681 O O . ASP A 1 342 ? 39.967 -2.789 -23.795 1.00 88.31 342 ASP A O 1
ATOM 2685 N N . HIS A 1 343 ? 41.976 -1.841 -24.116 1.00 89.06 343 HIS A N 1
ATOM 2686 C CA . HIS A 1 343 ? 42.061 -1.305 -22.761 1.00 89.06 343 HIS A CA 1
ATOM 2687 C C . HIS A 1 343 ? 41.055 -0.176 -22.511 1.00 89.06 343 HIS A C 1
ATOM 2689 O O . HIS A 1 343 ? 40.408 -0.183 -21.463 1.00 89.06 343 HIS A O 1
ATOM 2695 N N . ASP A 1 344 ? 40.857 0.735 -23.466 1.00 84.38 344 ASP A N 1
ATOM 2696 C CA . ASP A 1 344 ? 39.837 1.790 -23.391 1.00 84.38 344 ASP A CA 1
ATOM 2697 C C . ASP A 1 344 ? 38.429 1.206 -23.238 1.00 84.38 344 ASP A C 1
ATOM 2699 O O . ASP A 1 344 ? 37.649 1.645 -22.387 1.00 84.38 344 ASP A O 1
ATOM 2703 N N . LYS A 1 345 ? 38.119 0.149 -23.995 1.00 88.44 345 LYS A N 1
ATOM 2704 C CA . LYS A 1 345 ? 36.842 -0.565 -23.886 1.00 88.44 345 LYS A CA 1
ATOM 2705 C C . LYS A 1 345 ? 36.642 -1.178 -22.497 1.00 88.44 345 LYS A C 1
ATOM 2707 O O . LYS A 1 345 ? 35.555 -1.067 -21.929 1.00 88.44 345 LYS A O 1
ATOM 2712 N N . LYS A 1 346 ? 37.680 -1.800 -21.928 1.00 88.06 346 LYS A N 1
ATOM 2713 C CA . LYS A 1 346 ? 37.640 -2.382 -20.573 1.00 88.06 346 LYS A CA 1
ATOM 2714 C C . LYS A 1 346 ? 37.495 -1.310 -19.488 1.00 88.06 346 LYS A C 1
ATOM 2716 O O . LYS A 1 346 ? 36.697 -1.485 -18.572 1.00 88.06 346 LYS A O 1
ATOM 2721 N N . ILE A 1 347 ? 38.201 -0.185 -19.612 1.00 87.38 347 ILE A N 1
ATOM 2722 C CA . ILE A 1 347 ? 38.075 0.973 -18.710 1.00 87.38 347 ILE A CA 1
ATOM 2723 C C . ILE A 1 347 ? 36.647 1.519 -18.736 1.00 87.38 347 ILE A C 1
ATOM 2725 O O . ILE A 1 347 ? 36.056 1.741 -17.678 1.00 87.38 347 ILE A O 1
ATOM 2729 N N . TYR A 1 348 ? 36.066 1.682 -19.927 1.00 86.25 348 TYR A N 1
ATOM 2730 C CA . TYR A 1 348 ? 34.684 2.130 -20.076 1.00 86.25 348 TYR A CA 1
ATOM 2731 C C . TYR A 1 348 ? 33.703 1.174 -19.378 1.00 86.25 348 TYR A C 1
ATOM 2733 O O . TYR A 1 348 ? 32.892 1.609 -18.562 1.00 86.25 348 TYR A O 1
ATOM 2741 N N . GLN A 1 349 ? 33.840 -0.136 -19.606 1.00 85.81 349 GLN A N 1
ATOM 2742 C CA . GLN A 1 349 ? 33.007 -1.154 -18.954 1.00 85.81 349 GLN A CA 1
ATOM 2743 C C . GLN A 1 349 ? 33.132 -1.136 -17.423 1.00 85.81 349 GLN A C 1
ATOM 2745 O O . GLN A 1 349 ? 32.119 -1.210 -16.727 1.00 85.81 349 GLN A O 1
ATOM 2750 N N . SER A 1 350 ? 34.346 -1.022 -16.880 1.00 87.38 350 SER A N 1
ATOM 2751 C CA . SER A 1 350 ? 34.559 -0.927 -15.428 1.00 87.38 350 SER A CA 1
ATOM 2752 C C . SER A 1 350 ? 33.999 0.373 -14.842 1.00 87.38 350 SER A C 1
ATOM 2754 O O . SER A 1 350 ? 33.463 0.368 -13.736 1.00 87.38 350 SER A O 1
ATOM 2756 N N . THR A 1 351 ? 34.044 1.475 -15.593 1.00 85.56 351 THR A N 1
ATOM 2757 C CA . THR A 1 351 ? 33.460 2.759 -15.174 1.00 85.56 351 THR A CA 1
ATOM 2758 C C . THR A 1 351 ? 31.929 2.688 -15.113 1.00 85.56 351 THR A C 1
ATOM 2760 O O . THR A 1 351 ? 31.337 3.111 -14.121 1.00 85.56 351 THR A O 1
ATOM 2763 N N . GLU A 1 352 ? 31.279 2.084 -16.113 1.00 86.06 352 GLU A N 1
ATOM 2764 C CA . GLU A 1 352 ? 29.828 1.818 -16.108 1.00 86.06 352 GLU A CA 1
ATOM 2765 C C . GLU A 1 352 ? 29.405 0.916 -14.934 1.00 86.06 352 GLU A C 1
ATOM 2767 O O . GLU A 1 352 ? 28.411 1.182 -14.247 1.00 86.06 352 GLU A O 1
ATOM 2772 N N . LYS A 1 353 ? 30.199 -0.122 -14.631 1.00 86.00 353 LYS A N 1
ATOM 2773 C CA . LYS A 1 353 ? 29.981 -0.968 -13.447 1.00 86.00 353 LYS A CA 1
ATOM 2774 C C . LYS A 1 353 ? 30.057 -0.159 -12.150 1.00 86.00 353 LYS A C 1
ATOM 2776 O O . LYS A 1 353 ? 29.168 -0.294 -11.314 1.00 86.00 353 LYS A O 1
ATOM 2781 N N . LEU A 1 354 ? 31.048 0.724 -11.989 1.00 86.06 354 LEU A N 1
ATOM 2782 C CA . LEU A 1 354 ? 31.162 1.587 -10.803 1.00 86.06 354 LEU A CA 1
ATOM 2783 C C . LEU A 1 354 ? 29.982 2.554 -10.656 1.00 86.06 354 LEU A C 1
ATOM 2785 O O . LEU A 1 354 ? 29.501 2.758 -9.542 1.00 86.06 354 LEU A O 1
ATOM 2789 N N . LEU A 1 355 ? 29.484 3.121 -11.759 1.00 82.62 355 LEU A N 1
ATOM 2790 C CA . LEU A 1 355 ? 28.282 3.961 -11.740 1.00 82.62 355 LEU A CA 1
ATOM 2791 C C . LEU A 1 355 ? 27.052 3.170 -11.281 1.00 82.62 355 LEU A C 1
ATOM 2793 O O . LEU A 1 355 ? 26.252 3.677 -10.496 1.00 82.62 355 LEU A O 1
ATOM 2797 N N . THR A 1 356 ? 26.932 1.919 -11.719 1.00 82.94 356 THR A N 1
ATOM 2798 C CA . THR A 1 356 ? 25.851 1.020 -11.299 1.00 82.94 356 THR A CA 1
ATOM 2799 C C . THR A 1 356 ? 25.953 0.688 -9.809 1.00 82.94 356 THR A C 1
ATOM 2801 O O . THR A 1 356 ? 24.989 0.881 -9.074 1.00 82.94 356 THR A O 1
ATOM 2804 N N . VAL A 1 357 ? 27.135 0.280 -9.336 1.00 86.62 357 VAL A N 1
ATOM 2805 C CA . VAL A 1 357 ? 27.403 -0.005 -7.913 1.00 86.62 357 VAL A CA 1
ATOM 2806 C C . VAL A 1 357 ? 27.105 1.217 -7.038 1.00 86.62 357 VAL A C 1
ATOM 2808 O O . VAL A 1 357 ? 26.528 1.085 -5.961 1.00 86.62 357 VAL A O 1
ATOM 2811 N N . ARG A 1 358 ? 27.440 2.424 -7.513 1.00 85.62 358 ARG A N 1
ATOM 2812 C CA . ARG A 1 358 ? 27.128 3.676 -6.815 1.00 85.62 358 ARG A CA 1
ATOM 2813 C C . ARG A 1 358 ? 25.624 3.916 -6.686 1.00 85.62 358 ARG A C 1
ATOM 2815 O O . ARG A 1 358 ? 25.196 4.263 -5.590 1.00 85.62 358 ARG A O 1
ATOM 2822 N N . ARG A 1 359 ? 24.850 3.733 -7.763 1.00 84.06 359 ARG A N 1
ATOM 2823 C CA . ARG A 1 359 ? 23.383 3.890 -7.742 1.00 84.06 359 ARG A CA 1
ATOM 2824 C C . ARG A 1 359 ? 22.741 2.929 -6.746 1.00 84.06 359 ARG A C 1
ATOM 2826 O O . ARG A 1 359 ? 22.045 3.377 -5.847 1.00 84.06 359 ARG A O 1
ATOM 2833 N N . ILE A 1 360 ? 23.097 1.645 -6.819 1.00 83.25 360 ILE A N 1
ATOM 2834 C CA . ILE A 1 360 ? 22.594 0.626 -5.882 1.00 83.25 360 ILE A CA 1
ATOM 2835 C C . ILE A 1 360 ? 22.953 1.004 -4.431 1.00 83.25 360 ILE A C 1
ATOM 2837 O O . ILE A 1 360 ? 22.129 0.901 -3.526 1.00 83.25 360 ILE A O 1
ATOM 2841 N N . GLY A 1 361 ? 24.170 1.507 -4.194 1.00 83.94 361 GLY A N 1
ATOM 2842 C CA . GLY A 1 361 ? 24.579 1.984 -2.871 1.00 83.94 361 GLY A CA 1
ATOM 2843 C C . GLY A 1 361 ? 23.866 3.262 -2.398 1.00 83.94 361 GLY A C 1
ATOM 2844 O O . GLY A 1 361 ? 23.820 3.523 -1.198 1.00 83.94 361 GLY A O 1
ATOM 2845 N N . GLU A 1 362 ? 23.348 4.101 -3.295 1.00 85.88 362 GLU A N 1
ATOM 2846 C CA . GLU A 1 362 ? 22.495 5.250 -2.948 1.00 85.88 362 GLU A CA 1
ATOM 2847 C C . GLU A 1 362 ? 21.085 4.780 -2.556 1.00 85.88 362 GLU A C 1
ATOM 2849 O O . GLU A 1 362 ? 20.576 5.220 -1.522 1.00 85.88 362 GLU A O 1
ATOM 2854 N N . ASP A 1 363 ? 20.520 3.816 -3.287 1.00 84.19 363 ASP A N 1
ATOM 2855 C CA . ASP A 1 363 ? 19.205 3.229 -2.997 1.00 84.19 363 ASP A CA 1
ATOM 2856 C C . ASP A 1 363 ? 19.181 2.527 -1.629 1.00 84.19 363 ASP A C 1
ATOM 2858 O O . ASP A 1 363 ? 18.323 2.817 -0.793 1.00 84.19 363 ASP A O 1
ATOM 2862 N N . ILE A 1 364 ? 20.184 1.695 -1.332 1.00 83.25 364 ILE A N 1
ATOM 2863 C CA . ILE A 1 364 ? 20.280 0.997 -0.036 1.00 83.25 364 ILE A CA 1
ATOM 2864 C C . ILE A 1 364 ? 20.487 1.973 1.127 1.00 83.25 364 ILE A C 1
ATOM 2866 O O . ILE A 1 364 ? 19.948 1.774 2.216 1.00 83.25 364 ILE A O 1
ATOM 2870 N N . ARG A 1 365 ? 21.228 3.071 0.923 1.00 83.69 365 ARG A N 1
ATOM 2871 C CA . ARG A 1 365 ? 21.378 4.112 1.957 1.00 83.69 365 ARG A CA 1
ATOM 2872 C C . ARG A 1 365 ? 20.062 4.823 2.248 1.00 83.69 365 ARG A C 1
ATOM 2874 O O . ARG A 1 365 ? 19.799 5.158 3.403 1.00 83.69 365 ARG A O 1
ATOM 2881 N N . LYS A 1 366 ? 19.237 5.039 1.224 1.00 86.19 366 LYS A N 1
ATOM 2882 C CA . LYS A 1 366 ? 17.892 5.588 1.398 1.00 86.19 366 LYS A CA 1
ATOM 2883 C C . LYS A 1 366 ? 17.007 4.614 2.178 1.00 86.19 366 LYS A C 1
ATOM 2885 O O . LYS A 1 366 ? 16.388 5.029 3.154 1.00 86.19 366 LYS A O 1
ATOM 2890 N N . GLU A 1 367 ? 17.023 3.330 1.821 1.00 83.56 367 GLU A N 1
ATOM 2891 C CA . GLU A 1 367 ? 16.279 2.289 2.544 1.00 83.56 367 GLU A CA 1
ATOM 2892 C C . GLU A 1 367 ? 16.715 2.193 4.017 1.00 83.56 367 GLU A C 1
ATOM 2894 O O . GLU A 1 367 ? 15.869 2.144 4.914 1.00 83.56 367 GLU A O 1
ATOM 2899 N N . ARG A 1 368 ? 18.025 2.277 4.294 1.00 86.56 368 ARG A N 1
ATOM 2900 C CA . ARG A 1 368 ? 18.557 2.328 5.665 1.00 86.56 368 ARG A CA 1
ATOM 2901 C C . ARG A 1 368 ? 18.041 3.542 6.438 1.00 86.56 368 ARG A C 1
ATOM 2903 O O . ARG A 1 368 ? 17.576 3.389 7.562 1.00 86.56 368 ARG A O 1
ATOM 2910 N N . SER A 1 369 ? 18.064 4.730 5.831 1.00 84.31 369 SER A N 1
ATOM 2911 C CA . SER A 1 369 ? 17.557 5.951 6.470 1.00 84.31 369 SER A CA 1
ATOM 2912 C C . SER A 1 369 ? 16.064 5.864 6.805 1.00 84.31 369 SER A C 1
ATOM 2914 O O . SER A 1 369 ? 15.631 6.393 7.830 1.00 84.31 369 SER A O 1
ATOM 2916 N N . GLU A 1 370 ? 15.262 5.230 5.948 1.00 84.75 370 GLU A N 1
ATOM 2917 C CA . GLU A 1 370 ? 13.837 5.008 6.207 1.00 84.75 370 GLU A CA 1
ATOM 2918 C C . GLU A 1 370 ? 13.618 4.001 7.346 1.00 84.75 370 GLU A C 1
ATOM 2920 O O . GLU A 1 370 ? 12.737 4.203 8.190 1.00 84.75 370 GLU A O 1
ATOM 2925 N N . LEU A 1 371 ? 14.436 2.944 7.401 1.00 84.75 371 LEU A N 1
ATOM 2926 C CA . LEU A 1 371 ? 14.415 1.950 8.474 1.00 84.75 371 LEU A CA 1
ATOM 2927 C C . LEU A 1 371 ? 14.769 2.578 9.828 1.00 84.75 371 LEU A C 1
ATOM 2929 O O . LEU A 1 371 ? 14.008 2.406 10.783 1.00 84.75 371 LEU A O 1
ATOM 2933 N N . ASP A 1 372 ? 15.838 3.373 9.892 1.00 81.38 372 ASP A N 1
ATOM 2934 C CA . ASP A 1 372 ? 16.253 4.085 11.108 1.00 81.38 372 ASP A CA 1
ATOM 2935 C C . ASP A 1 372 ? 15.145 5.054 11.581 1.00 81.38 372 ASP A C 1
ATOM 2937 O O . ASP A 1 372 ? 14.830 5.149 12.772 1.00 81.38 372 ASP A O 1
ATOM 2941 N N . GLY A 1 373 ? 14.481 5.746 10.645 1.00 82.19 373 GLY A N 1
ATOM 2942 C CA . GLY A 1 373 ? 13.336 6.613 10.941 1.00 82.19 373 GLY A CA 1
ATOM 2943 C C . GLY A 1 373 ? 12.160 5.859 11.573 1.00 82.19 373 GLY A C 1
ATOM 2944 O O . GLY A 1 373 ? 11.573 6.327 12.555 1.00 82.19 373 GLY A O 1
ATOM 2945 N N . ARG A 1 374 ? 11.838 4.667 11.053 1.00 81.31 374 ARG A N 1
ATOM 2946 C CA . ARG A 1 374 ? 10.788 3.798 11.611 1.00 81.31 374 ARG A CA 1
ATOM 2947 C C . ARG A 1 374 ? 11.163 3.253 12.985 1.00 81.31 374 ARG A C 1
ATOM 2949 O O . ARG A 1 374 ? 10.334 3.330 13.890 1.00 81.31 374 ARG A O 1
ATOM 2956 N N . GLN A 1 375 ? 12.392 2.766 13.169 1.00 82.50 375 GLN A N 1
ATOM 2957 C CA . GLN A 1 375 ? 12.870 2.273 14.467 1.00 82.50 375 GLN A CA 1
ATOM 2958 C C . GLN A 1 375 ? 12.790 3.363 15.545 1.00 82.50 375 GLN A C 1
ATOM 2960 O O . GLN A 1 375 ? 12.271 3.111 16.633 1.00 82.50 375 GLN A O 1
ATOM 2965 N N . ASN A 1 376 ? 13.203 4.595 15.232 1.00 82.62 376 ASN A N 1
ATOM 2966 C CA . ASN A 1 376 ? 13.121 5.725 16.163 1.00 82.62 376 ASN A CA 1
ATOM 2967 C C . ASN A 1 376 ? 11.677 6.061 16.568 1.00 82.62 376 ASN A C 1
ATOM 2969 O O . ASN A 1 376 ? 11.389 6.290 17.747 1.00 82.62 376 ASN A O 1
ATOM 2973 N N . ALA A 1 377 ? 10.748 6.067 15.607 1.00 81.75 377 ALA A N 1
ATOM 2974 C CA . ALA A 1 377 ? 9.331 6.296 15.886 1.00 81.75 377 ALA A CA 1
ATOM 2975 C C . ALA A 1 377 ? 8.739 5.190 16.777 1.00 81.75 377 ALA A C 1
ATOM 2977 O O . ALA A 1 377 ? 7.990 5.477 17.718 1.00 81.75 377 ALA A O 1
ATOM 2978 N N . LEU A 1 378 ? 9.115 3.936 16.514 1.00 81.00 378 LEU A N 1
ATOM 2979 C CA . LEU A 1 378 ? 8.690 2.782 17.298 1.00 81.00 378 LEU A CA 1
ATOM 2980 C C . LEU A 1 378 ? 9.226 2.858 18.734 1.00 81.00 378 LEU A C 1
ATOM 2982 O O . LEU A 1 378 ? 8.462 2.684 19.682 1.00 81.00 378 LEU A O 1
ATOM 2986 N N . HIS A 1 379 ? 10.509 3.196 18.900 1.00 82.50 379 HIS A N 1
ATOM 2987 C CA . HIS A 1 379 ? 11.154 3.334 20.207 1.00 82.50 379 HIS A CA 1
ATOM 2988 C C . HIS A 1 379 ? 10.447 4.381 21.071 1.00 82.50 379 HIS A C 1
ATOM 2990 O O . HIS A 1 379 ? 10.086 4.111 22.215 1.00 82.50 379 HIS A O 1
ATOM 2996 N N . LYS A 1 380 ? 10.131 5.540 20.481 1.00 86.19 380 LYS A N 1
ATOM 2997 C CA . LYS A 1 380 ? 9.347 6.586 21.148 1.00 86.19 380 LYS A CA 1
ATOM 2998 C C . LYS A 1 380 ? 7.955 6.091 21.559 1.00 86.19 380 LYS A C 1
ATOM 3000 O O . LYS A 1 380 ? 7.516 6.347 22.676 1.00 86.19 380 LYS A O 1
ATOM 3005 N N . SER A 1 381 ? 7.277 5.335 20.691 1.00 78.69 381 SER A N 1
ATOM 3006 C CA . SER A 1 381 ? 5.960 4.760 21.003 1.00 78.69 381 SER A CA 1
ATOM 3007 C C . SER A 1 381 ? 6.011 3.761 22.167 1.00 78.69 381 SER A C 1
ATOM 3009 O O . SER A 1 381 ? 5.100 3.726 22.998 1.00 78.69 381 SER A O 1
ATOM 3011 N N . ILE A 1 382 ? 7.079 2.962 22.253 1.00 79.94 382 ILE A N 1
ATOM 3012 C CA . ILE A 1 382 ? 7.313 2.019 23.356 1.00 79.94 382 ILE A CA 1
ATOM 3013 C C . ILE A 1 382 ? 7.542 2.769 24.665 1.00 79.94 382 ILE A C 1
ATOM 3015 O O . ILE A 1 382 ? 6.939 2.409 25.676 1.00 79.94 382 ILE A O 1
ATOM 3019 N N . GLU A 1 383 ? 8.382 3.803 24.650 1.00 85.00 383 GLU A N 1
ATOM 3020 C CA . GLU A 1 383 ? 8.683 4.648 25.811 1.00 85.00 383 GLU A CA 1
ATOM 3021 C C . GLU A 1 383 ? 7.396 5.249 26.407 1.00 85.00 383 GLU A C 1
ATOM 3023 O O . GLU A 1 383 ? 7.101 5.076 27.594 1.00 85.00 383 GLU A O 1
ATOM 3028 N N . ASP A 1 384 ? 6.569 5.862 25.553 1.00 82.44 384 ASP A N 1
ATOM 3029 C CA . ASP A 1 384 ? 5.301 6.485 25.945 1.00 82.44 384 ASP A CA 1
ATOM 3030 C C . ASP A 1 384 ? 4.324 5.459 26.546 1.00 82.44 384 ASP A C 1
ATOM 3032 O O . ASP A 1 384 ? 3.654 5.718 27.553 1.00 82.44 384 ASP A O 1
ATOM 3036 N N . ARG A 1 385 ? 4.256 4.256 25.963 1.00 80.62 385 ARG A N 1
ATOM 3037 C CA . ARG A 1 385 ? 3.389 3.177 26.458 1.00 80.62 385 ARG A CA 1
ATOM 3038 C C . ARG A 1 385 ? 3.892 2.582 27.768 1.00 80.62 385 ARG A C 1
ATOM 3040 O O . ARG A 1 385 ? 3.077 2.364 28.662 1.00 80.62 385 ARG A O 1
ATOM 3047 N N . LYS A 1 386 ? 5.203 2.369 27.926 1.00 80.56 386 LYS A N 1
ATOM 3048 C CA . LYS A 1 386 ? 5.808 1.915 29.192 1.00 80.56 386 LYS A CA 1
ATOM 3049 C C . LYS A 1 386 ? 5.493 2.883 30.326 1.00 80.56 386 LYS A C 1
ATOM 3051 O O . LYS A 1 386 ? 5.084 2.449 31.402 1.00 80.56 386 LYS A O 1
ATOM 3056 N N . LYS A 1 387 ? 5.589 4.189 30.063 1.00 86.31 387 LYS A N 1
ATOM 3057 C CA . LYS A 1 387 ? 5.200 5.227 31.022 1.00 86.31 387 LYS A CA 1
ATOM 3058 C C . LYS A 1 387 ? 3.725 5.113 31.418 1.00 86.31 387 LYS A C 1
ATOM 3060 O O . LYS A 1 387 ? 3.409 5.137 32.604 1.00 86.31 387 LYS A O 1
ATOM 3065 N N . LYS A 1 388 ? 2.828 4.898 30.448 1.00 78.12 388 LYS A N 1
ATOM 3066 C CA . LYS A 1 388 ? 1.394 4.701 30.715 1.00 78.12 388 LYS A CA 1
ATOM 3067 C C . LYS A 1 388 ? 1.113 3.457 31.571 1.00 78.12 388 LYS A C 1
ATOM 3069 O O . LYS A 1 388 ? 0.271 3.517 32.465 1.00 78.12 388 LYS A O 1
ATOM 3074 N N . VAL A 1 389 ? 1.818 2.346 31.333 1.00 77.25 389 VAL A N 1
ATOM 3075 C CA . VAL A 1 389 ? 1.713 1.133 32.169 1.00 77.25 389 VAL A CA 1
ATOM 3076 C C . VAL A 1 389 ? 2.138 1.425 33.608 1.00 77.25 389 VAL A C 1
ATOM 3078 O O . VAL A 1 389 ? 1.448 1.022 34.544 1.00 77.25 389 VAL A O 1
ATOM 3081 N N . GLU A 1 390 ? 3.240 2.148 33.792 1.00 83.19 390 GLU A N 1
ATOM 3082 C CA . GLU A 1 390 ? 3.747 2.512 35.116 1.00 83.19 390 GLU A CA 1
ATOM 3083 C C . GLU A 1 390 ? 2.777 3.436 35.873 1.00 83.19 390 GLU A C 1
ATOM 3085 O O . GLU A 1 390 ? 2.491 3.222 37.053 1.00 83.19 390 GLU A O 1
ATOM 3090 N N . ASP A 1 391 ? 2.185 4.412 35.183 1.00 83.38 391 ASP A N 1
ATOM 3091 C CA . ASP A 1 391 ? 1.157 5.285 35.755 1.00 83.38 391 ASP A CA 1
ATOM 3092 C C . ASP A 1 391 ? -0.097 4.494 36.164 1.00 83.38 391 ASP A C 1
ATOM 3094 O O . ASP A 1 391 ? -0.655 4.714 37.244 1.00 83.38 391 ASP A O 1
ATOM 3098 N N . ASN A 1 392 ? -0.522 3.525 35.346 1.00 75.69 392 ASN A N 1
ATOM 3099 C CA . ASN A 1 392 ? -1.648 2.648 35.670 1.00 75.69 392 ASN A CA 1
ATOM 3100 C C . ASN A 1 392 ? -1.341 1.729 36.865 1.00 75.69 392 ASN A C 1
ATOM 3102 O O . ASN A 1 392 ? -2.198 1.561 37.735 1.00 75.69 392 ASN A O 1
ATOM 3106 N N . ARG A 1 393 ? -0.112 1.207 36.985 1.00 78.81 393 ARG A N 1
ATOM 3107 C CA . ARG A 1 393 ? 0.323 0.431 38.162 1.00 78.81 393 ARG A CA 1
ATOM 3108 C C . ARG A 1 393 ? 0.226 1.239 39.452 1.00 78.81 393 ARG A C 1
ATOM 3110 O O . ARG A 1 393 ? -0.298 0.734 40.445 1.00 78.81 393 ARG A O 1
ATOM 3117 N N . LYS A 1 394 ? 0.671 2.498 39.435 1.00 87.00 394 LYS A N 1
ATOM 3118 C CA . LYS A 1 394 ? 0.573 3.398 40.597 1.00 87.00 394 LYS A CA 1
ATOM 3119 C C . LYS A 1 394 ? -0.878 3.649 41.002 1.00 87.00 394 LYS A C 1
ATOM 3121 O O . LYS A 1 394 ? -1.195 3.576 42.188 1.00 87.00 394 LYS A O 1
ATOM 3126 N N . LYS A 1 395 ? -1.773 3.878 40.032 1.00 79.94 395 LYS A N 1
ATOM 3127 C CA . LYS A 1 395 ? -3.217 4.040 40.292 1.00 79.94 395 LYS A CA 1
ATOM 3128 C C . LYS A 1 395 ? -3.830 2.792 40.928 1.00 79.94 395 LYS A C 1
ATOM 3130 O O . LYS A 1 395 ? -4.546 2.918 41.915 1.00 79.94 395 LYS A O 1
ATOM 3135 N N . ILE A 1 396 ? -3.506 1.602 40.414 1.00 76.12 396 ILE A N 1
ATOM 3136 C CA . ILE A 1 396 ? -3.982 0.331 40.983 1.00 76.12 396 ILE A CA 1
ATOM 3137 C C . ILE A 1 396 ? -3.462 0.142 42.413 1.00 76.12 396 ILE A C 1
ATOM 3139 O O . ILE A 1 396 ? -4.229 -0.260 43.284 1.00 76.12 396 ILE A O 1
ATOM 3143 N N . SER A 1 397 ? -2.182 0.430 42.676 1.00 81.19 397 SER A N 1
ATOM 3144 C CA . SER A 1 397 ? -1.609 0.320 44.027 1.00 81.19 397 SER A CA 1
ATOM 3145 C C . SER A 1 397 ? -2.349 1.211 45.021 1.00 81.19 397 SER A C 1
ATOM 3147 O O . SER A 1 397 ? -2.764 0.742 46.077 1.00 81.19 397 SER A O 1
ATOM 3149 N N . LYS A 1 398 ? -2.593 2.470 44.641 1.00 85.44 398 LYS A N 1
ATOM 3150 C CA . LYS A 1 398 ? -3.333 3.424 45.468 1.00 85.44 398 LYS A CA 1
ATOM 3151 C C . LYS A 1 398 ? -4.772 2.963 45.729 1.00 85.44 398 LYS A C 1
ATOM 3153 O O . LYS A 1 398 ? -5.218 2.964 46.870 1.00 85.44 398 LYS A O 1
ATOM 3158 N N . ALA A 1 399 ? -5.477 2.503 44.693 1.00 74.94 399 ALA A N 1
ATOM 3159 C CA . ALA A 1 399 ? -6.839 1.988 44.836 1.00 74.94 399 ALA A CA 1
ATOM 3160 C C . ALA A 1 399 ? -6.903 0.754 45.760 1.00 74.94 399 ALA A C 1
ATOM 3162 O O . ALA A 1 399 ? -7.841 0.610 46.541 1.00 74.94 399 ALA A O 1
ATOM 3163 N N . LYS A 1 400 ? -5.887 -0.123 45.719 1.00 76.56 400 LYS A N 1
ATOM 3164 C CA . LYS A 1 400 ? -5.780 -1.270 46.634 1.00 76.56 400 LYS A CA 1
ATOM 3165 C C . LYS A 1 400 ? -5.589 -0.840 48.088 1.00 76.56 400 LYS A C 1
ATOM 3167 O O . LYS A 1 400 ? -6.211 -1.431 48.966 1.00 76.56 400 LYS A O 1
ATOM 3172 N N . GLU A 1 401 ? -4.756 0.165 48.346 1.00 82.75 401 GLU A N 1
ATOM 3173 C CA . GLU A 1 401 ? -4.567 0.717 49.695 1.00 82.75 401 GLU A CA 1
ATOM 3174 C C . GLU A 1 401 ? -5.874 1.309 50.245 1.00 82.75 401 GLU A C 1
ATOM 3176 O O . GLU A 1 401 ? -6.287 0.959 51.353 1.00 82.75 401 GLU A O 1
ATOM 3181 N N . GLU A 1 402 ? -6.575 2.115 49.440 1.00 79.06 402 GLU A N 1
ATOM 3182 C CA . GLU A 1 402 ? -7.877 2.700 49.795 1.00 79.06 402 GLU A CA 1
ATOM 3183 C C . GLU A 1 402 ? -8.931 1.614 50.089 1.00 79.06 402 GLU A C 1
ATOM 3185 O O . GLU A 1 402 ? -9.693 1.712 51.058 1.00 79.06 402 GLU A O 1
ATOM 3190 N N . TYR A 1 403 ? -8.940 0.535 49.300 1.00 74.69 403 TYR A N 1
ATOM 3191 C CA . TYR A 1 403 ? -9.830 -0.605 49.509 1.00 74.69 403 TYR A CA 1
ATOM 3192 C C . TYR A 1 403 ? -9.540 -1.342 50.824 1.00 74.69 403 TYR A C 1
ATOM 3194 O O . TYR A 1 403 ? -10.467 -1.649 51.575 1.00 74.69 403 TYR A O 1
ATOM 3202 N N . ILE A 1 404 ? -8.265 -1.597 51.144 1.00 76.94 404 ILE A N 1
ATOM 3203 C CA . ILE A 1 404 ? -7.862 -2.245 52.404 1.00 76.94 404 ILE A CA 1
ATOM 3204 C C . ILE A 1 404 ? -8.292 -1.396 53.607 1.00 76.94 404 ILE A C 1
ATOM 3206 O O . ILE A 1 404 ? -8.871 -1.926 54.559 1.00 76.94 404 ILE A O 1
ATOM 3210 N N . GLU A 1 405 ? -8.074 -0.079 53.552 1.00 80.81 405 GLU A N 1
ATOM 3211 C CA . GLU A 1 405 ? -8.462 0.837 54.628 1.00 80.81 405 GLU A CA 1
ATOM 3212 C C . GLU A 1 405 ? -9.988 0.864 54.835 1.00 80.81 405 GLU A C 1
ATOM 3214 O O . GLU A 1 405 ? -10.484 0.836 55.967 1.00 80.81 405 GLU A O 1
ATOM 3219 N N . SER A 1 406 ? -10.747 0.863 53.737 1.00 75.19 406 SER A N 1
ATOM 3220 C CA . SER A 1 406 ? -12.208 0.750 53.744 1.00 75.19 406 SER A CA 1
ATOM 3221 C C . SER A 1 406 ? -12.686 -0.565 54.377 1.00 75.19 406 SER A C 1
ATOM 3223 O O . SER A 1 406 ? -13.607 -0.577 55.203 1.00 75.19 406 SER A O 1
ATOM 3225 N N . LEU A 1 407 ? -12.023 -1.680 54.063 1.00 75.25 407 LEU A N 1
ATOM 3226 C CA . LEU A 1 407 ? -12.353 -3.003 54.595 1.00 75.25 407 LEU A CA 1
ATOM 3227 C C . LEU A 1 407 ? -12.140 -3.085 56.115 1.00 75.25 407 LEU A C 1
ATOM 3229 O O . LEU A 1 407 ? -12.961 -3.659 56.837 1.00 75.25 407 LEU A O 1
ATOM 3233 N N . ASP A 1 408 ? -11.076 -2.461 56.618 1.00 80.00 408 ASP A N 1
ATOM 3234 C CA . ASP A 1 408 ? -10.808 -2.361 58.053 1.00 80.00 408 ASP A CA 1
ATOM 3235 C C . ASP A 1 408 ? -11.820 -1.464 58.781 1.00 80.00 408 ASP A C 1
ATOM 3237 O O . ASP A 1 408 ? -12.251 -1.797 59.893 1.00 80.00 408 ASP A O 1
ATOM 3241 N N . LYS A 1 409 ? -12.262 -0.361 58.157 1.00 78.19 409 LYS A N 1
ATOM 3242 C CA . LYS A 1 409 ? -13.358 0.479 58.679 1.00 78.19 409 LYS A CA 1
ATOM 3243 C C . LYS A 1 409 ? -14.661 -0.316 58.768 1.00 78.19 409 LYS A C 1
ATOM 3245 O O . LYS A 1 409 ? -15.298 -0.317 59.822 1.00 78.19 409 LYS A O 1
ATOM 3250 N N . SER A 1 410 ? -15.000 -1.064 57.719 1.00 73.25 410 SER A N 1
ATOM 3251 C CA . SER A 1 410 ? -16.184 -1.929 57.681 1.00 73.25 410 SER A CA 1
ATOM 3252 C C . SER A 1 410 ? -16.184 -2.969 58.814 1.00 73.25 410 SER A C 1
ATOM 3254 O O . SER A 1 410 ? -17.148 -3.052 59.578 1.00 73.25 410 SER A O 1
ATOM 3256 N N . LYS A 1 411 ? -15.063 -3.673 59.042 1.00 77.75 411 LYS A N 1
ATOM 3257 C CA . LYS A 1 411 ? -14.916 -4.626 60.164 1.00 77.75 411 LYS A CA 1
ATOM 3258 C C . LYS A 1 411 ? -15.090 -3.974 61.542 1.00 77.75 411 LYS A C 1
ATOM 3260 O O . LYS A 1 411 ? -15.626 -4.600 62.461 1.00 77.75 411 LYS A O 1
ATOM 3265 N N . LYS A 1 412 ? -14.613 -2.735 61.726 1.00 80.62 412 LYS A N 1
ATOM 3266 C CA . LYS A 1 412 ? -14.785 -1.982 62.984 1.00 80.62 412 LYS A CA 1
ATOM 3267 C C . LYS A 1 412 ? -16.253 -1.619 63.218 1.00 80.62 412 LYS A C 1
ATOM 3269 O O . LYS A 1 412 ? -16.741 -1.815 64.332 1.00 80.62 412 LYS A O 1
ATOM 3274 N N . ILE A 1 413 ? -16.949 -1.155 62.179 1.00 75.31 413 ILE A N 1
ATOM 3275 C CA . ILE A 1 413 ? -18.384 -0.834 62.231 1.00 75.31 413 ILE A CA 1
ATOM 3276 C C . ILE A 1 413 ? -19.201 -2.092 62.535 1.00 75.31 413 ILE A C 1
ATOM 3278 O O . ILE A 1 413 ? -20.033 -2.068 63.438 1.00 75.31 413 ILE A O 1
ATOM 3282 N N . GLU A 1 414 ? -18.905 -3.218 61.885 1.00 74.75 414 GLU A N 1
ATOM 3283 C CA . GLU A 1 414 ? -19.595 -4.490 62.127 1.00 74.75 414 GLU A CA 1
ATOM 3284 C C . GLU A 1 414 ? -19.440 -4.962 63.586 1.00 74.75 414 GLU A C 1
ATOM 3286 O O . GLU A 1 414 ? -20.413 -5.354 64.236 1.00 74.75 414 GLU A O 1
ATOM 3291 N N . LYS A 1 415 ? -18.224 -4.879 64.149 1.00 79.88 415 LYS A N 1
ATOM 3292 C CA . LYS A 1 415 ? -17.981 -5.190 65.569 1.00 79.88 415 LYS A CA 1
ATOM 3293 C C . LYS A 1 415 ? -18.754 -4.258 66.504 1.00 79.88 415 LYS A C 1
ATOM 3295 O O . LYS A 1 415 ? -19.286 -4.727 67.513 1.00 79.88 415 LYS A O 1
ATOM 3300 N N . ALA A 1 416 ? -18.812 -2.962 66.196 1.00 74.38 416 ALA A N 1
ATOM 3301 C CA . ALA A 1 416 ? -19.575 -1.991 66.978 1.00 74.38 416 ALA A CA 1
ATOM 3302 C C . ALA A 1 416 ? -21.083 -2.287 66.917 1.00 74.38 416 ALA A C 1
ATOM 3304 O O . ALA A 1 416 ? -21.724 -2.378 67.962 1.00 74.38 416 ALA A O 1
ATOM 3305 N N . ALA A 1 417 ? -21.623 -2.549 65.725 1.00 73.06 417 ALA A N 1
ATOM 3306 C CA . ALA A 1 417 ? -23.024 -2.903 65.520 1.00 73.06 417 ALA A CA 1
ATOM 3307 C C . ALA A 1 417 ? -23.415 -4.177 66.287 1.00 73.06 417 ALA A C 1
ATOM 3309 O O . ALA A 1 417 ? -24.439 -4.190 66.971 1.00 73.06 417 ALA A O 1
ATOM 3310 N N . LYS A 1 418 ? -22.571 -5.223 66.276 1.00 78.00 418 LYS A N 1
ATOM 3311 C CA . LYS A 1 418 ? -22.793 -6.448 67.072 1.00 78.00 418 LYS A CA 1
ATOM 3312 C C . LYS A 1 418 ? -22.860 -6.164 68.577 1.00 78.00 418 LYS A C 1
ATOM 3314 O O . LYS A 1 418 ? -23.732 -6.703 69.255 1.00 78.00 418 LYS A O 1
ATOM 3319 N N . ARG A 1 419 ? -21.983 -5.296 69.101 1.00 78.31 419 ARG A N 1
ATOM 3320 C CA . ARG A 1 419 ? -22.001 -4.885 70.520 1.00 78.31 419 ARG A CA 1
ATOM 3321 C C . ARG A 1 419 ? -23.267 -4.109 70.878 1.00 78.31 419 ARG A C 1
ATOM 3323 O O . ARG A 1 419 ? -23.873 -4.403 71.903 1.00 78.31 419 ARG A O 1
ATOM 3330 N N . ILE A 1 420 ? -23.671 -3.155 70.038 1.00 76.88 420 ILE A N 1
ATOM 3331 C CA . ILE A 1 420 ? -24.882 -2.351 70.261 1.00 76.88 420 ILE A CA 1
ATOM 3332 C C . ILE A 1 420 ? -26.124 -3.249 70.213 1.00 76.88 420 ILE A C 1
ATOM 3334 O O . ILE A 1 420 ? -26.963 -3.172 71.101 1.00 76.88 420 ILE A O 1
ATOM 3338 N N . THR A 1 421 ? -26.197 -4.171 69.251 1.00 76.75 421 THR A N 1
ATOM 3339 C CA . THR A 1 421 ? -27.314 -5.125 69.120 1.00 76.75 421 THR A CA 1
ATOM 3340 C C . THR A 1 421 ? -27.430 -6.044 70.339 1.00 76.75 421 THR A C 1
ATOM 3342 O O . THR A 1 421 ? -28.530 -6.302 70.824 1.00 76.75 421 THR A O 1
ATOM 3345 N N . LEU A 1 422 ? -26.299 -6.521 70.872 1.00 82.88 422 LEU A N 1
ATOM 3346 C CA . LEU A 1 422 ? -26.281 -7.322 72.098 1.00 82.88 422 LEU A CA 1
ATOM 3347 C C . LEU A 1 422 ? -26.762 -6.508 73.307 1.00 82.88 422 LEU A C 1
ATOM 3349 O O . LEU A 1 422 ? -27.586 -6.991 74.079 1.00 82.88 422 LEU A O 1
ATOM 3353 N N . LYS A 1 423 ? -26.284 -5.265 73.443 1.00 79.00 423 LYS A N 1
ATOM 3354 C CA . LYS A 1 423 ? -26.691 -4.353 74.519 1.00 79.00 423 LYS A CA 1
ATOM 3355 C C . LYS A 1 423 ? -28.184 -4.017 74.432 1.00 79.00 423 LYS A C 1
ATOM 3357 O O . LYS A 1 423 ? -28.865 -4.036 75.451 1.00 79.00 423 LYS A O 1
ATOM 3362 N N . LYS A 1 424 ? -28.709 -3.812 73.219 1.00 77.56 424 LYS A N 1
ATOM 3363 C CA . LYS A 1 424 ? -30.143 -3.645 72.957 1.00 77.56 424 LYS A CA 1
ATOM 3364 C C . LYS A 1 424 ? -30.940 -4.858 73.441 1.00 77.56 424 LYS A C 1
ATOM 3366 O O . LYS A 1 424 ? -31.873 -4.689 74.213 1.00 77.56 424 LYS A O 1
ATOM 3371 N N . LYS A 1 425 ? -30.539 -6.081 73.065 1.00 79.38 425 LYS A N 1
ATOM 3372 C CA . LYS A 1 425 ? -31.193 -7.316 73.540 1.00 79.38 425 LYS A CA 1
ATOM 3373 C C . LYS A 1 425 ? -31.227 -7.409 75.067 1.00 79.38 425 LYS A C 1
ATOM 3375 O O . LYS A 1 425 ? -32.263 -7.756 75.620 1.00 79.38 425 LYS A O 1
ATOM 3380 N N . GLN A 1 426 ? -30.121 -7.070 75.732 1.00 80.31 426 GLN A N 1
ATOM 3381 C CA . GLN A 1 426 ? -30.043 -7.050 77.197 1.00 80.31 426 GLN A CA 1
ATOM 3382 C C . GLN A 1 426 ? -30.988 -6.009 77.816 1.00 80.31 426 GLN A C 1
ATOM 3384 O O . GLN A 1 426 ? -31.601 -6.284 78.843 1.00 80.31 426 GLN A O 1
ATOM 3389 N N . LEU A 1 427 ? -31.120 -4.826 77.207 1.00 77.25 427 LEU A N 1
ATOM 3390 C CA . LEU A 1 427 ? -32.051 -3.782 77.652 1.00 77.25 427 LEU A CA 1
ATOM 3391 C C . LEU A 1 427 ? -33.515 -4.186 77.432 1.00 77.25 427 LEU A C 1
ATOM 3393 O O . LEU A 1 427 ? -34.326 -4.029 78.337 1.00 77.25 427 LEU A O 1
ATOM 3397 N N . GLU A 1 428 ? -33.849 -4.775 76.282 1.00 74.94 428 GLU A N 1
ATOM 3398 C CA . GLU A 1 428 ? -35.196 -5.298 76.009 1.00 74.94 428 GLU A CA 1
ATOM 3399 C C . GLU A 1 428 ? -35.577 -6.446 76.958 1.00 74.94 428 GLU A C 1
ATOM 3401 O O . GLU A 1 428 ? -36.732 -6.579 77.356 1.00 74.94 428 GLU A O 1
ATOM 3406 N N . GLU A 1 429 ? -34.622 -7.310 77.307 1.00 80.56 429 GLU A N 1
ATOM 3407 C CA . GLU A 1 429 ? -34.817 -8.394 78.274 1.00 80.56 429 GLU A CA 1
ATOM 3408 C C . GLU A 1 429 ? -35.009 -7.854 79.696 1.00 80.56 429 GLU A C 1
ATOM 3410 O O . GLU A 1 429 ? -35.927 -8.286 80.389 1.00 80.56 429 GLU A O 1
ATOM 3415 N N . LYS A 1 430 ? -34.231 -6.838 80.097 1.00 77.06 430 LYS A N 1
ATOM 3416 C CA . LYS A 1 430 ? -34.476 -6.099 81.342 1.00 77.06 430 LYS A CA 1
ATOM 3417 C C . LYS A 1 430 ? -35.871 -5.484 81.356 1.00 77.06 430 LYS A C 1
ATOM 3419 O O . LYS A 1 430 ? -36.610 -5.751 82.288 1.00 77.06 430 LYS A O 1
ATOM 3424 N N . LEU A 1 431 ? -36.263 -4.759 80.308 1.00 70.56 431 LEU A N 1
ATOM 3425 C CA . LEU A 1 431 ? -37.588 -4.139 80.189 1.00 70.56 431 LEU A CA 1
ATOM 3426 C C . LEU A 1 431 ? -38.731 -5.171 80.293 1.00 70.56 431 LEU A C 1
ATOM 3428 O O . LEU A 1 431 ? -39.738 -4.917 80.956 1.00 70.56 431 LEU A O 1
ATOM 3432 N N . ARG A 1 432 ? -38.570 -6.353 79.680 1.00 70.81 432 ARG A N 1
ATOM 3433 C CA . ARG A 1 432 ? -39.515 -7.481 79.800 1.00 70.81 432 ARG A CA 1
ATOM 3434 C C . ARG A 1 432 ? -39.615 -8.027 81.227 1.00 70.81 432 ARG A C 1
ATOM 3436 O O . ARG A 1 432 ? -40.705 -8.384 81.657 1.00 70.81 432 ARG A O 1
ATOM 3443 N N . ASN A 1 433 ? -38.509 -8.070 81.962 1.00 70.75 433 ASN A N 1
ATOM 3444 C CA . ASN A 1 433 ? -38.502 -8.533 83.349 1.00 70.75 433 ASN A CA 1
ATOM 3445 C C . ASN A 1 433 ? -39.084 -7.474 84.307 1.00 70.75 433 ASN A C 1
ATOM 3447 O O . ASN A 1 433 ? -39.845 -7.824 85.202 1.00 70.75 433 ASN A O 1
ATOM 3451 N N . THR A 1 434 ? -38.822 -6.180 84.077 1.00 64.06 434 THR A N 1
ATOM 3452 C CA . THR A 1 434 ? -39.370 -5.071 84.886 1.00 64.06 434 THR A CA 1
ATOM 3453 C C . THR A 1 434 ? -40.874 -4.866 84.684 1.00 64.06 434 THR A C 1
ATOM 3455 O O . THR A 1 434 ? -41.545 -4.333 85.553 1.00 64.06 434 THR A O 1
ATOM 3458 N N . THR A 1 435 ? -41.436 -5.290 83.550 1.00 54.94 435 THR A N 1
ATOM 3459 C CA . THR A 1 435 ? -42.888 -5.214 83.293 1.00 54.94 435 THR A CA 1
ATOM 3460 C C . THR A 1 435 ? -43.688 -6.325 83.989 1.00 54.94 435 THR A C 1
ATOM 3462 O O . THR A 1 435 ? -44.910 -6.216 84.079 1.00 54.94 435 THR A O 1
ATOM 3465 N N . GLY A 1 436 ? -43.021 -7.364 84.513 1.00 54.94 436 GLY A N 1
ATOM 3466 C CA . GLY A 1 436 ? -43.632 -8.441 85.303 1.00 54.94 436 GLY A CA 1
ATOM 3467 C C . GLY A 1 436 ? -43.710 -8.172 86.814 1.00 54.94 436 GLY A C 1
ATOM 3468 O O . GLY A 1 436 ? -44.544 -8.773 87.489 1.00 54.94 436 GLY A O 1
ATOM 3469 N N . GLU A 1 437 ? -42.898 -7.254 87.345 1.00 52.47 437 GLU A N 1
ATOM 3470 C CA . GLU A 1 437 ? -42.915 -6.826 88.749 1.00 52.47 437 GLU A CA 1
ATOM 3471 C C . GLU A 1 437 ? -43.385 -5.367 88.845 1.00 52.47 437 GLU A C 1
ATOM 3473 O O . GLU A 1 437 ? -42.940 -4.494 88.111 1.00 52.47 437 GLU A O 1
ATOM 3478 N N . THR A 1 438 ? -44.326 -5.082 89.742 1.00 43.75 438 THR A N 1
ATOM 3479 C CA . THR A 1 438 ? -44.974 -3.773 89.932 1.00 43.75 438 THR A CA 1
ATOM 3480 C C . THR A 1 438 ? -44.002 -2.651 90.348 1.00 43.75 438 THR A C 1
ATOM 3482 O O . THR A 1 438 ? -43.959 -2.269 91.515 1.00 43.75 438 THR A O 1
ATOM 3485 N N . MET A 1 439 ? -43.264 -2.066 89.400 1.00 47.62 439 MET A N 1
ATOM 3486 C CA . MET A 1 439 ? -42.568 -0.779 89.548 1.00 47.62 439 MET A CA 1
ATOM 3487 C C . MET A 1 439 ? -42.763 0.084 88.290 1.00 47.62 439 MET A C 1
ATOM 3489 O O . MET A 1 439 ? -42.152 -0.127 87.251 1.00 47.62 439 MET A O 1
ATOM 3493 N N . ILE A 1 440 ? -43.645 1.083 88.399 1.00 53.75 440 ILE A N 1
ATOM 3494 C CA . ILE A 1 440 ? -44.097 1.961 87.299 1.00 53.75 440 ILE A CA 1
ATOM 3495 C C . ILE A 1 440 ? -43.099 3.111 87.009 1.00 53.75 440 ILE A C 1
ATOM 3497 O O . ILE A 1 440 ? -43.209 3.779 85.985 1.00 53.75 440 ILE A O 1
ATOM 3501 N N . LEU A 1 441 ? -42.099 3.342 87.871 1.00 51.16 441 LEU A N 1
ATOM 3502 C CA . LEU A 1 441 ? -41.237 4.537 87.819 1.00 51.16 441 LEU A CA 1
ATOM 3503 C C . LEU A 1 441 ? -40.039 4.454 86.848 1.00 51.16 441 LEU A C 1
ATOM 3505 O O . LEU A 1 441 ? -39.620 5.496 86.355 1.00 51.16 441 LEU A O 1
ATOM 3509 N N . ASP A 1 442 ? -39.538 3.261 86.503 1.00 53.59 442 ASP A N 1
ATOM 3510 C CA . ASP A 1 442 ? -38.303 3.114 85.697 1.00 53.59 442 ASP A CA 1
ATOM 3511 C C . ASP A 1 442 ? -38.540 2.822 84.198 1.00 53.59 442 ASP A C 1
ATOM 3513 O O . ASP A 1 442 ? -37.610 2.844 83.389 1.00 53.59 442 ASP A O 1
ATOM 3517 N N . ILE A 1 443 ? -39.788 2.560 83.797 1.00 57.56 443 ILE A N 1
ATOM 3518 C CA . ILE A 1 443 ? -40.152 2.117 82.438 1.00 57.56 443 ILE A CA 1
ATOM 3519 C C . ILE A 1 443 ? -39.878 3.180 81.350 1.00 57.56 443 ILE A C 1
ATOM 3521 O O . ILE A 1 443 ? -39.337 2.803 80.308 1.00 57.56 443 ILE A O 1
ATOM 3525 N N . PRO A 1 444 ? -40.181 4.483 81.544 1.00 63.19 444 PRO A N 1
ATOM 3526 C CA . PRO A 1 444 ? -39.928 5.504 80.520 1.00 63.19 444 PRO A CA 1
ATOM 3527 C C . PRO A 1 444 ? -38.432 5.697 80.229 1.00 63.19 444 PRO A C 1
ATOM 3529 O O . PRO A 1 444 ? -38.028 5.762 79.074 1.00 63.19 444 PRO A O 1
ATOM 3532 N N . SER A 1 445 ? -37.605 5.682 81.279 1.00 67.69 445 SER A N 1
ATOM 3533 C CA . SER A 1 445 ? -36.141 5.795 81.189 1.00 67.69 445 SER A CA 1
ATOM 3534 C C . SER A 1 445 ? -35.527 4.666 80.348 1.00 67.69 445 SER A C 1
ATOM 3536 O O . SER A 1 445 ? -34.733 4.902 79.439 1.00 67.69 445 SER A O 1
ATOM 3538 N N . LEU A 1 446 ? -35.965 3.424 80.581 1.00 62.50 446 LEU A N 1
ATOM 3539 C CA . LEU A 1 446 ? -35.505 2.263 79.812 1.00 62.50 446 LEU A CA 1
ATOM 3540 C C . LEU A 1 446 ? -35.998 2.274 78.355 1.00 62.50 446 LEU A C 1
ATOM 3542 O O . LEU A 1 446 ? -35.307 1.755 77.478 1.00 62.50 446 LEU A O 1
ATOM 3546 N N . GLN A 1 447 ? -37.174 2.843 78.076 1.00 67.19 447 GLN A N 1
ATOM 3547 C CA . GLN A 1 447 ? -37.676 3.003 76.706 1.00 67.19 447 GLN A CA 1
ATOM 3548 C C . GLN A 1 447 ? -36.849 4.018 75.908 1.00 67.19 447 GLN A C 1
ATOM 3550 O O . GLN A 1 447 ? -36.533 3.750 74.746 1.00 67.19 447 GLN A O 1
ATOM 3555 N N . ASP A 1 448 ? -36.438 5.121 76.535 1.00 74.06 448 ASP A N 1
ATOM 3556 C CA . ASP A 1 448 ? -35.556 6.114 75.917 1.00 74.06 448 ASP A CA 1
ATOM 3557 C C . ASP A 1 448 ? -34.174 5.519 75.596 1.00 74.06 448 ASP A C 1
ATOM 3559 O O . ASP A 1 448 ? -33.674 5.690 74.483 1.00 74.06 448 ASP A O 1
ATOM 3563 N N . GLU A 1 449 ? -33.596 4.719 76.502 1.00 71.12 449 GLU A N 1
ATOM 3564 C CA . GLU A 1 449 ? -32.321 4.022 76.257 1.00 71.12 449 GLU A CA 1
ATOM 3565 C C . GLU A 1 449 ? -32.407 2.991 75.114 1.00 71.12 449 GLU A C 1
ATOM 3567 O O . GLU A 1 449 ? -31.465 2.837 74.327 1.00 71.12 449 GLU A O 1
ATOM 3572 N N . VAL A 1 450 ? -33.530 2.269 74.992 1.00 70.06 450 VAL A N 1
ATOM 3573 C CA . VAL A 1 450 ? -33.758 1.323 73.884 1.00 70.06 450 VAL A CA 1
ATOM 3574 C C . VAL A 1 450 ? -33.889 2.068 72.554 1.00 70.06 450 VAL A C 1
ATOM 3576 O O . VAL A 1 450 ? -33.287 1.650 71.563 1.00 70.06 450 VAL A O 1
ATOM 3579 N N . MET A 1 451 ? -34.618 3.183 72.532 1.00 73.75 451 MET A N 1
ATOM 3580 C CA . MET A 1 451 ? -34.801 4.023 71.346 1.00 73.75 451 MET A CA 1
ATOM 3581 C C . MET A 1 451 ? -33.488 4.692 70.902 1.00 73.75 451 MET A C 1
ATOM 3583 O O . MET A 1 451 ? -33.180 4.742 69.708 1.00 73.75 451 MET A O 1
ATOM 3587 N N . GLU A 1 452 ? -32.659 5.143 71.843 1.00 74.94 452 GLU A N 1
ATOM 3588 C CA . GLU A 1 452 ? -31.323 5.670 71.552 1.00 74.94 452 GLU A CA 1
ATOM 3589 C C . GLU A 1 452 ? -30.406 4.582 70.962 1.00 74.94 452 GLU A C 1
ATOM 3591 O O . GLU A 1 452 ? -29.707 4.813 69.968 1.00 74.94 452 GLU A O 1
ATOM 3596 N N . ALA A 1 453 ? -30.469 3.357 71.498 1.00 66.25 453 ALA A N 1
ATOM 3597 C CA . ALA A 1 453 ? -29.750 2.213 70.944 1.00 66.25 453 ALA A CA 1
ATOM 3598 C C . ALA A 1 453 ? -30.228 1.842 69.525 1.00 66.25 453 ALA A C 1
ATOM 3600 O O . ALA A 1 453 ? -29.396 1.495 68.683 1.00 66.25 453 ALA A O 1
ATOM 3601 N N . GLU A 1 454 ? -31.529 1.937 69.223 1.00 72.25 454 GLU A N 1
ATOM 3602 C CA . GLU A 1 454 ? -32.072 1.717 67.871 1.00 72.25 454 GLU A CA 1
ATOM 3603 C C . GLU A 1 454 ? -31.565 2.742 66.861 1.00 72.25 454 GLU A C 1
ATOM 3605 O O . GLU A 1 454 ? -31.102 2.365 65.780 1.00 72.25 454 GLU A O 1
ATOM 3610 N N . ASN A 1 455 ? -31.586 4.023 67.229 1.00 75.19 455 ASN A N 1
ATOM 3611 C CA . ASN A 1 455 ? -31.051 5.087 66.387 1.00 75.19 455 ASN A CA 1
ATOM 3612 C C . ASN A 1 455 ? -29.559 4.870 66.107 1.00 75.19 455 ASN A C 1
ATOM 3614 O O . ASN A 1 455 ? -29.118 4.997 64.966 1.00 75.19 455 ASN A O 1
ATOM 3618 N N . LEU A 1 456 ? -28.786 4.449 67.111 1.00 74.69 456 LEU A N 1
ATOM 3619 C CA . LEU A 1 456 ? -27.359 4.178 66.951 1.00 74.69 456 LEU A CA 1
ATOM 3620 C C . LEU A 1 456 ? -27.077 2.979 66.024 1.00 74.69 456 LEU A C 1
ATOM 3622 O O . LEU A 1 456 ? -26.131 3.029 65.233 1.00 74.69 456 LEU A O 1
ATOM 3626 N N . VAL A 1 457 ? -27.890 1.913 66.084 1.00 71.12 457 VAL A N 1
ATOM 3627 C CA . VAL A 1 457 ? -27.803 0.779 65.138 1.00 71.12 457 VAL A CA 1
ATOM 3628 C C . VAL A 1 457 ? -28.087 1.247 63.715 1.00 71.12 457 VAL A C 1
ATOM 3630 O O . VAL A 1 457 ? -27.344 0.886 62.802 1.00 71.12 457 VAL A O 1
ATOM 3633 N N . ARG A 1 458 ? -29.126 2.067 63.528 1.00 74.75 458 ARG A N 1
ATOM 3634 C CA . ARG A 1 458 ? -29.530 2.573 62.213 1.00 74.75 458 ARG A CA 1
ATOM 3635 C C . ARG A 1 458 ? -28.439 3.438 61.580 1.00 74.75 458 ARG A C 1
ATOM 3637 O O . ARG A 1 458 ? -28.019 3.149 60.467 1.00 74.75 458 ARG A O 1
ATOM 3644 N N . THR A 1 459 ? -27.872 4.381 62.332 1.00 80.56 459 THR A N 1
ATOM 3645 C CA . THR A 1 459 ? -26.753 5.217 61.861 1.00 80.56 459 THR A CA 1
ATOM 3646 C C . THR A 1 459 ? -25.538 4.376 61.459 1.00 80.56 459 THR A C 1
ATOM 3648 O O . THR A 1 459 ? -24.912 4.628 60.432 1.00 80.56 459 THR A O 1
ATOM 3651 N N . LYS A 1 460 ? -25.205 3.332 62.233 1.00 73.12 460 LYS A N 1
ATOM 3652 C CA . LYS A 1 460 ? -24.087 2.432 61.899 1.00 73.12 460 LYS A CA 1
ATOM 3653 C C . LYS A 1 460 ? -24.367 1.554 60.679 1.00 73.12 460 LYS A C 1
ATOM 3655 O O . LYS A 1 460 ? -23.425 1.196 59.974 1.00 73.12 460 LYS A O 1
ATOM 3660 N N . HIS A 1 461 ? -25.628 1.219 60.422 1.00 71.94 461 HIS A N 1
ATOM 3661 C CA . HIS A 1 461 ? -26.037 0.517 59.209 1.00 71.94 461 HIS A CA 1
ATOM 3662 C C . HIS A 1 461 ? -25.918 1.414 57.969 1.00 71.94 461 HIS A C 1
ATOM 3664 O O . HIS A 1 461 ? -25.333 0.988 56.976 1.00 71.94 461 HIS A O 1
ATOM 3670 N N . ASP A 1 462 ? -26.354 2.672 58.059 1.00 76.62 462 ASP A N 1
ATOM 3671 C CA . ASP A 1 462 ? -26.241 3.647 56.967 1.00 76.62 462 ASP A CA 1
ATOM 3672 C C . ASP A 1 462 ? -24.765 3.946 56.622 1.00 76.62 462 ASP A C 1
ATOM 3674 O O . ASP A 1 462 ? -24.385 3.982 55.448 1.00 76.62 462 ASP A O 1
ATOM 3678 N N . GLU A 1 463 ? -23.896 4.079 57.636 1.00 77.19 463 GLU A N 1
ATOM 3679 C CA . GLU A 1 463 ? -22.438 4.190 57.449 1.00 77.19 463 GLU A CA 1
ATOM 3680 C C . GLU A 1 463 ? -21.855 2.971 56.706 1.00 77.19 463 GLU A C 1
ATOM 3682 O O . GLU A 1 463 ? -20.981 3.114 55.845 1.00 77.19 463 GLU A O 1
ATOM 3687 N N . TRP A 1 464 ? -22.336 1.765 57.023 1.00 73.94 464 TRP A N 1
ATOM 3688 C CA . TRP A 1 464 ? -21.898 0.524 56.383 1.00 73.94 464 TRP A CA 1
ATOM 3689 C C . TRP A 1 464 ? -22.377 0.417 54.926 1.00 73.94 464 TRP A C 1
ATOM 3691 O O . TRP A 1 464 ? -21.586 0.059 54.050 1.00 73.94 464 TRP A O 1
ATOM 3701 N N . GLU A 1 465 ? -23.625 0.793 54.629 1.00 72.38 465 GLU A N 1
ATOM 3702 C CA . GLU A 1 465 ? -24.134 0.834 53.251 1.00 72.38 465 GLU A CA 1
ATOM 3703 C C . GLU A 1 465 ? -23.379 1.845 52.374 1.00 72.38 465 GLU A C 1
ATOM 3705 O O . GLU A 1 465 ? -23.062 1.555 51.213 1.00 72.38 465 GLU A O 1
ATOM 3710 N N . ALA A 1 466 ? -23.038 3.016 52.924 1.00 77.44 466 ALA A N 1
ATOM 3711 C CA . ALA A 1 466 ? -22.242 4.023 52.225 1.00 77.44 466 ALA A CA 1
ATOM 3712 C C . ALA A 1 466 ? -20.845 3.489 51.846 1.00 77.44 466 ALA A C 1
ATOM 3714 O O . ALA A 1 466 ? -20.386 3.682 50.716 1.00 77.44 466 ALA A O 1
ATOM 3715 N N . LEU A 1 467 ? -20.200 2.748 52.754 1.00 74.19 467 LEU A N 1
ATOM 3716 C CA . LEU A 1 467 ? -18.923 2.068 52.505 1.00 74.19 467 LEU A CA 1
ATOM 3717 C C . LEU A 1 467 ? -19.030 0.999 51.407 1.00 74.19 467 LEU A C 1
ATOM 3719 O O . LEU A 1 467 ? -18.155 0.923 50.543 1.00 74.19 467 LEU A O 1
ATOM 3723 N N . ILE A 1 468 ? -20.111 0.213 51.379 1.00 72.12 468 ILE A N 1
ATOM 3724 C CA . ILE A 1 468 ? -20.342 -0.789 50.323 1.00 72.12 468 ILE A CA 1
ATOM 3725 C C . ILE A 1 468 ? -20.481 -0.133 48.949 1.00 72.12 468 ILE A C 1
ATOM 3727 O O . ILE A 1 468 ? -19.907 -0.623 47.974 1.00 72.12 468 ILE A O 1
ATOM 3731 N N . LYS A 1 469 ? -21.228 0.974 48.854 1.00 77.94 469 LYS A N 1
ATOM 3732 C CA . LYS A 1 469 ? -21.355 1.731 47.599 1.00 77.94 469 LYS A CA 1
ATOM 3733 C C . LYS A 1 469 ? -20.005 2.264 47.118 1.00 77.94 469 LYS A C 1
ATOM 3735 O O . LYS A 1 469 ? -19.703 2.131 45.934 1.00 77.94 469 LYS A O 1
ATOM 3740 N N . SER A 1 470 ? -19.193 2.807 48.025 1.00 77.69 470 SER A N 1
ATOM 3741 C CA . SER A 1 470 ? -17.843 3.290 47.706 1.00 77.69 470 SER A CA 1
ATOM 3742 C C . SER A 1 470 ? -16.936 2.166 47.182 1.00 77.69 470 SER A C 1
ATOM 3744 O O . SER A 1 470 ? -16.322 2.303 46.126 1.00 77.69 470 SER A O 1
ATOM 3746 N N . ASN A 1 471 ? -16.935 1.001 47.841 1.00 75.62 471 ASN A N 1
ATOM 3747 C CA . ASN A 1 471 ? -16.132 -0.152 47.414 1.00 75.62 471 ASN A CA 1
ATOM 3748 C C . ASN A 1 471 ? -16.545 -0.691 46.040 1.00 75.62 471 ASN A C 1
ATOM 3750 O O . ASN A 1 471 ? -15.680 -0.983 45.221 1.00 75.62 471 ASN A O 1
ATOM 3754 N N . LYS A 1 472 ? -17.850 -0.748 45.742 1.00 78.25 472 LYS A N 1
ATOM 3755 C CA . LYS A 1 472 ? -18.326 -1.115 44.398 1.00 78.25 472 LYS A CA 1
ATOM 3756 C C . LYS A 1 472 ? -17.837 -0.140 43.324 1.00 78.25 472 LYS A C 1
ATOM 3758 O O . LYS A 1 472 ? -17.524 -0.569 42.219 1.00 78.25 472 LYS A O 1
ATOM 3763 N N . SER A 1 473 ? -17.770 1.156 43.634 1.00 78.19 473 SER A N 1
ATOM 3764 C CA . SER A 1 473 ? -17.230 2.160 42.709 1.00 78.19 473 SER A CA 1
ATOM 3765 C C . SER A 1 473 ? -15.735 1.952 42.448 1.00 78.19 473 SER A C 1
ATOM 3767 O O . SER A 1 473 ? -15.292 2.102 41.311 1.00 78.19 473 SER A O 1
ATOM 3769 N N . LEU A 1 474 ? -14.966 1.591 43.479 1.00 77.00 474 LEU A N 1
ATOM 3770 C CA . LEU A 1 474 ? -13.540 1.278 43.353 1.00 77.00 474 LEU A CA 1
ATOM 3771 C C . LEU A 1 474 ? -13.305 0.017 42.512 1.00 77.00 474 LEU A C 1
ATOM 3773 O O . LEU A 1 474 ? -12.436 0.032 41.645 1.00 77.00 474 LEU A O 1
ATOM 3777 N N . ASP A 1 475 ? -14.105 -1.037 42.701 1.00 74.62 475 ASP A N 1
ATOM 3778 C CA . ASP A 1 475 ? -14.000 -2.272 41.908 1.00 74.62 475 ASP A CA 1
ATOM 3779 C C . ASP A 1 475 ? -14.220 -2.012 40.408 1.00 74.62 475 ASP A C 1
ATOM 3781 O O . ASP A 1 475 ? -13.502 -2.550 39.563 1.00 74.62 475 ASP A O 1
ATOM 3785 N N . VAL A 1 476 ? -15.184 -1.152 40.058 1.00 79.50 476 VAL A N 1
ATOM 3786 C CA . VAL A 1 476 ? -15.428 -0.751 38.662 1.00 79.50 476 VAL A CA 1
ATOM 3787 C C . VAL A 1 476 ? -14.219 -0.017 38.080 1.00 79.50 476 VAL A C 1
ATOM 3789 O O . VAL A 1 476 ? -13.796 -0.326 36.965 1.00 79.50 476 VAL A O 1
ATOM 3792 N N . GLU A 1 477 ? -13.630 0.915 38.830 1.00 75.88 477 GLU A N 1
ATOM 3793 C CA . GLU A 1 477 ? -12.467 1.680 38.371 1.00 75.88 477 GLU A CA 1
ATOM 3794 C C . GLU A 1 477 ? -11.210 0.804 38.241 1.00 75.88 477 GLU A C 1
ATOM 3796 O O . GLU A 1 477 ? -10.480 0.910 37.256 1.00 75.88 477 GLU A O 1
ATOM 3801 N N . VAL A 1 478 ? -10.979 -0.126 39.174 1.00 75.50 478 VAL A N 1
ATOM 3802 C CA . VAL A 1 478 ? -9.872 -1.092 39.087 1.00 75.50 478 VAL A CA 1
ATOM 3803 C C . VAL A 1 478 ? -10.030 -1.993 37.862 1.00 75.50 478 VAL A C 1
ATOM 3805 O O . VAL A 1 478 ? -9.068 -2.163 37.115 1.00 75.50 478 VAL A O 1
ATOM 3808 N N . ASN A 1 479 ? -11.232 -2.517 37.603 1.00 76.81 479 ASN A N 1
ATOM 3809 C CA . ASN A 1 479 ? -11.497 -3.338 36.417 1.00 76.81 479 ASN A CA 1
ATOM 3810 C C . ASN A 1 479 ? -11.285 -2.554 35.113 1.00 76.81 479 ASN A C 1
ATOM 3812 O O . ASN A 1 479 ? -10.713 -3.085 34.160 1.00 76.81 479 ASN A O 1
ATOM 3816 N N . ARG A 1 480 ? -11.674 -1.273 35.085 1.00 82.62 480 ARG A N 1
ATOM 3817 C CA . ARG A 1 480 ? -11.425 -0.374 33.951 1.00 82.62 480 ARG A CA 1
ATOM 3818 C C . ARG A 1 480 ? -9.927 -0.214 33.680 1.00 82.62 480 ARG A C 1
ATOM 3820 O O . ARG A 1 480 ? -9.491 -0.378 32.545 1.00 82.62 480 ARG A O 1
ATOM 3827 N N . ILE A 1 481 ? -9.129 0.052 34.717 1.00 75.19 481 ILE A N 1
ATOM 3828 C CA . ILE A 1 481 ? -7.672 0.223 34.585 1.00 75.19 481 ILE A CA 1
ATOM 3829 C C . ILE A 1 481 ? -6.984 -1.097 34.196 1.00 75.19 481 ILE A C 1
ATOM 3831 O O . ILE A 1 481 ? -6.034 -1.079 33.413 1.00 75.19 481 ILE A O 1
ATOM 3835 N N . MET A 1 482 ? -7.456 -2.240 34.707 1.00 74.19 482 MET A N 1
ATOM 3836 C CA . MET A 1 482 ? -6.941 -3.565 34.335 1.00 74.19 482 MET A CA 1
ATOM 3837 C C . MET A 1 482 ? -7.185 -3.871 32.854 1.00 74.19 482 MET A C 1
ATOM 3839 O O . MET A 1 482 ? -6.254 -4.278 32.164 1.00 74.19 482 MET A O 1
ATOM 3843 N N . SER A 1 483 ? -8.387 -3.586 32.346 1.00 78.81 483 SER A N 1
ATOM 3844 C CA . SER A 1 483 ? -8.703 -3.739 30.921 1.00 78.81 483 SER A CA 1
ATOM 3845 C C . SER A 1 483 ? -7.835 -2.831 30.038 1.00 78.81 483 SER A C 1
ATOM 3847 O O . SER A 1 483 ? -7.274 -3.290 29.044 1.00 78.81 483 SER A O 1
ATOM 3849 N N . GLU A 1 484 ? -7.627 -1.568 30.433 1.00 76.94 484 GLU A N 1
ATOM 3850 C CA . GLU A 1 484 ? -6.692 -0.676 29.730 1.00 76.94 484 GLU A CA 1
ATOM 3851 C C . GLU A 1 484 ? -5.248 -1.213 29.743 1.00 76.94 484 GLU A C 1
ATOM 3853 O O . GLU A 1 484 ? -4.509 -1.041 28.773 1.00 76.94 484 GLU A O 1
ATOM 3858 N N . ALA A 1 485 ? -4.811 -1.839 30.840 1.00 73.31 485 ALA A N 1
ATOM 3859 C CA . ALA A 1 485 ? -3.471 -2.412 30.955 1.00 73.31 485 ALA A CA 1
ATOM 3860 C C . ALA A 1 485 ? -3.282 -3.660 30.075 1.00 73.31 485 ALA A C 1
ATOM 3862 O O . ALA A 1 485 ? -2.216 -3.821 29.474 1.00 73.31 485 ALA A O 1
ATOM 3863 N N . GLU A 1 486 ? -4.299 -4.515 29.969 1.00 78.81 486 GLU A N 1
ATOM 3864 C CA . GLU A 1 486 ? -4.313 -5.657 29.046 1.00 78.81 486 GLU A CA 1
ATOM 3865 C C . GLU A 1 486 ? -4.198 -5.195 27.589 1.00 78.81 486 GLU A C 1
ATOM 3867 O O . GLU A 1 486 ? -3.316 -5.670 26.872 1.00 78.81 486 GLU A O 1
ATOM 3872 N N . GLU A 1 487 ? -4.980 -4.189 27.183 1.00 77.62 487 GLU A N 1
ATOM 3873 C CA . GLU A 1 487 ? -4.915 -3.627 25.828 1.00 77.62 487 GLU A CA 1
ATOM 3874 C C . GLU A 1 487 ? -3.518 -3.063 25.512 1.00 77.62 487 GLU A C 1
ATOM 3876 O O . GLU A 1 487 ? -2.965 -3.273 24.428 1.00 77.62 487 GLU A O 1
ATOM 3881 N N . VAL A 1 488 ? -2.898 -2.359 26.467 1.00 75.94 488 VAL A N 1
ATOM 3882 C CA . VAL A 1 488 ? -1.533 -1.840 26.289 1.00 75.94 488 VAL A CA 1
ATOM 3883 C C . VAL A 1 488 ? -0.512 -2.978 26.175 1.00 75.94 488 VAL A C 1
ATOM 3885 O O . VAL A 1 488 ? 0.416 -2.875 25.372 1.00 75.94 488 VAL A O 1
ATOM 3888 N N . THR A 1 489 ? -0.688 -4.066 26.927 1.00 75.62 489 THR A N 1
ATOM 3889 C CA . THR A 1 489 ? 0.209 -5.234 26.911 1.00 75.62 489 THR A CA 1
ATOM 3890 C C . THR A 1 489 ? 0.131 -5.979 25.579 1.00 75.62 489 THR A C 1
ATOM 3892 O O . THR A 1 489 ? 1.162 -6.300 24.989 1.00 75.62 489 THR A O 1
ATOM 3895 N N . GLU A 1 490 ? -1.074 -6.182 25.047 1.00 80.69 490 GLU A N 1
ATOM 3896 C CA . GLU A 1 490 ? -1.278 -6.806 23.737 1.00 80.69 490 GLU A CA 1
ATOM 3897 C C . GLU A 1 490 ? -0.660 -5.962 22.612 1.00 80.69 490 GLU A C 1
ATOM 3899 O O . GLU A 1 490 ? 0.043 -6.473 21.733 1.00 80.69 490 GLU A O 1
ATOM 3904 N N . ARG A 1 491 ? -0.831 -4.637 22.682 1.00 77.31 491 ARG A N 1
ATOM 3905 C CA . ARG A 1 491 ? -0.207 -3.707 21.733 1.00 77.31 491 ARG A CA 1
ATOM 3906 C C . ARG A 1 491 ? 1.322 -3.684 21.829 1.00 77.31 491 ARG A C 1
ATOM 3908 O O . ARG A 1 491 ? 1.967 -3.470 20.805 1.00 77.31 491 ARG A O 1
ATOM 3915 N N . LEU A 1 492 ? 1.910 -3.875 23.013 1.00 75.94 492 LEU A N 1
ATOM 3916 C CA . LEU A 1 492 ? 3.365 -4.018 23.174 1.00 75.94 492 LEU A CA 1
ATOM 3917 C C . LEU A 1 492 ? 3.865 -5.318 22.534 1.00 75.94 492 LEU A C 1
ATOM 3919 O O . LEU A 1 492 ? 4.820 -5.276 21.767 1.00 75.94 492 LEU A O 1
ATOM 3923 N N . ALA A 1 493 ? 3.156 -6.433 22.731 1.00 78.44 493 ALA A N 1
ATOM 3924 C CA . ALA A 1 493 ? 3.499 -7.702 22.088 1.00 78.44 493 ALA A CA 1
ATOM 3925 C C . ALA A 1 493 ? 3.420 -7.629 20.550 1.00 78.44 493 ALA A C 1
ATOM 3927 O O . ALA A 1 493 ? 4.198 -8.280 19.854 1.00 78.44 493 ALA A O 1
ATOM 3928 N N . SER A 1 494 ? 2.492 -6.836 20.001 1.00 81.25 494 SER A N 1
ATOM 3929 C CA . SER A 1 494 ? 2.445 -6.562 18.558 1.00 81.25 494 SER A CA 1
ATOM 3930 C C . SER A 1 494 ? 3.659 -5.762 18.081 1.00 81.25 494 SER A C 1
ATOM 3932 O O . SER A 1 494 ? 4.197 -6.065 17.019 1.00 81.25 494 SER A O 1
ATOM 3934 N N . ILE A 1 495 ? 4.090 -4.760 18.853 1.00 77.81 495 ILE A N 1
ATOM 3935 C CA . ILE A 1 495 ? 5.283 -3.965 18.540 1.00 77.81 495 ILE A CA 1
ATOM 3936 C C . ILE A 1 495 ? 6.548 -4.832 18.584 1.00 77.81 495 ILE A C 1
ATOM 3938 O O . ILE A 1 495 ? 7.389 -4.709 17.702 1.00 77.81 495 ILE A O 1
ATOM 3942 N N . ASP A 1 496 ? 6.680 -5.736 19.556 1.00 77.50 496 ASP A N 1
ATOM 3943 C CA . ASP A 1 496 ? 7.860 -6.607 19.662 1.00 77.50 496 ASP A CA 1
ATOM 3944 C C . ASP A 1 496 ? 8.036 -7.500 18.421 1.00 77.50 496 ASP A C 1
ATOM 3946 O O . ASP A 1 496 ? 9.159 -7.732 17.965 1.00 77.50 496 ASP A O 1
ATOM 3950 N N . ARG A 1 497 ? 6.929 -7.954 17.812 1.00 84.00 497 ARG A N 1
ATOM 3951 C CA . ARG A 1 497 ? 6.974 -8.673 16.526 1.00 84.00 497 ARG A CA 1
ATOM 3952 C C . ARG A 1 497 ? 7.476 -7.776 15.397 1.00 84.00 497 ARG A C 1
ATOM 3954 O O . ARG A 1 497 ? 8.323 -8.203 14.619 1.00 84.00 497 ARG A O 1
ATOM 3961 N N . GLU A 1 498 ? 6.995 -6.537 15.340 1.00 82.75 498 GLU A N 1
ATOM 3962 C CA . GLU A 1 498 ? 7.426 -5.550 14.345 1.00 82.75 498 GLU A CA 1
ATOM 3963 C C . GLU A 1 498 ? 8.926 -5.225 14.477 1.00 82.75 498 GLU A C 1
ATOM 3965 O O . GLU A 1 498 ? 9.631 -5.168 13.471 1.00 82.75 498 GLU A O 1
ATOM 3970 N N . ILE A 1 499 ? 9.456 -5.119 15.704 1.00 79.38 499 ILE A N 1
ATOM 3971 C CA . ILE A 1 499 ? 10.904 -4.973 15.952 1.00 79.38 499 ILE A CA 1
ATOM 3972 C C . ILE A 1 499 ? 11.674 -6.166 15.390 1.00 79.38 499 ILE A C 1
ATOM 3974 O O . ILE A 1 499 ? 12.687 -5.983 14.716 1.00 79.38 499 ILE A O 1
ATOM 3978 N N . SER A 1 500 ? 11.203 -7.389 15.643 1.00 82.94 500 SER A N 1
ATOM 3979 C CA . SER A 1 500 ? 11.872 -8.589 15.138 1.00 82.94 500 SER A CA 1
ATOM 3980 C C . SER A 1 500 ? 11.931 -8.610 13.608 1.00 82.94 500 SER A C 1
ATOM 3982 O O . SER A 1 500 ? 12.940 -9.028 13.041 1.00 82.94 500 SER A O 1
ATOM 3984 N N . GLU A 1 501 ? 10.877 -8.155 12.930 1.00 84.25 501 GLU A N 1
ATOM 3985 C CA . GLU A 1 501 ? 10.862 -8.033 11.470 1.00 84.25 501 GLU A CA 1
ATOM 3986 C C . GLU A 1 501 ? 11.825 -6.950 10.967 1.00 84.25 501 GLU A C 1
ATOM 3988 O O . GLU A 1 501 ? 12.515 -7.160 9.966 1.00 84.25 501 GLU A O 1
ATOM 3993 N N . LEU A 1 502 ? 11.899 -5.806 11.654 1.00 81.94 502 LEU A N 1
ATOM 3994 C CA . LEU A 1 502 ? 12.824 -4.723 11.310 1.00 81.94 502 LEU A CA 1
ATOM 3995 C C . LEU A 1 502 ? 14.287 -5.145 11.487 1.00 81.94 502 LEU A C 1
ATOM 3997 O O . LEU A 1 502 ? 15.085 -4.891 10.590 1.00 81.94 502 LEU A O 1
ATOM 4001 N N . ASN A 1 503 ? 14.625 -5.862 12.560 1.00 81.62 503 ASN A N 1
ATOM 4002 C CA . ASN A 1 503 ? 15.985 -6.364 12.790 1.00 81.62 503 ASN A CA 1
ATOM 4003 C C . ASN A 1 503 ? 16.430 -7.351 11.696 1.00 81.62 503 ASN A C 1
ATOM 4005 O O . ASN A 1 503 ? 17.579 -7.331 11.257 1.00 81.62 503 ASN A O 1
ATOM 4009 N N . ASN A 1 504 ? 15.513 -8.186 11.196 1.00 85.88 504 ASN A N 1
ATOM 4010 C CA . ASN A 1 504 ? 15.806 -9.076 10.069 1.00 85.88 504 ASN A CA 1
ATOM 4011 C C . ASN A 1 504 ? 16.097 -8.290 8.779 1.00 85.88 504 ASN A C 1
ATOM 4013 O O . ASN A 1 504 ? 16.988 -8.662 8.014 1.00 85.88 504 ASN A O 1
ATOM 4017 N N . LYS A 1 505 ? 15.366 -7.194 8.533 1.00 83.06 505 LYS A N 1
ATOM 4018 C CA . LYS A 1 505 ? 15.628 -6.300 7.392 1.00 83.06 505 LYS A CA 1
ATOM 4019 C C . LYS A 1 505 ? 16.958 -5.571 7.539 1.00 83.06 505 LYS A C 1
ATOM 4021 O O . LYS A 1 505 ? 17.688 -5.455 6.562 1.00 83.06 505 LYS A O 1
ATOM 4026 N N . GLU A 1 506 ? 17.288 -5.136 8.750 1.00 86.12 506 GLU A N 1
ATOM 4027 C CA . GLU A 1 506 ? 18.552 -4.476 9.065 1.00 86.12 506 GLU A CA 1
ATOM 4028 C C . GLU A 1 506 ? 19.752 -5.373 8.738 1.00 86.12 506 GLU A C 1
ATOM 4030 O O . GLU A 1 506 ? 20.637 -4.970 7.985 1.00 86.12 506 GLU A O 1
ATOM 4035 N N . SER A 1 507 ? 19.718 -6.628 9.196 1.00 85.62 507 SER A N 1
ATOM 4036 C CA . SER A 1 507 ? 20.756 -7.620 8.892 1.00 85.62 507 SER A CA 1
ATOM 4037 C C . SER A 1 507 ? 20.905 -7.871 7.386 1.00 85.62 507 SER A C 1
ATOM 4039 O O . SER A 1 507 ? 22.021 -7.997 6.876 1.00 85.62 507 SER A O 1
ATOM 4041 N N . LYS A 1 508 ? 19.788 -7.891 6.645 1.00 88.06 508 LYS A N 1
ATOM 4042 C CA . LYS A 1 508 ? 19.812 -8.029 5.185 1.00 88.06 508 LYS A CA 1
ATOM 4043 C C . LYS A 1 508 ? 20.493 -6.827 4.521 1.00 88.06 508 LYS A C 1
ATOM 4045 O O . LYS A 1 508 ? 21.400 -7.026 3.715 1.00 88.06 508 LYS A O 1
ATOM 4050 N N . ILE A 1 509 ? 20.116 -5.607 4.900 1.00 84.25 509 ILE A N 1
ATOM 4051 C CA . ILE A 1 509 ? 20.714 -4.366 4.385 1.00 84.25 509 ILE A CA 1
ATOM 4052 C C . ILE A 1 509 ? 22.222 -4.320 4.669 1.00 84.25 509 ILE A C 1
ATOM 4054 O O . ILE A 1 509 ? 23.005 -3.960 3.793 1.00 84.25 509 ILE A O 1
ATOM 4058 N N . GLU A 1 510 ? 22.656 -4.724 5.864 1.00 86.62 510 GLU A N 1
ATOM 4059 C CA . GLU A 1 510 ? 24.082 -4.793 6.211 1.00 86.62 510 GLU A CA 1
ATOM 4060 C C . GLU A 1 510 ? 24.853 -5.764 5.312 1.00 86.62 510 GLU A C 1
ATOM 4062 O O . GLU A 1 510 ? 25.935 -5.428 4.824 1.00 86.62 510 GLU A O 1
ATOM 4067 N N . SER A 1 511 ? 24.274 -6.935 5.029 1.00 89.19 511 SER A N 1
ATOM 4068 C CA . SER A 1 511 ? 24.886 -7.907 4.120 1.00 89.19 511 SER A CA 1
ATOM 4069 C C . SER A 1 511 ? 25.016 -7.374 2.685 1.00 89.19 511 SER A C 1
ATOM 4071 O O . SER A 1 511 ? 26.052 -7.564 2.043 1.00 89.19 511 SER A O 1
ATOM 4073 N N . GLU A 1 512 ? 24.009 -6.644 2.197 1.00 87.56 512 GLU A N 1
ATOM 4074 C CA . GLU A 1 512 ? 24.010 -6.040 0.861 1.00 87.56 512 GLU A CA 1
ATOM 4075 C C . GLU A 1 512 ? 25.016 -4.883 0.762 1.00 87.56 512 GLU A C 1
ATOM 4077 O O . GLU A 1 512 ? 25.745 -4.776 -0.229 1.00 87.56 512 GLU A O 1
ATOM 4082 N N . MET A 1 513 ? 25.136 -4.056 1.807 1.00 85.19 513 MET A N 1
ATOM 4083 C CA . MET A 1 513 ? 26.145 -2.994 1.868 1.00 85.19 513 MET A CA 1
ATOM 4084 C C . MET A 1 513 ? 27.572 -3.548 1.820 1.00 85.19 513 MET A C 1
ATOM 4086 O O . MET A 1 513 ? 28.410 -3.006 1.092 1.00 85.19 513 MET A O 1
ATOM 4090 N N . GLU A 1 514 ? 27.861 -4.627 2.551 1.00 90.44 514 GLU A N 1
ATOM 4091 C CA . GLU A 1 514 ? 29.196 -5.235 2.532 1.00 90.44 514 GLU A CA 1
ATOM 4092 C C . GLU A 1 514 ? 29.501 -5.869 1.164 1.00 90.44 514 GLU A C 1
ATOM 4094 O O . GLU A 1 514 ? 30.607 -5.719 0.638 1.00 90.44 514 GLU A O 1
ATOM 4099 N N . MET A 1 515 ? 28.506 -6.488 0.519 1.00 89.25 515 MET A N 1
ATOM 4100 C CA . MET A 1 515 ? 28.642 -6.997 -0.850 1.00 89.25 515 MET A CA 1
ATOM 4101 C C . MET A 1 515 ? 28.973 -5.876 -1.847 1.00 89.25 515 MET A C 1
ATOM 4103 O O . MET A 1 515 ? 29.895 -6.010 -2.652 1.00 89.25 515 MET A O 1
ATOM 4107 N N . ILE A 1 516 ? 28.269 -4.746 -1.777 1.00 87.81 516 ILE A N 1
ATOM 4108 C CA . ILE A 1 516 ? 28.493 -3.578 -2.647 1.00 87.81 516 ILE A CA 1
ATOM 4109 C C . ILE A 1 516 ? 29.870 -2.974 -2.443 1.00 87.81 516 ILE A C 1
ATOM 4111 O O . ILE A 1 516 ? 30.548 -2.621 -3.410 1.00 87.81 516 ILE A O 1
ATOM 4115 N N . LYS A 1 517 ? 30.307 -2.877 -1.190 1.00 90.69 517 LYS A N 1
ATOM 4116 C CA . LYS A 1 517 ? 31.643 -2.405 -0.845 1.00 90.69 517 LYS A CA 1
ATOM 4117 C C . LYS A 1 517 ? 32.721 -3.306 -1.453 1.00 90.69 517 LYS A C 1
ATOM 4119 O O . LYS A 1 517 ? 33.656 -2.785 -2.058 1.00 90.69 517 LYS A O 1
ATOM 4124 N N . ASN A 1 518 ? 32.556 -4.626 -1.377 1.00 91.44 518 ASN A N 1
ATOM 4125 C CA . ASN A 1 518 ? 33.481 -5.581 -1.990 1.00 91.44 518 ASN A CA 1
ATOM 4126 C C . ASN A 1 518 ? 33.490 -5.477 -3.523 1.00 91.44 518 ASN A C 1
ATOM 4128 O O . ASN A 1 518 ? 34.564 -5.353 -4.112 1.00 91.44 518 ASN A O 1
ATOM 4132 N N . MET A 1 519 ? 32.316 -5.416 -4.164 1.00 89.19 519 MET A N 1
ATOM 4133 C CA . MET A 1 519 ? 32.207 -5.217 -5.619 1.00 89.19 519 MET A CA 1
ATOM 4134 C C . MET A 1 519 ? 32.873 -3.916 -6.077 1.00 89.19 519 MET A C 1
ATOM 4136 O O . MET A 1 519 ? 33.533 -3.878 -7.118 1.00 89.19 519 MET A O 1
ATOM 4140 N N . ARG A 1 520 ? 32.722 -2.838 -5.298 1.00 90.69 520 ARG A N 1
ATOM 4141 C CA . ARG A 1 520 ? 33.371 -1.555 -5.574 1.00 90.69 520 ARG A CA 1
ATOM 4142 C C . ARG A 1 520 ? 34.892 -1.684 -5.529 1.00 90.69 520 ARG A C 1
ATOM 4144 O O . ARG A 1 520 ? 35.544 -1.265 -6.479 1.00 90.69 520 ARG A O 1
ATOM 4151 N N . ILE A 1 521 ? 35.438 -2.268 -4.460 1.00 92.69 521 ILE A N 1
ATOM 4152 C CA . ILE A 1 521 ? 36.888 -2.453 -4.281 1.00 92.69 521 ILE A CA 1
ATOM 4153 C C . ILE A 1 521 ? 37.474 -3.282 -5.429 1.00 92.69 521 ILE A C 1
ATOM 4155 O O . ILE A 1 521 ? 38.505 -2.917 -5.993 1.00 92.69 521 ILE A O 1
ATOM 4159 N N . GLU A 1 522 ? 36.813 -4.379 -5.800 1.00 92.25 522 GLU A N 1
ATOM 4160 C CA . GLU A 1 522 ? 37.246 -5.242 -6.901 1.00 92.25 522 GLU A CA 1
ATOM 4161 C C . GLU A 1 522 ? 37.242 -4.492 -8.239 1.00 92.25 522 GLU A C 1
ATOM 4163 O O . GLU A 1 522 ? 38.243 -4.484 -8.957 1.00 92.25 522 GLU A O 1
ATOM 4168 N N . THR A 1 523 ? 36.163 -3.762 -8.532 1.00 89.50 523 THR A N 1
ATOM 4169 C CA . THR A 1 523 ? 36.040 -3.009 -9.787 1.00 89.50 523 THR A CA 1
ATOM 4170 C C . THR A 1 523 ? 37.037 -1.842 -9.863 1.00 89.50 523 THR A C 1
ATOM 4172 O O . THR A 1 523 ? 37.602 -1.586 -10.926 1.00 89.50 523 THR A O 1
ATOM 4175 N N . GLU A 1 524 ? 37.299 -1.143 -8.751 1.00 90.62 524 GLU A N 1
ATOM 4176 C CA . GLU A 1 524 ? 38.325 -0.088 -8.672 1.00 90.62 524 GLU A CA 1
ATOM 4177 C C . GLU A 1 524 ? 39.734 -0.658 -8.906 1.00 90.62 524 GLU A C 1
ATOM 4179 O O . GLU A 1 524 ? 40.539 -0.055 -9.624 1.00 90.62 524 GLU A O 1
ATOM 4184 N N . LYS A 1 525 ? 40.023 -1.848 -8.364 1.00 93.56 525 LYS A N 1
ATOM 4185 C CA . LYS A 1 525 ? 41.294 -2.550 -8.582 1.00 93.56 525 LYS A CA 1
ATOM 4186 C C . LYS A 1 525 ? 41.475 -2.952 -10.048 1.00 93.56 525 LYS A C 1
ATOM 4188 O O . LYS A 1 525 ? 42.544 -2.724 -10.615 1.00 93.56 525 LYS A O 1
ATOM 4193 N N . ASP A 1 526 ? 40.439 -3.498 -10.680 1.00 89.56 526 ASP A N 1
ATOM 4194 C CA . ASP A 1 526 ? 40.463 -3.864 -12.101 1.00 89.56 526 ASP A CA 1
ATOM 4195 C C . ASP A 1 526 ? 40.632 -2.647 -13.013 1.00 89.56 526 ASP A C 1
ATOM 4197 O O . ASP A 1 526 ? 41.397 -2.690 -13.985 1.00 89.56 526 ASP A O 1
ATOM 4201 N N . LEU A 1 527 ? 39.955 -1.544 -12.684 1.00 90.94 527 LEU A N 1
ATOM 4202 C CA . LEU A 1 527 ? 40.088 -0.274 -13.388 1.00 90.94 527 LEU A CA 1
ATOM 4203 C C . LEU A 1 527 ? 41.525 0.255 -13.296 1.00 90.94 527 LEU A C 1
ATOM 4205 O O . LEU A 1 527 ? 42.116 0.587 -14.323 1.00 90.94 527 LEU A O 1
ATOM 4209 N N . SER A 1 528 ? 42.102 0.276 -12.091 1.00 92.69 528 SER A N 1
ATOM 4210 C CA . SER A 1 528 ? 43.481 0.718 -11.856 1.00 92.69 528 SER A CA 1
ATOM 4211 C C . SER A 1 528 ? 44.495 -0.133 -12.629 1.00 9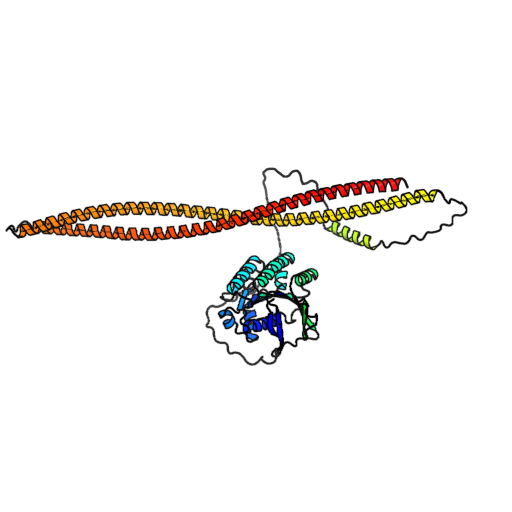2.69 528 SER A C 1
ATOM 4213 O O . SER A 1 528 ? 45.331 0.409 -13.353 1.00 92.69 528 SER A O 1
ATOM 4215 N N . ASN A 1 529 ? 44.366 -1.463 -12.574 1.00 93.00 529 ASN A N 1
ATOM 4216 C CA . ASN A 1 529 ? 45.235 -2.383 -13.312 1.00 93.00 529 ASN A CA 1
ATOM 4217 C C . ASN A 1 529 ? 45.132 -2.197 -14.834 1.00 93.00 529 ASN A C 1
ATOM 4219 O O . ASN A 1 529 ? 46.134 -2.281 -15.545 1.00 93.00 529 ASN A O 1
ATOM 4223 N N . THR A 1 530 ? 43.924 -1.968 -15.353 1.00 91.50 530 THR A N 1
ATOM 4224 C CA . THR A 1 530 ? 43.697 -1.779 -16.794 1.00 91.50 530 THR A CA 1
ATOM 4225 C C . THR A 1 530 ? 44.236 -0.431 -17.271 1.00 91.50 530 THR A C 1
ATOM 4227 O O . THR A 1 530 ? 44.852 -0.366 -18.334 1.00 91.50 530 THR A O 1
ATOM 4230 N N . ALA A 1 531 ? 44.062 0.626 -16.474 1.00 90.00 531 ALA A N 1
ATOM 4231 C CA . ALA A 1 531 ? 44.608 1.949 -16.757 1.00 90.00 531 ALA A CA 1
ATOM 4232 C C . ALA A 1 531 ? 46.144 1.940 -16.803 1.00 90.00 531 ALA A C 1
ATOM 4234 O O . ALA A 1 531 ? 46.728 2.554 -17.694 1.00 90.00 531 ALA A O 1
ATOM 4235 N N . GLU A 1 532 ? 46.798 1.192 -15.911 1.00 93.75 532 GLU A N 1
ATOM 4236 C CA . GLU A 1 532 ? 48.258 1.069 -15.929 1.00 93.75 532 GLU A CA 1
ATOM 4237 C C . GLU A 1 532 ? 48.761 0.312 -17.167 1.00 93.75 532 GLU A C 1
ATOM 4239 O O . GLU A 1 532 ? 49.703 0.754 -17.823 1.00 93.75 532 GLU A O 1
ATOM 4244 N N . LYS A 1 533 ? 48.094 -0.783 -17.564 1.00 92.75 533 LYS A N 1
ATOM 4245 C CA . LYS A 1 533 ? 48.434 -1.505 -18.807 1.00 92.75 533 LYS A CA 1
ATOM 4246 C C . LYS A 1 533 ? 48.287 -0.619 -20.046 1.00 92.75 533 LYS A C 1
ATOM 4248 O O . LYS A 1 533 ? 49.188 -0.589 -20.881 1.00 92.75 533 LYS A O 1
ATOM 4253 N N . ARG A 1 534 ? 47.205 0.164 -20.116 1.00 94.56 534 ARG A N 1
ATOM 4254 C CA . ARG A 1 534 ? 46.989 1.169 -21.167 1.00 94.56 534 ARG A CA 1
ATOM 4255 C C . ARG A 1 534 ? 48.127 2.188 -21.219 1.00 94.56 534 ARG A C 1
ATOM 4257 O O . ARG A 1 534 ? 48.644 2.458 -22.296 1.00 94.56 534 ARG A O 1
ATOM 4264 N N . ARG A 1 535 ? 48.531 2.726 -20.062 1.00 93.75 535 ARG A N 1
ATOM 4265 C CA . ARG A 1 535 ? 49.618 3.711 -19.943 1.00 93.75 535 ARG A CA 1
ATOM 4266 C C . ARG A 1 535 ? 50.941 3.154 -20.474 1.00 93.75 535 ARG A C 1
ATOM 4268 O O . ARG A 1 535 ? 51.633 3.829 -21.229 1.00 93.75 535 ARG A O 1
ATOM 4275 N N . ILE A 1 536 ? 51.266 1.908 -20.124 1.00 94.38 536 ILE A N 1
ATOM 4276 C CA . ILE A 1 536 ? 52.466 1.216 -20.617 1.00 94.38 536 ILE A CA 1
ATOM 4277 C C . ILE A 1 536 ? 52.406 1.033 -22.142 1.00 94.38 536 ILE A C 1
ATOM 4279 O O . ILE A 1 536 ? 53.406 1.266 -22.821 1.00 94.38 536 ILE A O 1
ATOM 4283 N N . ALA A 1 537 ? 51.255 0.633 -22.694 1.00 90.12 537 ALA A N 1
ATOM 4284 C CA . ALA A 1 537 ? 51.075 0.484 -24.139 1.00 90.12 537 ALA A CA 1
ATOM 4285 C C . ALA A 1 537 ? 51.211 1.830 -24.882 1.00 90.12 537 ALA A C 1
ATOM 4287 O O . ALA A 1 537 ? 51.878 1.896 -25.914 1.00 90.12 537 ALA A O 1
ATOM 4288 N N . GLU A 1 538 ? 50.668 2.919 -24.327 1.00 90.00 538 GLU A N 1
ATOM 4289 C CA . GLU A 1 538 ? 50.834 4.278 -24.863 1.00 90.00 538 GLU A CA 1
ATOM 4290 C C . GLU A 1 538 ? 52.299 4.739 -24.854 1.00 90.00 538 GLU A C 1
ATOM 4292 O O . GLU A 1 538 ? 52.770 5.302 -25.842 1.00 90.00 538 GLU A O 1
ATOM 4297 N N . GLU A 1 539 ? 53.045 4.481 -23.775 1.00 93.25 539 GLU A N 1
ATOM 4298 C CA . GLU A 1 539 ? 54.476 4.805 -23.708 1.00 93.25 539 GLU A CA 1
ATOM 4299 C C . GLU A 1 539 ? 55.298 4.020 -24.737 1.00 93.25 539 GLU A C 1
ATOM 4301 O O . GLU A 1 539 ? 56.195 4.588 -25.362 1.00 93.25 539 GLU A O 1
ATOM 4306 N N . LYS A 1 540 ? 54.987 2.732 -24.944 1.00 91.94 540 LYS A N 1
ATOM 4307 C CA . LYS A 1 540 ? 55.625 1.911 -25.986 1.00 91.94 540 LYS A CA 1
ATOM 4308 C C . LYS A 1 540 ? 55.329 2.447 -27.382 1.00 91.94 540 LYS A C 1
ATOM 4310 O O . LYS A 1 540 ? 56.255 2.627 -28.167 1.00 91.94 540 LYS A O 1
ATOM 4315 N N . LEU A 1 541 ? 54.062 2.754 -27.668 1.00 88.56 541 LEU A N 1
ATOM 4316 C CA . LEU A 1 541 ? 53.654 3.320 -28.952 1.00 88.56 541 LEU A CA 1
ATOM 4317 C C . LEU A 1 541 ? 54.360 4.654 -29.216 1.00 88.56 541 LEU A C 1
ATOM 4319 O O . LEU A 1 541 ? 54.818 4.899 -30.327 1.00 88.56 541 LEU A O 1
ATOM 4323 N N . LYS A 1 542 ? 54.490 5.503 -28.190 1.00 89.31 542 LYS A N 1
ATOM 4324 C CA . LYS A 1 542 ? 55.199 6.779 -28.300 1.00 89.31 542 LYS A CA 1
ATOM 4325 C C . LYS A 1 542 ? 56.676 6.590 -28.655 1.00 89.31 542 LYS A C 1
ATOM 4327 O O . LYS A 1 542 ? 57.144 7.256 -29.568 1.00 89.31 542 LYS A O 1
ATOM 4332 N N . LYS A 1 543 ? 57.381 5.666 -27.992 1.00 89.50 543 LYS A N 1
ATOM 4333 C CA . LYS A 1 543 ? 58.786 5.353 -28.312 1.00 89.50 543 LYS A CA 1
ATOM 4334 C C . LYS A 1 543 ? 58.947 4.840 -29.744 1.00 89.50 543 LYS A C 1
ATOM 4336 O O . LYS A 1 543 ? 59.799 5.337 -30.466 1.00 89.50 543 LYS A O 1
ATOM 4341 N N . LEU A 1 544 ? 58.074 3.937 -30.190 1.00 84.38 544 LEU A N 1
ATOM 4342 C CA . LEU A 1 544 ? 58.098 3.423 -31.567 1.00 84.38 544 LEU A CA 1
ATOM 4343 C C . LEU A 1 544 ? 57.793 4.493 -32.626 1.00 84.38 544 LEU A C 1
ATOM 4345 O O . LEU A 1 544 ? 58.234 4.361 -33.763 1.00 84.38 544 LEU A O 1
ATOM 4349 N N . MET A 1 545 ? 57.022 5.532 -32.290 1.00 77.88 545 MET A N 1
ATOM 4350 C CA . MET A 1 545 ? 56.812 6.690 -33.171 1.00 77.88 545 MET A CA 1
ATOM 4351 C C . MET A 1 545 ? 57.990 7.673 -33.168 1.00 77.88 545 MET A C 1
ATOM 4353 O O . MET A 1 545 ? 58.105 8.460 -34.096 1.00 77.88 545 MET A O 1
ATOM 4357 N N . GLU A 1 546 ? 58.814 7.685 -32.118 1.00 82.88 546 GLU A N 1
ATOM 4358 C CA . GLU A 1 546 ? 60.043 8.490 -32.055 1.00 82.88 546 GLU A CA 1
ATOM 4359 C C . GLU A 1 546 ? 61.218 7.794 -32.772 1.00 82.88 546 GLU A C 1
ATOM 4361 O O . GLU A 1 546 ? 62.113 8.472 -33.270 1.00 82.88 546 GLU A O 1
ATOM 4366 N N . GLU A 1 547 ? 61.222 6.456 -32.817 1.00 76.00 547 GLU A N 1
ATOM 4367 C CA . GLU A 1 547 ? 62.253 5.626 -33.466 1.00 76.00 547 GLU A CA 1
ATOM 4368 C C . GLU A 1 547 ? 62.076 5.464 -34.988 1.00 76.00 547 GLU A C 1
ATOM 4370 O O . GLU A 1 547 ? 63.074 5.286 -35.693 1.00 76.00 547 GLU A O 1
ATOM 4375 N N . GLY A 1 548 ? 60.833 5.482 -35.484 1.00 63.41 548 GLY A N 1
ATOM 4376 C CA . GLY A 1 548 ? 60.494 5.391 -36.913 1.00 63.41 548 GLY A CA 1
ATOM 4377 C C . GLY A 1 548 ? 60.371 6.752 -37.576 1.00 63.41 548 GLY A C 1
ATOM 4378 O O . GLY A 1 548 ? 60.787 6.854 -38.754 1.00 63.41 548 GLY A O 1
#

pLDDT: mean 72.84, std 23.05, range [24.02, 97.75]

Foldseek 3Di:
DDWDFFQFQNDTDTDDWLFEEEEEEAPPLCQLVVVLSVLVRCVVVVAAEEEEDLPDAVVVSVVSNVVVVDPQVVCLVSRRYAYEYQHCCVVPVDDDPDPRYHYDNHLVPLVSVVVSVVVSLVVSADEHEYEYPELQSSCVPDPLVVSLVSCLSVSNVCSVRRYYYYHYDYPPSDDPVSVVSVCVSTQWYWYWDQDPNFIWIFTPHHNPPDDRDTPRDPRHDDPPPPPPPPDDDDDDDDDDDDDDDDDDDDDDDDDDDDDDDDDDDDDDDDDDDDPPPPDDDDDPVVVVVVVVVVVVVVVPDDPDDDDPPPDDDPDDPPDDDVPPPVVVLVVLLVVLVVLLVVLVVLLVVLVVLLVVLVVVLVVLVVVVVVLVVVVVVLVVVVVVLVVVLVVLVVVLVVLVVVLVVLVVVLVVLVVVLVVLVVVLVVLVVVLVVVVVDPDPPCNVVSVVVSVVSVVVNVVSVVVNVVSVVVNVVSVVVSVVSVVVSVVSVVVVVVSVVVVVVSVVVVVVSVVVNVVSVVSNVVSVVSSVVSVVVSVVSVVVSVVSVVVD

Sequence (548 aa):
MNIVEISLGGKIREFPLGVSLLMYGPVGSGKTSFCVNLTKEFIANKLPCVWICLDESPNTVREKLEFFNIDCRLAEDNKLLKYIDVYSEQVTGKPLKDPAIVNCTSILNLNELNMSLRKTLDELKGQGLVIFDSLTTLLLYVNSSVCEEFLKVHTNRITSSQYTGIFILQENIHENRVEETFKMMMNGVLEFGLEEGKRRVGVDKLPLGSSSEWIGSSMPNMPDERDNIFSKPKPRKYLDSGGYLEGPPTQGWPKGVPGTGRGSQTRDSGYDRAQNEAAKGFSQEEARKREGQKAGIMRGMQPQIIQAQTIKLDGVNLKLEMQGNVKSLLEEQLSLRDEIHDHDKKIYQSTEKLLTVRRIGEDIRKERSELDGRQNALHKSIEDRKKKVEDNRKKISKAKEEYIESLDKSKKIEKAAKRITLKKKQLEEKLRNTTGETMILDIPSLQDEVMEAENLVRTKHDEWEALIKSNKSLDVEVNRIMSEAEEVTERLASIDREISELNNKESKIESEMEMIKNMRIETEKDLSNTAEKRRIAEEKLKKLMEEG

Radius of gyration: 44.27 Å; chains: 1; bounding box: 113×65×152 Å

Secondary structure (DSSP, 8-state):
--EEEEEETTEEEEEESS-EEEEEE-TTSSHHHHHHHHHHHHHHTT--EEEEESSS-HHHHHHHHHHTT--HHHHHHTTSEEEEESSHHHHHSS----TTEEE-S-TT-HHHHHHHHHHHHHHH-SSEEEEEETHHHHHHHS-HHHHHHHHHHHHHHHHHTTEEEEEEEETTSS-HHHHHHHHHHSSEEEEEEEETTEEEEEEEE-TT-----EE----S-PPPTTS-TT-PPPPP-PPP--PPPP-PPP-----------------------SS-SS-S---HHHHHHHHHHHHHHTTS-------------SS----SSHHHHHHHHHHHHHHHHHHHHHHHHHHHHHHHHHHHHHHHHHHHHHHHHHHHHHHHHHHHHHHHHHHHHHHHHHHHHHHHHHHHHHHHHHHHHHHHHHHHHHHHHHHHHHHHHHTTTT--SSHHHHHHHHHHHHHHHHHHHHHHHHHHHHHHHHHHHHHHHHHHHHHHHHHHHHHHHHHHHHHHHHHHHHHHHHHHHHHHHHHHHHHHHHHHHHHHHHHHHHHHHHH-